Protein AF-A0A1A6AJ02-F1 (afdb_monomer)

Structure (mmCIF, N/CA/C/O backbone):
data_AF-A0A1A6AJ02-F1
#
_entry.id   AF-A0A1A6AJ02-F1
#
loop_
_atom_site.group_PDB
_atom_site.id
_atom_site.type_symbol
_atom_site.label_atom_id
_atom_site.label_alt_id
_atom_site.label_comp_id
_atom_site.label_asym_id
_atom_site.label_entity_id
_atom_site.label_seq_id
_atom_site.pdbx_PDB_ins_code
_atom_site.Cartn_x
_atom_site.Cartn_y
_atom_site.Cartn_z
_atom_site.occupancy
_atom_site.B_iso_or_equiv
_atom_site.auth_seq_id
_atom_site.auth_comp_id
_atom_site.auth_asym_id
_atom_site.auth_atom_id
_atom_site.pdbx_PDB_model_num
ATOM 1 N N . MET A 1 1 ? -24.782 16.782 35.915 1.00 54.72 1 MET A N 1
ATOM 2 C CA . MET A 1 1 ? -23.635 16.160 35.221 1.00 54.72 1 MET A CA 1
ATOM 3 C C . MET A 1 1 ? -23.357 17.012 34.008 1.00 54.72 1 MET A C 1
ATOM 5 O O . MET A 1 1 ? -24.326 17.324 33.329 1.00 54.72 1 MET A O 1
ATOM 9 N N . GLU A 1 2 ? -22.098 17.374 33.768 1.00 69.25 2 GLU A N 1
ATOM 10 C CA . GLU A 1 2 ? -21.710 18.207 32.623 1.00 69.25 2 GLU A CA 1
ATOM 11 C C . GLU A 1 2 ? -22.139 17.528 31.312 1.00 69.25 2 GLU A C 1
ATOM 13 O O . GLU A 1 2 ? -21.715 16.402 31.033 1.00 69.25 2 GLU A O 1
ATOM 18 N N . LYS A 1 3 ? -23.005 18.160 30.511 1.00 84.12 3 LYS A N 1
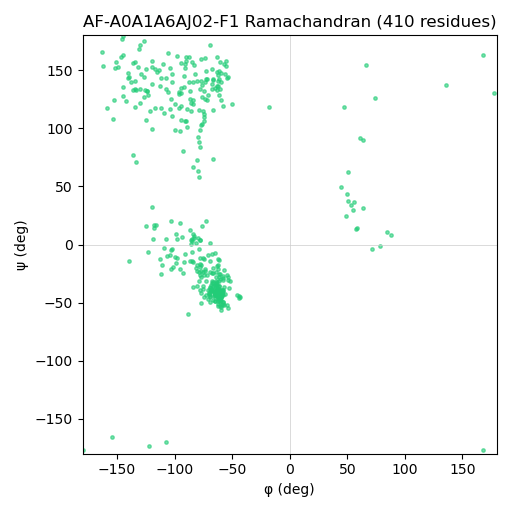ATOM 19 C CA . LYS A 1 3 ? -23.414 17.589 29.219 1.00 84.12 3 LYS A CA 1
ATOM 20 C C . LYS A 1 3 ? -22.316 17.809 28.176 1.00 84.12 3 LYS A C 1
ATOM 22 O O . LYS A 1 3 ? -22.228 18.869 27.556 1.00 84.12 3 LYS A O 1
ATOM 27 N N . ILE A 1 4 ? -21.510 16.772 27.970 1.00 86.31 4 ILE A N 1
ATOM 28 C CA . ILE A 1 4 ? -20.408 16.740 27.003 1.00 86.31 4 ILE A CA 1
ATOM 29 C C . ILE A 1 4 ? -20.897 16.180 25.655 1.00 86.31 4 ILE A C 1
ATOM 31 O O . ILE A 1 4 ? -21.587 15.160 25.623 1.00 86.31 4 ILE A O 1
ATOM 35 N N . GLN A 1 5 ? -20.523 16.807 24.535 1.00 81.75 5 GLN A N 1
ATOM 36 C CA . GLN A 1 5 ? -20.837 16.316 23.185 1.00 81.75 5 GLN A CA 1
ATOM 37 C C . GLN A 1 5 ? -19.652 16.486 22.217 1.00 81.75 5 GLN A C 1
ATOM 39 O O . GLN A 1 5 ? -18.914 17.462 22.285 1.00 81.75 5 GLN A O 1
ATOM 44 N N . ASP A 1 6 ? -19.461 15.541 21.292 1.00 82.44 6 ASP A N 1
ATOM 45 C CA . ASP A 1 6 ? -18.507 15.698 20.184 1.00 82.44 6 ASP A CA 1
ATOM 46 C C . ASP A 1 6 ? -18.944 16.833 19.241 1.00 82.44 6 ASP A C 1
ATOM 48 O O . ASP A 1 6 ? -20.118 16.913 18.863 1.00 82.44 6 ASP A O 1
ATOM 52 N N . ILE A 1 7 ? -18.005 17.698 18.845 1.00 80.75 7 ILE A N 1
ATOM 53 C CA . ILE A 1 7 ? -18.303 18.868 18.008 1.00 80.75 7 ILE A CA 1
ATOM 54 C C . ILE A 1 7 ? -18.878 18.491 16.639 1.00 80.75 7 ILE A C 1
ATOM 56 O O . ILE A 1 7 ? -19.830 19.126 16.186 1.00 80.75 7 ILE A O 1
ATOM 60 N N . ARG A 1 8 ? -18.388 17.425 15.993 1.00 72.50 8 ARG A N 1
ATOM 61 C CA . ARG A 1 8 ? -18.870 17.001 14.666 1.00 72.50 8 ARG A CA 1
ATOM 62 C C . ARG A 1 8 ? -20.320 16.547 14.762 1.00 72.50 8 ARG A C 1
ATOM 64 O O . ARG A 1 8 ? -21.157 16.943 13.949 1.00 72.50 8 ARG A O 1
ATOM 71 N N . LYS A 1 9 ? -20.632 15.760 15.796 1.00 75.69 9 LYS A N 1
ATOM 72 C CA . LYS A 1 9 ? -22.000 15.336 16.102 1.00 75.69 9 LYS A CA 1
ATOM 73 C C . LYS A 1 9 ? -22.892 16.538 16.418 1.00 75.69 9 LYS A C 1
ATOM 75 O O . LYS A 1 9 ? -23.966 16.651 15.841 1.00 75.69 9 LYS A O 1
ATOM 80 N N . PHE A 1 10 ? -22.443 17.464 17.264 1.00 82.06 10 PHE A N 1
ATOM 81 C CA . PHE A 1 10 ? -23.206 18.670 17.603 1.00 82.06 10 PHE A CA 1
ATOM 82 C C . PHE A 1 10 ? -23.535 19.533 16.375 1.00 82.06 10 PHE A C 1
ATOM 84 O O . PHE A 1 10 ? -24.669 19.997 16.232 1.00 82.06 10 PHE A O 1
ATOM 91 N N . LEU A 1 11 ? -22.574 19.705 15.462 1.00 75.56 11 LEU A N 1
ATOM 92 C CA . LEU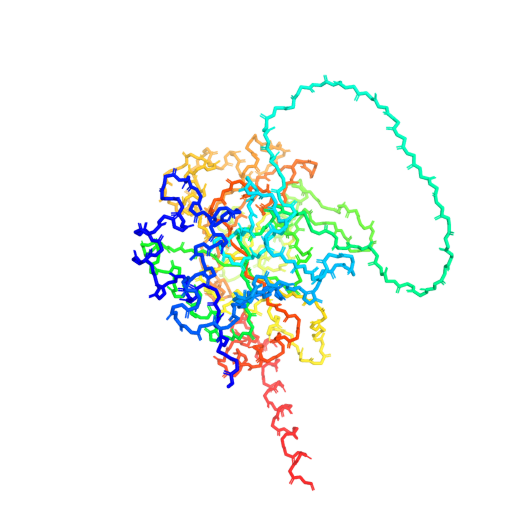 A 1 11 ? -22.777 20.444 14.217 1.00 75.56 11 LEU A CA 1
ATOM 93 C C . LEU A 1 11 ? -23.723 19.708 13.251 1.00 75.56 11 LEU A C 1
ATOM 95 O O . LEU A 1 11 ? -24.570 20.342 12.622 1.00 75.56 11 LEU A O 1
ATOM 99 N N . LYS A 1 12 ? -23.634 18.373 13.164 1.00 71.19 12 LYS A N 1
ATOM 100 C CA . LYS A 1 12 ? -24.547 17.546 12.356 1.00 71.19 12 LYS A CA 1
ATOM 101 C C . LYS A 1 12 ? -25.985 17.609 12.880 1.00 71.19 12 LYS A C 1
ATOM 103 O O . LYS A 1 12 ? -26.897 17.891 12.104 1.00 71.19 12 LYS A O 1
ATOM 108 N N . ASP A 1 13 ? -26.171 17.422 14.185 1.00 77.00 13 ASP A N 1
ATOM 109 C CA . ASP A 1 13 ? -27.479 17.395 14.855 1.00 77.00 13 ASP A CA 1
ATOM 110 C C . ASP A 1 13 ? -28.212 18.754 14.776 1.00 77.00 13 ASP A C 1
ATOM 112 O O . ASP A 1 13 ? -29.438 18.809 14.860 1.00 77.00 13 ASP A O 1
ATOM 116 N N . ASN A 1 14 ? -27.483 19.864 14.587 1.00 73.62 14 ASN A N 1
ATOM 117 C CA . ASN A 1 14 ? -28.038 21.224 14.545 1.00 73.62 14 ASN A CA 1
ATOM 118 C C . ASN A 1 14 ? -27.870 21.938 13.187 1.00 73.62 14 ASN A C 1
ATOM 120 O O . ASN A 1 14 ? -28.045 23.159 13.114 1.00 73.62 14 ASN A O 1
ATOM 124 N N . LYS A 1 15 ? -27.570 21.199 12.106 1.00 65.69 15 LYS A N 1
ATOM 125 C CA . LYS A 1 15 ? -27.237 21.718 10.760 1.00 65.69 15 LYS A CA 1
ATOM 126 C C . LYS A 1 15 ? -28.143 22.862 10.274 1.00 65.69 15 LYS A C 1
ATOM 128 O O . LYS A 1 15 ? -27.644 23.868 9.773 1.00 65.69 15 LYS A O 1
ATOM 133 N N . ASN A 1 16 ? -29.459 22.738 10.457 1.00 66.00 16 ASN A N 1
ATOM 134 C CA . ASN A 1 16 ? -30.432 23.741 10.005 1.00 66.00 16 ASN A CA 1
ATOM 135 C C . ASN A 1 16 ? -30.326 25.061 10.793 1.00 66.00 16 ASN A C 1
ATOM 137 O O . ASN A 1 16 ? -30.402 26.138 10.210 1.00 66.00 16 ASN A O 1
ATOM 141 N N . ILE A 1 17 ? -30.098 24.991 12.109 1.00 72.50 17 ILE A N 1
ATOM 142 C CA . ILE A 1 17 ? -29.944 26.177 12.969 1.00 72.50 17 ILE A CA 1
ATOM 143 C C . ILE A 1 17 ? -28.616 26.877 12.657 1.00 72.50 17 ILE A C 1
ATOM 145 O O . ILE A 1 17 ? -28.574 28.098 12.526 1.00 72.50 17 ILE A O 1
ATOM 149 N N . ILE A 1 18 ? -27.553 26.092 12.463 1.00 71.88 18 ILE A N 1
ATOM 150 C CA . ILE A 1 18 ? -26.210 26.558 12.087 1.00 71.88 18 ILE A CA 1
ATOM 151 C C . ILE A 1 18 ? -26.225 27.334 10.769 1.00 71.88 18 ILE A C 1
ATOM 153 O O . ILE A 1 18 ? -25.599 28.390 10.674 1.00 71.88 18 ILE A O 1
ATOM 157 N N . PHE A 1 19 ? -26.968 26.842 9.773 1.00 64.06 19 PHE A N 1
ATOM 158 C CA . PHE A 1 19 ? -27.135 27.520 8.490 1.00 64.06 19 PHE A CA 1
ATOM 159 C C . PHE A 1 19 ? -27.965 28.806 8.632 1.00 64.06 19 PHE A C 1
ATOM 161 O O . PHE A 1 19 ? -27.526 29.872 8.203 1.00 64.06 19 PHE A O 1
ATOM 168 N N . ASN A 1 20 ? -29.125 28.734 9.297 1.00 68.88 20 ASN A N 1
ATOM 169 C CA . ASN A 1 20 ? -30.043 29.870 9.435 1.00 68.88 20 ASN A CA 1
ATOM 170 C C . ASN A 1 20 ? -29.437 31.033 10.236 1.00 68.88 20 ASN A C 1
ATOM 172 O O . ASN A 1 20 ? -29.601 32.191 9.857 1.00 68.88 20 ASN A O 1
ATOM 176 N N . ARG A 1 21 ? -28.690 30.737 11.308 1.00 73.06 21 ARG A N 1
ATOM 177 C CA . ARG A 1 21 ? -27.969 31.744 12.107 1.00 73.06 21 ARG A CA 1
ATOM 178 C C . ARG A 1 21 ? -26.628 32.169 11.499 1.00 73.06 21 ARG A C 1
ATOM 180 O O . ARG A 1 21 ? -25.934 32.978 12.100 1.00 73.06 21 ARG A O 1
ATOM 187 N N . LYS A 1 22 ? -26.247 31.638 10.328 1.00 67.81 22 LYS A N 1
ATOM 188 C CA . LYS A 1 22 ? -24.954 31.891 9.660 1.00 67.81 22 LYS A CA 1
ATOM 189 C C . LYS A 1 22 ? -23.732 31.590 10.545 1.00 67.81 22 LYS A C 1
ATOM 191 O O . LYS A 1 22 ? -22.677 32.188 10.351 1.00 67.81 22 LYS A O 1
ATOM 196 N N . ILE A 1 23 ? -23.856 30.637 11.478 1.00 69.38 23 ILE A N 1
ATOM 197 C CA . ILE A 1 23 ? -22.756 30.205 12.362 1.00 69.38 23 ILE A CA 1
ATOM 198 C C . ILE A 1 23 ? -21.592 29.690 11.510 1.00 69.38 23 ILE A C 1
ATOM 200 O O . ILE A 1 23 ? -20.435 29.990 11.779 1.00 69.38 23 ILE A O 1
ATOM 204 N N . ILE A 1 24 ? -21.905 28.978 10.427 1.00 64.94 24 ILE A N 1
ATOM 205 C CA . ILE A 1 24 ? -20.975 28.702 9.331 1.00 64.94 24 ILE A CA 1
ATOM 206 C C . ILE A 1 24 ? -21.385 29.579 8.149 1.00 64.94 24 ILE A C 1
ATOM 208 O O . ILE A 1 24 ? -22.557 29.586 7.772 1.00 64.94 24 ILE A O 1
ATOM 212 N N . ASN A 1 25 ? -20.435 30.290 7.534 1.00 54.00 25 ASN A N 1
ATOM 213 C CA . ASN A 1 25 ? -20.703 31.072 6.327 1.00 54.00 25 ASN A CA 1
ATOM 214 C C . ASN A 1 25 ? -20.846 30.134 5.108 1.00 54.00 25 ASN A C 1
ATOM 216 O O . ASN A 1 25 ? -19.842 29.567 4.671 1.00 54.00 25 ASN A O 1
ATOM 220 N N . PRO A 1 26 ? -22.043 29.992 4.503 1.00 45.88 26 PRO A N 1
ATOM 221 C CA . PRO A 1 26 ? -22.255 29.064 3.394 1.00 45.88 26 PRO A CA 1
ATOM 222 C C . PRO A 1 26 ? -21.658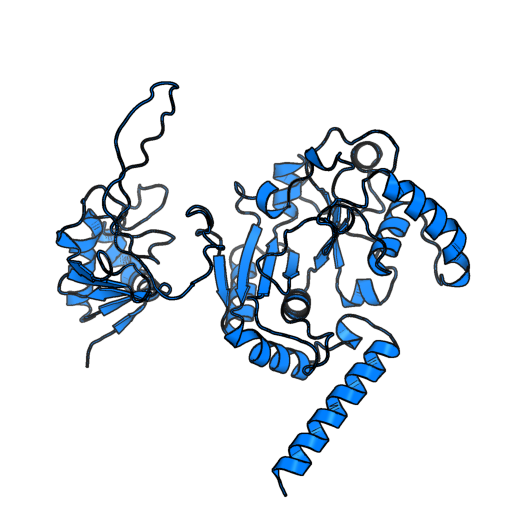 29.548 2.064 1.00 45.88 26 PRO A C 1
ATOM 224 O O . PRO A 1 26 ? -21.583 28.761 1.125 1.00 45.88 26 PRO A O 1
ATOM 227 N N . LYS A 1 27 ? -21.242 30.823 1.974 1.00 40.62 27 LYS A N 1
ATOM 228 C CA . LYS A 1 27 ? -20.532 31.394 0.817 1.00 40.62 27 LYS A CA 1
ATOM 229 C C . LYS A 1 27 ? -19.006 31.297 0.936 1.00 40.62 27 LYS A C 1
ATOM 231 O O . LYS A 1 27 ? -18.316 31.601 -0.030 1.00 40.62 27 LYS A O 1
ATOM 236 N N . SER A 1 28 ? -18.471 30.892 2.092 1.00 46.66 28 SER A N 1
ATOM 237 C CA . SER A 1 28 ? -17.053 30.537 2.197 1.00 46.66 28 SER A CA 1
ATOM 238 C C . SER A 1 28 ? -16.825 29.215 1.469 1.00 46.66 28 SER A C 1
ATOM 240 O O . SER A 1 28 ? -17.523 28.241 1.760 1.00 46.66 28 SER A O 1
ATOM 242 N N . GLN A 1 29 ? -15.841 29.172 0.564 1.00 41.88 29 GLN A N 1
ATOM 243 C CA . GLN A 1 29 ?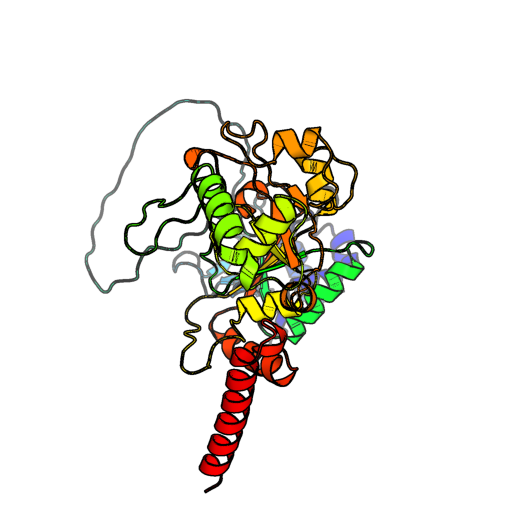 -15.479 27.964 -0.193 1.00 41.88 29 GLN A CA 1
ATOM 244 C C . GLN A 1 29 ? -15.244 26.753 0.728 1.00 41.88 29 GLN A C 1
ATOM 246 O O . GLN A 1 29 ? -15.614 25.635 0.374 1.00 41.88 29 GLN A O 1
ATOM 251 N N . ASN A 1 30 ? -14.752 26.992 1.951 1.00 47.59 30 ASN A N 1
ATOM 252 C CA . ASN A 1 30 ? -14.305 25.938 2.862 1.00 47.59 30 ASN A CA 1
ATOM 253 C C . ASN A 1 30 ? -15.297 25.625 4.006 1.00 47.59 30 ASN A C 1
ATOM 255 O O . ASN A 1 30 ? -15.077 24.688 4.765 1.00 47.59 30 ASN A O 1
ATOM 259 N N . LYS A 1 31 ? -16.406 26.375 4.144 1.00 54.72 31 LYS A N 1
ATOM 260 C CA . LYS A 1 31 ? -17.483 26.129 5.141 1.00 54.72 31 LYS A CA 1
ATOM 261 C C . LYS A 1 31 ? -16.997 25.937 6.599 1.00 54.72 31 LYS A C 1
ATOM 263 O O . LYS A 1 31 ? -17.567 25.141 7.354 1.00 54.72 31 LYS A O 1
ATOM 268 N N . TYR A 1 32 ? -15.971 26.681 7.014 1.00 59.12 32 TYR A N 1
ATOM 269 C CA . TYR A 1 32 ? -15.439 26.614 8.380 1.00 59.12 32 TYR A CA 1
ATOM 270 C C . TYR A 1 32 ? -16.087 27.603 9.362 1.00 59.12 32 TYR A C 1
ATOM 272 O O . TYR A 1 32 ? -16.596 28.658 8.973 1.00 59.12 32 TYR A O 1
ATOM 280 N N . LEU A 1 33 ? -16.036 27.246 10.647 1.00 65.69 33 LEU A N 1
ATOM 281 C CA . LEU A 1 33 ? -16.243 28.130 11.786 1.00 65.69 33 LEU A CA 1
ATOM 282 C C . LEU A 1 33 ? -14.996 29.016 11.946 1.00 65.69 33 LEU A C 1
ATOM 284 O O . LEU A 1 33 ? -13.866 28.531 11.954 1.00 65.69 33 LEU A O 1
ATOM 288 N N . ASN A 1 34 ? -15.201 30.315 12.108 1.00 65.00 34 ASN A N 1
ATOM 289 C CA . ASN A 1 34 ? -14.148 31.308 12.330 1.00 65.00 34 ASN A CA 1
ATOM 290 C C . ASN A 1 34 ? -14.394 32.050 13.656 1.00 65.00 34 ASN A C 1
ATOM 292 O O . ASN A 1 34 ? -15.302 31.688 14.405 1.00 65.00 34 ASN A O 1
ATOM 296 N N . GLY A 1 35 ? -13.617 33.090 13.963 1.00 65.00 35 GLY A N 1
ATOM 297 C CA . GLY A 1 35 ? -13.793 33.852 15.204 1.00 65.00 35 GLY A CA 1
ATOM 298 C C . GLY A 1 35 ? -15.186 34.478 15.395 1.00 65.00 35 GLY A C 1
ATOM 299 O O . GLY A 1 35 ? -15.667 34.550 16.522 1.00 65.00 35 GLY A O 1
ATOM 300 N N . HIS A 1 36 ? -15.905 34.824 14.320 1.00 71.38 36 HIS A N 1
ATOM 301 C CA . HIS A 1 36 ? -17.300 35.293 14.404 1.00 71.38 36 HIS A CA 1
ATOM 302 C C . HIS A 1 36 ? -18.293 34.157 14.714 1.00 71.38 36 HIS A C 1
ATOM 304 O O . HIS A 1 36 ? -19.395 34.403 15.197 1.00 71.38 36 HIS A O 1
ATOM 310 N N . SER A 1 37 ? -17.920 32.905 14.444 1.00 75.38 37 SER A N 1
ATOM 311 C CA . SER A 1 37 ? -18.755 31.727 14.697 1.00 75.38 37 SER A CA 1
ATOM 312 C C . SER A 1 37 ? -18.793 31.319 16.170 1.00 75.38 37 SER A C 1
ATOM 314 O O . SER A 1 37 ? -19.729 30.635 16.575 1.00 75.38 37 SER A O 1
ATOM 316 N N . VAL A 1 38 ? -17.780 31.699 16.959 1.00 80.19 38 VAL A N 1
ATOM 317 C CA . VAL A 1 38 ? -17.589 31.257 18.353 1.00 80.19 38 VAL A CA 1
ATOM 318 C C . VAL A 1 38 ? -18.768 31.658 19.239 1.00 80.19 38 VAL A C 1
ATOM 320 O O . VAL A 1 38 ? -19.319 30.815 19.941 1.00 80.19 38 VAL A O 1
ATOM 323 N N . GLU A 1 39 ? -19.176 32.925 19.177 1.00 85.12 39 GLU A N 1
ATOM 324 C CA . GLU A 1 39 ? -20.271 33.484 19.980 1.00 85.12 39 GLU A CA 1
ATOM 325 C C . GLU A 1 39 ? -21.595 32.768 19.686 1.00 85.12 39 GLU A C 1
ATOM 327 O O . GLU A 1 39 ? -22.193 32.169 20.580 1.00 85.12 39 GLU A O 1
ATOM 332 N N . LEU A 1 40 ? -21.967 32.682 18.408 1.00 85.88 40 LEU A N 1
ATOM 333 C CA . LEU A 1 40 ? -23.184 32.001 17.957 1.00 85.88 40 LEU A CA 1
ATOM 334 C C . LEU A 1 40 ? -23.176 30.487 18.255 1.00 85.88 40 LEU A C 1
ATOM 336 O O . LEU A 1 40 ? -24.228 29.890 18.501 1.00 85.88 40 LEU A O 1
ATOM 340 N N . LEU A 1 41 ? -22.002 29.844 18.227 1.00 86.44 41 LEU A N 1
ATOM 341 C CA . LEU A 1 41 ? -21.849 28.433 18.587 1.00 86.44 41 LEU A CA 1
ATOM 342 C C . LEU A 1 41 ? -22.048 28.219 20.093 1.00 86.44 41 LEU A C 1
ATOM 344 O O . LEU A 1 41 ? -22.739 27.279 20.480 1.00 86.44 41 LEU A O 1
ATOM 348 N N . VAL A 1 42 ? -21.489 29.096 20.930 1.00 89.25 42 VAL A N 1
ATOM 349 C CA . VAL A 1 42 ? -21.634 29.050 22.393 1.00 89.25 42 VAL A CA 1
ATOM 350 C C . VAL A 1 42 ? -23.068 29.380 22.834 1.00 89.25 42 VAL A C 1
ATOM 352 O O . VAL A 1 42 ? -23.586 28.756 23.761 1.00 89.25 42 VAL A O 1
ATOM 355 N N . GLU A 1 43 ? -23.765 30.284 22.145 1.00 90.81 43 GLU A N 1
ATOM 356 C CA . GLU A 1 43 ? -25.210 30.484 22.330 1.00 90.81 43 GLU A CA 1
ATOM 357 C C . GLU A 1 43 ? -26.004 29.208 22.016 1.00 90.81 43 GLU A C 1
ATOM 359 O O . GLU A 1 43 ? -26.826 28.762 22.821 1.00 90.81 43 GLU A O 1
ATOM 364 N N . LEU A 1 44 ? -25.718 28.565 20.879 1.00 89.62 44 LEU A N 1
ATOM 365 C CA . LEU A 1 44 ? -26.361 27.310 20.496 1.00 89.62 44 LEU A CA 1
ATOM 366 C C . LEU A 1 44 ? -26.044 26.172 21.484 1.00 89.62 44 LEU A C 1
ATOM 368 O O . LEU A 1 44 ? -26.914 25.349 21.768 1.00 89.62 44 LEU A O 1
ATOM 372 N N . MET A 1 45 ? -24.830 26.125 22.041 1.00 92.88 45 MET A N 1
ATOM 373 C CA . MET A 1 45 ? -24.462 25.198 23.118 1.00 92.88 45 MET A CA 1
ATOM 374 C C . MET A 1 45 ? -25.378 25.377 24.336 1.00 92.88 45 MET A C 1
ATOM 376 O O . MET A 1 45 ? -25.984 24.399 24.782 1.00 92.88 45 MET A O 1
ATOM 380 N N . LYS A 1 46 ? -25.575 26.619 24.803 1.00 92.94 46 LYS A N 1
ATOM 381 C CA . LYS A 1 46 ? -26.464 26.946 25.936 1.00 92.94 46 LYS A CA 1
ATOM 382 C C . LYS A 1 46 ? -27.912 26.552 25.677 1.00 92.94 46 LYS A C 1
ATOM 384 O O . LYS A 1 46 ? -28.518 25.878 26.507 1.00 92.94 46 LYS A O 1
ATOM 389 N N . GLU A 1 47 ? -28.453 26.881 24.505 1.00 93.00 47 GLU A N 1
ATOM 390 C CA . GLU A 1 47 ? -29.814 26.483 24.110 1.00 93.00 47 GLU A CA 1
ATOM 391 C C . GLU A 1 47 ? -30.012 24.963 24.124 1.00 93.00 47 GLU A C 1
ATOM 393 O O . GLU A 1 47 ? -31.053 24.455 24.542 1.00 93.00 47 GLU A O 1
ATOM 398 N N . LYS A 1 48 ? -28.996 24.213 23.686 1.00 90.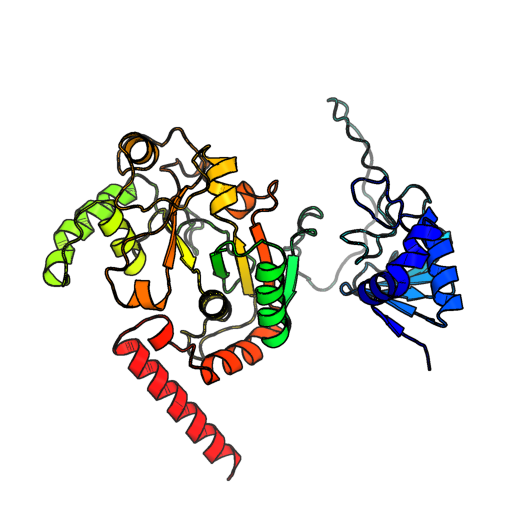50 48 LYS A N 1
ATOM 399 C CA . LYS A 1 48 ? -29.002 22.743 23.664 1.00 90.50 48 LYS A CA 1
ATOM 400 C C . LYS A 1 48 ? -28.566 22.126 24.998 1.00 90.50 48 LYS A C 1
ATOM 402 O O . LYS A 1 48 ? -28.488 20.893 25.093 1.00 90.50 48 LYS A O 1
ATOM 407 N N . LYS A 1 49 ? -28.323 22.962 26.015 1.00 92.88 49 LYS A N 1
ATOM 408 C CA . LYS A 1 49 ? -27.820 22.620 27.353 1.00 92.88 49 LYS A CA 1
ATOM 409 C C . LYS A 1 49 ? -26.531 21.792 27.315 1.00 92.88 49 LYS A C 1
ATOM 411 O O . LYS A 1 49 ? -26.383 20.880 28.117 1.00 92.88 49 LYS A O 1
ATOM 416 N N . VAL A 1 50 ? -25.666 22.034 26.327 1.00 89.56 50 VAL A N 1
ATOM 417 C CA . VAL A 1 50 ? -24.359 21.381 26.146 1.00 89.56 50 VAL A CA 1
ATOM 418 C C . VAL A 1 50 ? -23.297 22.264 26.787 1.00 89.56 50 VAL A C 1
ATOM 420 O O . VAL A 1 50 ? -22.965 23.316 26.257 1.00 89.56 50 VAL A O 1
ATOM 423 N N . GLU A 1 51 ? -22.766 21.833 27.924 1.00 87.88 51 GLU A N 1
ATOM 424 C CA . GLU A 1 51 ? -21.783 22.596 28.706 1.00 87.88 51 GLU A CA 1
ATOM 425 C C . GLU A 1 51 ? -20.373 22.517 28.095 1.00 87.88 51 GLU A C 1
ATOM 427 O O . GLU A 1 51 ? -19.569 23.433 28.260 1.00 87.88 51 GLU A O 1
ATOM 432 N N . LYS A 1 52 ? -20.067 21.440 27.352 1.00 87.38 52 LYS A N 1
ATOM 433 C CA . LYS A 1 52 ? -18.747 21.213 26.744 1.00 87.38 52 LYS A CA 1
ATOM 434 C C . LYS A 1 52 ? -18.833 20.515 25.386 1.00 87.38 52 LYS A C 1
ATOM 436 O O . LYS A 1 52 ? -19.390 19.422 25.271 1.00 87.38 52 LYS A O 1
ATOM 441 N N . LEU A 1 53 ? -18.190 21.101 24.380 1.00 85.12 53 LEU A N 1
ATOM 442 C CA . LEU A 1 53 ? -17.857 20.443 23.119 1.00 85.12 53 LEU A CA 1
ATOM 443 C C . LEU A 1 53 ? -16.440 19.873 23.172 1.00 85.12 53 LEU A C 1
ATOM 445 O O . LEU A 1 53 ? -15.515 20.563 23.594 1.00 85.12 53 LEU A O 1
ATOM 449 N N . ILE A 1 54 ? -16.263 18.631 22.720 1.00 81.12 54 ILE A N 1
ATOM 450 C CA . ILE A 1 54 ? -14.955 17.965 22.615 1.00 81.12 54 ILE A CA 1
ATOM 451 C C . ILE A 1 54 ? -14.570 17.707 21.156 1.00 81.12 54 ILE A C 1
ATOM 453 O O . ILE A 1 54 ? -15.429 17.497 20.298 1.00 81.12 54 ILE A O 1
ATOM 457 N N . CYS A 1 55 ? -13.264 17.712 20.898 1.00 70.00 55 CYS A N 1
ATOM 458 C CA . CYS A 1 55 ? -12.646 17.432 19.606 1.00 70.00 55 CYS A CA 1
ATOM 459 C C . CYS A 1 55 ? -11.757 16.182 19.697 1.00 70.00 55 CYS A C 1
ATOM 461 O O . CYS A 1 55 ? -11.130 15.922 20.725 1.00 70.00 55 CYS A O 1
ATOM 463 N N . SER A 1 56 ? -11.607 15.453 18.588 1.00 61.50 56 SER A N 1
ATOM 464 C CA . SER A 1 56 ? -10.764 14.244 18.499 1.00 61.50 56 SER A CA 1
ATOM 465 C C . SER A 1 56 ? -9.265 14.485 18.751 1.00 61.50 56 SER A C 1
ATOM 467 O O . SER A 1 56 ? -8.507 13.538 18.924 1.00 61.50 56 SER A O 1
ATOM 469 N N . SER A 1 57 ? -8.836 15.747 18.764 1.00 59.81 57 SER A N 1
ATOM 470 C CA . SER A 1 57 ? -7.459 16.222 18.946 1.00 59.81 57 SER A CA 1
ATOM 471 C C . SER A 1 57 ? -7.176 16.772 20.352 1.00 59.81 57 SER A C 1
ATOM 473 O O . SER A 1 57 ? -6.243 17.550 20.527 1.00 59.81 57 SER A O 1
ATOM 475 N N . GLY A 1 58 ? -7.989 16.419 21.355 1.00 64.06 58 GLY A N 1
ATOM 476 C CA . GLY A 1 58 ? -7.787 16.824 22.755 1.00 64.06 58 GLY A CA 1
ATOM 477 C C . GLY A 1 58 ? -8.203 18.253 23.103 1.00 64.06 58 GLY A C 1
ATOM 478 O O . GLY A 1 58 ? -8.107 18.633 24.271 1.00 64.06 58 GLY A O 1
ATOM 479 N N . TRP A 1 59 ? -8.693 19.028 22.129 1.00 73.12 59 TRP A N 1
ATOM 480 C CA . TRP A 1 59 ? -9.362 20.297 22.403 1.00 73.12 59 TRP A CA 1
ATOM 481 C C . TRP A 1 59 ? -10.744 20.077 23.021 1.00 73.12 59 TRP A C 1
ATOM 483 O O . TRP A 1 59 ? -11.501 19.203 22.587 1.00 73.12 59 TRP A O 1
ATOM 493 N N . TYR A 1 60 ? -11.113 20.939 23.963 1.00 82.00 60 TYR A N 1
ATOM 494 C CA . TYR A 1 60 ? -12.508 21.185 24.309 1.00 82.00 60 TYR A CA 1
ATOM 495 C C . TYR A 1 60 ? -12.812 22.682 24.364 1.00 82.00 60 TYR A C 1
ATOM 497 O O . TYR A 1 60 ? -11.923 23.483 24.644 1.00 82.00 60 TYR A O 1
ATOM 505 N N . LEU A 1 61 ? -14.073 23.032 24.113 1.00 85.62 61 LEU A N 1
ATOM 506 C CA . LEU A 1 61 ? -14.651 24.366 24.281 1.00 85.62 61 LEU A CA 1
ATOM 507 C C . LEU A 1 61 ? -15.854 24.253 25.219 1.00 85.62 61 LEU A C 1
ATOM 509 O O . LEU A 1 61 ? -16.703 23.380 25.030 1.00 85.62 61 LEU A O 1
ATOM 513 N N . LYS A 1 62 ? -15.935 25.124 26.219 1.00 86.81 62 LYS A N 1
ATOM 514 C CA . LYS A 1 62 ? -17.064 25.223 27.146 1.00 86.81 62 LYS A CA 1
ATOM 515 C C . LYS A 1 62 ? -18.037 26.333 26.758 1.00 86.81 62 LYS A C 1
ATOM 517 O O . LYS A 1 62 ? -17.697 27.270 26.038 1.00 86.81 62 LYS A O 1
ATOM 522 N N . ASP A 1 63 ? -19.248 26.260 27.296 1.00 89.81 63 ASP A N 1
ATOM 523 C CA . ASP A 1 63 ? -20.283 27.286 27.129 1.00 89.81 63 ASP A CA 1
ATOM 524 C C . ASP A 1 63 ? -19.970 28.623 27.848 1.00 89.81 63 ASP A C 1
ATOM 526 O O . ASP A 1 63 ? -20.555 29.668 27.548 1.00 89.81 63 ASP A O 1
ATOM 530 N N . ASN A 1 64 ? -18.995 28.633 28.757 1.00 87.44 64 ASN A N 1
ATOM 531 C CA . ASN A 1 64 ? -18.405 29.842 29.336 1.00 87.44 64 ASN A CA 1
ATOM 532 C C . ASN A 1 64 ? -17.243 30.426 28.503 1.00 87.44 64 ASN A C 1
ATOM 534 O O . ASN A 1 64 ? -16.567 31.335 28.979 1.00 87.44 64 ASN A O 1
ATOM 538 N N . TYR A 1 65 ? -17.055 29.956 27.263 1.00 86.44 65 TYR A N 1
ATOM 539 C CA . TYR A 1 65 ? -15.975 30.321 26.334 1.00 86.44 65 TYR A CA 1
ATOM 540 C C . TYR A 1 65 ? -14.579 29.791 26.693 1.00 86.44 65 TYR A C 1
ATOM 542 O O . TYR A 1 65 ? -13.664 29.961 25.887 1.00 86.44 65 TYR A O 1
ATOM 550 N N . ASP A 1 66 ? -14.389 29.113 27.827 1.00 84.19 66 ASP A N 1
ATOM 551 C CA . ASP A 1 66 ? -13.088 28.522 28.144 1.00 84.19 66 ASP A CA 1
ATOM 552 C C . ASP A 1 66 ? -12.768 27.382 27.179 1.00 84.19 66 ASP A C 1
ATOM 554 O O . ASP A 1 66 ? -13.583 26.483 26.945 1.00 84.19 66 ASP A O 1
ATOM 558 N N . TYR A 1 67 ? -11.541 27.377 26.673 1.00 84.06 67 TYR A N 1
ATOM 559 C CA . TYR A 1 67 ? -10.995 26.275 25.903 1.00 84.06 67 TYR A CA 1
ATOM 560 C C . TYR A 1 67 ? -9.754 25.690 26.570 1.00 84.06 67 TYR A C 1
ATOM 562 O O . TYR A 1 67 ? -9.054 26.357 27.333 1.00 84.06 67 TYR A O 1
ATOM 570 N N . TYR A 1 68 ? -9.443 24.441 26.232 1.00 75.94 68 TYR A N 1
ATOM 571 C CA . TYR A 1 68 ? -8.230 23.754 26.674 1.00 75.94 68 TYR A CA 1
ATOM 572 C C . TYR A 1 68 ? -7.796 22.708 25.653 1.00 75.94 68 TYR A C 1
ATOM 574 O O . TYR A 1 68 ? -8.647 22.114 24.995 1.00 75.94 68 TYR A O 1
ATOM 582 N N . ASN A 1 69 ? -6.494 22.425 25.583 1.00 71.50 69 ASN A N 1
ATOM 583 C CA . ASN A 1 69 ? -5.936 21.281 24.866 1.00 71.50 69 ASN A CA 1
ATOM 584 C C . ASN A 1 69 ? -5.024 20.454 25.777 1.00 71.50 69 ASN A C 1
ATOM 586 O O . ASN A 1 69 ? -4.048 20.962 26.329 1.00 71.50 69 ASN A O 1
ATOM 590 N N . SER A 1 70 ? -5.268 19.148 25.879 1.00 60.16 70 SER A N 1
ATOM 591 C CA . SER A 1 70 ? -4.378 18.228 26.601 1.00 60.16 70 SER A CA 1
ATOM 592 C C . SER A 1 70 ? -2.952 18.161 26.037 1.00 60.16 70 SER A C 1
ATOM 594 O O . SER A 1 70 ? -2.031 17.863 26.798 1.00 60.16 70 SER A O 1
ATOM 596 N N . TYR A 1 71 ? -2.770 18.462 24.749 1.00 60.19 71 TYR A N 1
ATOM 597 C CA . TYR A 1 71 ? -1.540 18.260 23.975 1.00 60.19 71 TYR A CA 1
ATOM 598 C C . TYR A 1 71 ? -0.792 19.555 23.593 1.00 60.19 71 TYR A C 1
ATOM 600 O O . TYR A 1 71 ? 0.280 19.479 22.996 1.00 60.19 71 TYR A O 1
ATOM 608 N N . ALA A 1 72 ? -1.315 20.745 23.916 1.00 53.53 72 ALA A N 1
ATOM 609 C CA . ALA A 1 72 ? -0.650 22.014 23.592 1.00 53.53 72 ALA A CA 1
ATOM 610 C C . ALA A 1 72 ? 0.432 22.409 24.620 1.00 53.53 72 ALA A C 1
ATOM 612 O O . ALA A 1 72 ? 0.378 22.033 25.796 1.00 53.53 72 ALA A O 1
ATOM 613 N N . LYS A 1 73 ? 1.416 23.210 24.176 1.00 56.03 73 LYS A N 1
ATOM 614 C CA . LYS A 1 73 ? 2.486 23.760 25.031 1.00 56.03 73 LYS A CA 1
ATOM 615 C C . LYS A 1 73 ? 1.901 24.618 26.164 1.00 56.03 73 LYS A C 1
ATOM 617 O O . LYS A 1 73 ? 0.903 25.305 25.971 1.00 56.03 73 LYS A O 1
ATOM 622 N N . LYS A 1 74 ? 2.565 24.619 27.330 1.00 50.59 74 LYS A N 1
ATOM 623 C CA . LYS A 1 74 ? 2.082 25.186 28.613 1.00 50.59 74 LYS A CA 1
ATOM 624 C C . LYS A 1 74 ? 1.451 26.588 28.511 1.00 50.59 74 LYS A C 1
ATOM 626 O O . LYS A 1 74 ? 0.401 26.799 29.101 1.00 50.59 74 LYS A O 1
ATOM 631 N N . VAL A 1 75 ? 2.065 27.497 27.747 1.00 51.91 75 VAL A N 1
ATOM 632 C CA . VAL A 1 75 ? 1.641 28.906 27.572 1.00 51.91 75 VAL A CA 1
ATOM 633 C C . VAL A 1 75 ? 0.291 29.042 26.847 1.00 51.91 75 VAL A C 1
ATOM 635 O O . VAL A 1 75 ? -0.423 30.014 27.042 1.00 51.91 75 VAL A O 1
ATOM 638 N N . TYR A 1 76 ? -0.080 28.042 26.047 1.00 56.94 76 TYR A N 1
ATOM 639 C CA . TYR A 1 76 ? -1.200 28.078 25.097 1.00 56.94 76 TYR A CA 1
ATOM 640 C C . TYR A 1 76 ? -2.200 26.937 25.329 1.00 56.94 76 TYR A C 1
ATOM 642 O O . TYR A 1 76 ? -2.996 26.577 24.461 1.00 56.94 76 TYR A O 1
ATOM 650 N N . LYS A 1 77 ? -2.109 26.313 26.507 1.00 63.47 77 LYS A N 1
ATOM 651 C CA . LYS A 1 77 ? -2.823 25.085 26.857 1.00 63.47 77 LYS A CA 1
ATOM 652 C C . LYS A 1 77 ? -4.287 25.321 27.225 1.00 63.47 77 LYS A C 1
ATOM 654 O O . LYS A 1 77 ? -5.092 24.400 27.141 1.00 63.47 77 LYS A O 1
ATOM 659 N N . THR A 1 78 ? -4.609 26.535 27.653 1.00 72.31 78 THR A N 1
ATOM 660 C CA . THR A 1 78 ? -5.925 26.974 28.118 1.00 72.31 78 THR A CA 1
ATOM 661 C C . THR A 1 78 ? -6.086 28.456 27.793 1.00 72.31 78 THR A C 1
ATOM 663 O O . THR A 1 78 ? -5.087 29.168 27.728 1.00 72.31 78 THR A O 1
ATOM 666 N N . GLY A 1 79 ? -7.316 28.926 27.615 1.00 76.25 79 GLY A N 1
ATOM 667 C CA . GLY A 1 79 ? -7.611 30.341 27.379 1.00 76.25 79 GLY A CA 1
ATOM 668 C C . GLY A 1 79 ? -9.109 30.574 27.217 1.00 76.25 79 GLY A C 1
ATOM 669 O O . GLY A 1 79 ? -9.890 29.628 27.337 1.00 76.25 79 GLY A O 1
ATOM 670 N N . ASN A 1 80 ? -9.515 31.811 26.929 1.00 81.75 80 ASN A N 1
ATOM 671 C CA . ASN A 1 80 ? -10.906 32.130 26.627 1.00 81.75 80 ASN A CA 1
ATOM 672 C C . ASN A 1 80 ? -11.078 32.434 25.132 1.00 81.75 80 ASN A C 1
ATOM 674 O O . ASN A 1 80 ? -10.300 33.169 24.528 1.00 81.75 80 ASN A O 1
ATOM 678 N N . ALA A 1 81 ? -12.100 31.852 24.507 1.00 76.88 81 ALA A N 1
ATOM 679 C CA . ALA A 1 81 ? -12.320 31.956 23.066 1.00 76.88 81 ALA A CA 1
ATOM 680 C C . ALA A 1 81 ? -12.776 33.359 22.610 1.00 76.88 81 ALA A C 1
ATOM 682 O O . ALA A 1 81 ? -12.818 33.618 21.409 1.00 76.88 81 ALA A O 1
ATOM 683 N N . LYS A 1 82 ? -13.106 34.262 23.547 1.00 77.06 82 LYS A N 1
ATOM 684 C CA . LYS A 1 82 ? -13.393 35.679 23.265 1.00 77.06 82 LYS A CA 1
ATOM 685 C C . LYS A 1 82 ? -12.151 36.517 22.975 1.00 77.06 82 LYS A C 1
ATOM 687 O O . LYS A 1 82 ? -12.279 37.533 22.298 1.00 77.06 82 LYS A O 1
ATOM 692 N N . ASP A 1 83 ? -10.987 36.084 23.453 1.00 73.62 83 ASP A N 1
ATOM 693 C CA . ASP A 1 83 ? -9.724 36.825 23.341 1.00 73.62 83 ASP A CA 1
ATOM 694 C C . ASP A 1 83 ? -9.013 36.567 21.994 1.00 73.62 83 ASP A C 1
ATOM 696 O O . ASP A 1 83 ? -7.890 37.013 21.773 1.00 73.62 83 ASP A O 1
ATOM 700 N N . LEU A 1 84 ? -9.655 35.814 21.094 1.00 67.81 84 LEU A N 1
ATOM 701 C CA . LEU A 1 84 ? -9.118 35.392 19.800 1.00 67.81 84 LEU A CA 1
ATOM 702 C C . LEU A 1 84 ? -9.481 36.387 18.691 1.00 67.81 84 LEU A C 1
ATOM 704 O O . LEU A 1 84 ? -10.588 36.931 18.678 1.00 67.81 84 LEU A O 1
ATOM 708 N N . ASP A 1 85 ? -8.585 36.582 17.714 1.00 62.41 85 ASP A N 1
ATOM 709 C CA . ASP A 1 85 ? -8.883 37.437 16.559 1.00 62.41 85 ASP A CA 1
ATOM 710 C C . ASP A 1 85 ? -10.106 36.909 15.793 1.00 62.41 85 ASP A C 1
ATOM 712 O O . ASP A 1 85 ? -10.156 35.773 15.309 1.00 62.41 85 ASP A O 1
ATOM 716 N N . ARG A 1 86 ? -11.097 37.789 15.634 1.00 58.59 86 ARG A N 1
ATOM 717 C CA . ARG A 1 86 ? -12.352 37.513 14.934 1.00 58.59 86 ARG A CA 1
ATOM 718 C C . ARG A 1 86 ? -12.132 37.156 13.461 1.00 58.59 86 ARG A C 1
ATOM 720 O O . ARG A 1 86 ? -12.971 36.461 12.885 1.00 58.59 86 ARG A O 1
ATOM 727 N N . LYS A 1 87 ? -11.035 37.611 12.842 1.00 51.12 87 LYS A N 1
ATOM 728 C CA . LYS A 1 87 ? -10.708 37.311 11.436 1.00 51.12 87 LYS A CA 1
ATOM 729 C C . LYS A 1 87 ? -10.061 35.933 11.232 1.00 51.12 87 LYS A C 1
ATOM 731 O O . LYS A 1 87 ? -10.099 35.436 10.110 1.00 51.12 87 LYS A O 1
ATOM 736 N N . GLY A 1 88 ? -9.524 35.306 12.281 1.00 54.38 88 GLY A N 1
ATOM 737 C CA . GLY A 1 88 ? -8.852 34.008 12.200 1.00 54.38 88 GLY A CA 1
ATOM 738 C C . GLY A 1 88 ? -9.791 32.797 12.097 1.00 54.38 88 GLY A C 1
ATOM 739 O O . GLY A 1 88 ? -10.966 32.830 12.490 1.00 54.38 88 GLY A O 1
ATOM 740 N N . TYR A 1 89 ? -9.250 31.678 11.603 1.00 54.28 89 TYR A N 1
ATOM 741 C CA . TYR A 1 89 ? -9.923 30.372 11.625 1.00 54.28 89 TYR A CA 1
ATOM 742 C C . TYR A 1 89 ? -9.830 29.740 13.016 1.00 54.28 89 TYR A C 1
ATOM 744 O O . TYR A 1 89 ? -8.979 28.889 13.268 1.00 54.28 89 TYR A O 1
ATOM 752 N N . VAL A 1 90 ? -10.744 30.130 13.911 1.00 56.59 90 VAL A N 1
ATOM 753 C CA . VAL A 1 90 ? -10.830 29.543 15.260 1.00 56.59 90 VAL A CA 1
ATOM 754 C C . VAL A 1 90 ? -11.143 28.041 15.228 1.00 56.59 90 VAL A C 1
ATOM 756 O O . VAL A 1 90 ? -10.782 27.340 16.169 1.00 56.59 90 VAL A O 1
ATOM 759 N N . PHE A 1 91 ? -11.711 27.502 14.140 1.00 58.12 91 PHE A N 1
ATOM 760 C CA . PHE A 1 91 ? -11.700 26.060 13.888 1.00 58.12 91 PHE A CA 1
ATOM 761 C C . PHE A 1 91 ? -11.135 25.719 12.506 1.00 58.12 91 PHE A C 1
ATOM 763 O O . PHE A 1 91 ? -11.367 26.421 11.524 1.00 58.12 91 PHE A O 1
ATOM 770 N N . VAL A 1 92 ? -10.419 24.598 12.434 1.00 50.59 92 VAL A N 1
ATOM 771 C CA . VAL A 1 92 ? -9.705 24.105 11.247 1.00 50.59 92 VAL A CA 1
ATOM 772 C C . VAL A 1 92 ? -10.167 22.677 10.929 1.00 50.59 92 VAL A C 1
ATOM 774 O O . VAL A 1 92 ? -10.586 21.948 11.830 1.00 50.59 92 VAL A O 1
ATOM 777 N N . GLY A 1 93 ? -10.119 22.287 9.648 1.00 51.72 93 GLY A N 1
ATOM 778 C CA . GLY A 1 93 ? -10.352 20.918 9.168 1.00 51.72 93 GLY A CA 1
ATOM 779 C C . GLY A 1 93 ? -11.749 20.380 9.488 1.00 51.72 93 GLY A C 1
ATOM 780 O O . GLY A 1 93 ? -11.971 19.818 10.557 1.00 51.72 93 GLY A O 1
ATOM 781 N N . GLN A 1 94 ? -12.711 20.564 8.578 1.00 51.34 94 GLN A N 1
ATOM 782 C CA . GLN A 1 94 ? -14.131 20.177 8.738 1.00 51.34 94 GLN A CA 1
ATOM 783 C C . GLN A 1 94 ? -14.792 20.619 10.069 1.00 51.34 94 GLN A C 1
ATOM 785 O O . GLN A 1 94 ? -15.767 20.009 10.508 1.00 51.34 94 GLN A O 1
ATOM 790 N N . ASN A 1 95 ? -14.292 21.679 10.717 1.00 59.94 95 ASN A N 1
ATOM 791 C CA . ASN A 1 95 ? -14.729 22.137 12.049 1.00 59.94 95 ASN A CA 1
ATOM 792 C C . ASN A 1 95 ? -14.462 21.131 13.184 1.00 59.94 95 ASN A C 1
ATOM 794 O O . ASN A 1 95 ? -15.222 21.048 14.147 1.00 59.94 95 ASN A O 1
ATOM 798 N N . THR A 1 96 ? -13.388 20.346 13.059 1.00 52.09 96 THR A N 1
ATOM 799 C CA . THR A 1 96 ? -13.060 19.236 13.973 1.00 52.09 96 THR A CA 1
ATOM 800 C C . THR A 1 96 ? -11.934 19.551 14.959 1.00 52.09 96 THR A C 1
ATOM 802 O O . THR A 1 96 ? -11.693 18.769 15.879 1.00 52.09 96 THR A O 1
ATOM 805 N N . PHE A 1 97 ? -11.251 20.683 14.778 1.00 51.69 97 PHE A N 1
ATOM 806 C CA . PHE A 1 97 ? -10.108 21.139 15.565 1.00 51.69 97 PHE A CA 1
ATOM 807 C C . PHE A 1 97 ? -10.299 22.616 15.923 1.00 51.69 97 PHE A C 1
ATOM 809 O O . PHE A 1 97 ? -10.609 23.399 15.033 1.00 51.69 97 PHE A O 1
ATOM 816 N N . LEU A 1 98 ? -10.087 23.010 17.182 1.00 54.28 98 LEU A N 1
ATOM 817 C CA . LEU A 1 98 ? -10.037 24.420 17.590 1.00 54.28 98 LEU A CA 1
ATOM 818 C C . LEU A 1 98 ? -8.603 24.942 17.381 1.00 54.28 98 LEU A C 1
ATOM 820 O O . LEU A 1 98 ? -7.678 24.378 17.953 1.00 54.28 98 LEU A O 1
ATOM 824 N N . ASN A 1 99 ? -8.389 25.990 16.582 1.00 56.00 99 ASN A N 1
ATOM 825 C CA . ASN A 1 99 ? -7.078 26.625 16.421 1.00 56.00 99 ASN A CA 1
ATOM 826 C C . ASN A 1 99 ? -7.113 28.104 16.840 1.00 56.00 99 ASN A C 1
ATOM 828 O O . ASN A 1 99 ? -7.495 28.955 16.040 1.00 56.00 99 ASN A O 1
ATOM 832 N N . PRO A 1 100 ? -6.663 28.443 18.058 1.00 48.72 100 PRO A N 1
ATOM 833 C CA . PRO A 1 100 ? -6.582 29.834 18.497 1.00 48.72 100 PRO A CA 1
ATOM 834 C C . PRO A 1 100 ? -5.535 30.692 17.755 1.00 48.72 100 PRO A C 1
ATOM 836 O O . PRO A 1 100 ? -5.486 31.894 17.985 1.00 48.72 100 PRO A O 1
ATOM 839 N N . PHE A 1 101 ? -4.683 30.098 16.905 1.00 51.34 101 PHE A N 1
ATOM 840 C CA . PHE A 1 101 ? -3.425 30.706 16.432 1.00 51.34 101 PHE A CA 1
ATOM 841 C C . PHE A 1 101 ? -3.352 30.943 14.913 1.00 51.34 101 PHE A C 1
ATOM 843 O O . PHE A 1 101 ? -2.262 31.138 14.378 1.00 51.34 101 PHE A O 1
ATOM 850 N N . TYR A 1 102 ? -4.474 30.872 14.190 1.00 48.75 102 TYR A N 1
ATOM 851 C CA . TYR A 1 102 ? -4.472 30.977 12.724 1.00 48.75 102 TYR A CA 1
ATOM 852 C C . TYR A 1 102 ? -4.698 32.417 12.233 1.00 48.75 102 TYR A C 1
ATOM 854 O O . TYR A 1 102 ? -5.807 32.783 11.832 1.00 48.75 102 TYR A O 1
ATOM 862 N N . GLU A 1 103 ? -3.634 33.225 12.253 1.00 39.22 103 GLU A N 1
ATOM 863 C CA . GLU A 1 103 ? -3.595 34.530 11.578 1.00 39.22 103 GLU A CA 1
ATOM 864 C C . GLU A 1 103 ? -3.486 34.398 10.043 1.00 39.22 103 GLU A C 1
ATOM 866 O O . GLU A 1 103 ? -3.160 33.347 9.488 1.00 39.22 103 GLU A O 1
ATOM 871 N N . ASN A 1 104 ? -3.839 35.476 9.338 1.00 34.41 104 ASN A N 1
ATOM 872 C CA . ASN A 1 104 ? -4.165 35.461 7.910 1.00 34.41 104 ASN A CA 1
ATOM 873 C C . ASN A 1 104 ? -2.978 35.125 6.989 1.00 34.41 104 ASN A C 1
ATOM 875 O O . ASN A 1 104 ? -2.075 35.937 6.798 1.00 34.41 104 ASN A O 1
ATOM 879 N N . TYR A 1 105 ? -3.065 33.998 6.276 1.00 29.78 105 TYR A N 1
ATOM 880 C CA . TYR A 1 105 ? -2.185 33.690 5.144 1.00 29.78 105 TYR A CA 1
ATOM 881 C C . TYR A 1 105 ? -2.659 34.422 3.870 1.00 29.78 105 TYR A C 1
ATOM 883 O O . TYR A 1 105 ? -3.232 33.823 2.958 1.00 29.78 105 TYR A O 1
ATOM 891 N N . SER A 1 106 ? -2.458 35.743 3.800 1.00 27.55 106 SER A N 1
ATOM 892 C CA . SER A 1 106 ? -2.651 36.509 2.559 1.00 27.55 106 SER A CA 1
ATOM 893 C C . SER A 1 106 ? -1.475 36.260 1.612 1.00 27.55 106 SER A C 1
ATOM 895 O O . SER A 1 106 ? -0.377 36.775 1.821 1.00 27.55 106 SER A O 1
ATOM 897 N N . GLY A 1 107 ? -1.684 35.439 0.584 1.00 30.14 107 GLY A N 1
ATOM 898 C CA . GLY A 1 107 ? -0.613 35.028 -0.319 1.00 30.14 107 GLY A CA 1
ATOM 899 C C . GLY A 1 107 ? -0.175 36.115 -1.304 1.00 30.14 107 GLY A C 1
ATOM 900 O O . GLY A 1 107 ? -0.877 36.360 -2.277 1.00 30.14 107 GLY A O 1
ATOM 901 N N . THR A 1 108 ? 1.033 36.650 -1.115 1.00 23.84 108 THR A N 1
ATOM 902 C CA . THR A 1 108 ? 1.916 37.158 -2.185 1.00 23.84 108 THR A CA 1
ATOM 903 C C . THR A 1 108 ? 3.373 37.069 -1.729 1.00 23.84 108 THR A C 1
ATOM 905 O O . THR A 1 108 ? 3.808 37.856 -0.892 1.00 23.84 108 THR A O 1
ATOM 908 N N . THR A 1 109 ? 4.154 36.147 -2.291 1.00 24.70 109 THR A N 1
ATOM 909 C CA . THR A 1 109 ? 5.617 36.141 -2.149 1.00 24.70 109 THR A CA 1
ATOM 910 C C . THR A 1 109 ? 6.260 36.963 -3.264 1.00 24.70 109 THR A C 1
ATOM 912 O O . THR A 1 109 ? 6.439 36.479 -4.379 1.00 24.70 109 THR A O 1
ATOM 915 N N . SER A 1 110 ? 6.670 38.194 -2.953 1.00 23.20 110 SER A N 1
ATOM 916 C CA . SER A 1 110 ? 7.699 38.912 -3.715 1.00 23.20 110 SER A CA 1
ATOM 917 C C . SER A 1 110 ? 9.030 38.870 -2.962 1.00 23.20 110 SER A C 1
ATOM 919 O O . SER A 1 110 ? 9.075 38.966 -1.740 1.00 23.20 110 SER A O 1
ATOM 921 N N . THR A 1 111 ? 10.117 38.687 -3.704 1.00 30.41 111 THR A N 1
ATOM 922 C CA . THR A 1 111 ? 11.488 38.495 -3.204 1.00 30.41 111 THR A CA 1
ATOM 923 C C . THR A 1 111 ? 12.099 39.726 -2.522 1.00 30.41 111 THR A C 1
ATOM 925 O O . THR A 1 111 ? 11.900 40.825 -3.035 1.00 30.41 111 THR A O 1
ATOM 928 N N . LYS A 1 112 ? 13.011 39.481 -1.556 1.00 26.64 112 LYS A N 1
ATOM 929 C CA . LYS A 1 112 ? 13.852 40.448 -0.796 1.00 26.64 112 LYS A CA 1
ATOM 930 C C . LYS A 1 112 ? 13.039 41.234 0.255 1.00 26.64 112 LYS A C 1
ATOM 932 O O . LYS A 1 112 ? 11.986 41.754 -0.068 1.00 26.64 112 LYS A O 1
ATOM 937 N N . ASP A 1 113 ? 13.405 41.280 1.537 1.00 25.66 113 ASP A N 1
ATOM 938 C CA . ASP A 1 113 ? 14.736 41.582 2.086 1.00 25.66 113 ASP A CA 1
ATOM 939 C C . ASP A 1 113 ? 15.109 40.810 3.377 1.00 25.66 113 ASP A C 1
ATOM 941 O O . ASP A 1 113 ? 14.343 40.006 3.906 1.00 25.66 113 ASP A O 1
ATOM 945 N N . ARG A 1 114 ? 16.348 41.021 3.846 1.00 25.14 114 ARG A N 1
ATOM 946 C CA . ARG A 1 114 ? 16.938 40.457 5.077 1.00 25.14 114 ARG A CA 1
ATOM 947 C C . ARG A 1 114 ? 16.697 41.365 6.295 1.00 25.14 114 ARG A C 1
ATOM 949 O O . ARG A 1 114 ? 16.671 42.576 6.114 1.00 25.14 114 ARG A O 1
ATOM 956 N N . ALA A 1 115 ? 16.766 40.770 7.496 1.00 23.42 115 ALA A N 1
ATOM 957 C CA . ALA A 1 115 ? 17.695 41.120 8.599 1.00 23.42 115 ALA A CA 1
ATOM 958 C C . ALA A 1 115 ? 17.051 41.192 10.004 1.00 23.42 115 ALA A C 1
ATOM 960 O O . ALA A 1 115 ? 16.015 41.827 10.156 1.00 23.42 115 ALA A O 1
ATOM 961 N N . ASN A 1 116 ? 17.777 40.633 10.994 1.00 23.91 116 ASN A N 1
ATOM 962 C CA . ASN A 1 116 ? 17.770 40.959 12.440 1.00 23.91 116 ASN A CA 1
ATOM 963 C C . ASN A 1 116 ? 16.450 40.653 13.207 1.00 23.91 116 ASN A C 1
ATOM 965 O O . ASN A 1 116 ? 15.391 40.576 12.603 1.00 23.91 116 ASN A O 1
ATOM 969 N N . GLU A 1 117 ? 16.361 40.411 14.522 1.00 25.44 117 GLU A N 1
ATOM 970 C CA . GLU A 1 117 ? 17.260 40.207 15.687 1.00 25.44 117 GLU A CA 1
ATOM 971 C C . GLU A 1 117 ? 16.372 39.532 16.782 1.00 25.44 117 GLU A C 1
ATOM 973 O O . GLU A 1 117 ? 15.157 39.722 16.756 1.00 25.44 117 GLU A O 1
ATOM 978 N N . GLU A 1 118 ? 16.800 38.730 17.766 1.00 24.22 118 GLU A N 1
ATOM 979 C CA . GLU A 1 118 ? 18.081 38.088 18.126 1.00 24.22 118 GLU A CA 1
ATOM 980 C C . GLU A 1 118 ? 17.765 36.803 18.969 1.00 24.22 118 GLU A C 1
ATOM 982 O O . GLU A 1 118 ? 16.614 36.362 19.007 1.00 24.22 118 GLU A O 1
ATOM 987 N N . ILE A 1 119 ? 18.735 36.187 19.669 1.00 24.36 119 ILE A N 1
ATOM 988 C CA . ILE A 1 119 ? 18.525 35.126 20.681 1.00 24.36 119 ILE A CA 1
ATOM 989 C C . ILE A 1 119 ? 19.371 35.436 21.924 1.00 24.36 119 ILE A C 1
ATOM 991 O O . ILE A 1 119 ? 20.593 35.352 21.853 1.00 24.36 119 ILE A O 1
ATOM 995 N N . ALA A 1 120 ? 18.734 35.643 23.084 1.00 20.81 120 ALA A N 1
ATOM 996 C CA . ALA A 1 120 ? 19.385 35.500 24.390 1.00 20.81 120 ALA A CA 1
ATOM 997 C C . ALA A 1 120 ? 18.371 35.265 25.527 1.00 20.81 120 ALA A C 1
ATOM 999 O O . ALA A 1 120 ? 17.533 36.116 25.809 1.00 20.81 120 ALA A O 1
ATOM 1000 N N . VAL A 1 121 ? 18.460 34.109 26.194 1.00 23.48 121 VAL A N 1
ATOM 1001 C CA . VAL A 1 121 ? 18.834 33.963 27.620 1.00 23.48 121 VAL A CA 1
ATOM 1002 C C . VAL A 1 121 ? 18.749 32.479 28.001 1.00 23.48 121 VAL A C 1
ATOM 1004 O O . VAL A 1 121 ? 17.775 31.783 27.721 1.00 23.48 121 VAL A O 1
ATOM 1007 N N . THR A 1 122 ? 19.820 32.004 28.627 1.00 22.23 122 THR A N 1
ATOM 1008 C CA . THR A 1 122 ? 20.104 30.614 28.993 1.00 22.23 122 THR A CA 1
ATOM 1009 C C . THR A 1 122 ? 19.380 30.176 30.268 1.00 22.23 122 THR A C 1
ATOM 1011 O O . THR A 1 122 ? 19.406 30.903 31.255 1.00 22.23 122 THR A O 1
ATOM 1014 N N . LEU A 1 123 ? 18.871 28.940 30.299 1.00 24.59 123 LEU A N 1
ATOM 1015 C CA . LEU A 1 123 ? 18.865 28.086 31.497 1.00 24.59 123 LEU A CA 1
ATOM 1016 C C . LEU A 1 123 ? 19.076 26.626 31.064 1.00 24.59 123 LEU A C 1
ATOM 1018 O O . LEU A 1 123 ? 18.514 26.182 30.064 1.00 24.59 123 LEU A O 1
ATOM 1022 N N . GLU A 1 124 ? 19.936 25.916 31.789 1.00 23.25 124 GLU A N 1
ATOM 1023 C CA . GLU A 1 124 ? 20.493 24.613 31.404 1.00 23.25 124 GLU A CA 1
ATOM 1024 C C . GLU A 1 124 ? 19.704 23.418 31.976 1.00 23.25 124 GLU A C 1
ATOM 1026 O O . GLU A 1 124 ? 19.066 23.550 33.015 1.00 23.25 124 GLU A O 1
ATOM 1031 N N . ASN A 1 125 ? 19.828 22.265 31.295 1.00 24.38 125 ASN A N 1
ATOM 1032 C CA . ASN A 1 125 ? 19.708 20.865 31.762 1.00 24.38 125 ASN A CA 1
ATOM 1033 C C . ASN A 1 125 ? 18.485 20.488 32.644 1.00 24.38 125 ASN A C 1
ATOM 1035 O O . ASN A 1 125 ? 18.312 20.957 33.759 1.00 24.38 125 ASN A O 1
ATOM 1039 N N . ASP A 1 126 ? 17.606 19.571 32.223 1.00 22.06 126 ASP A N 1
ATOM 1040 C CA . ASP A 1 126 ? 17.950 18.141 32.162 1.00 22.06 126 ASP A CA 1
ATOM 1041 C C . ASP A 1 126 ? 17.002 17.273 31.292 1.00 22.06 126 ASP A C 1
ATOM 1043 O O . ASP A 1 126 ? 15.867 17.646 30.998 1.00 22.06 126 ASP A O 1
ATOM 1047 N N . ALA A 1 127 ? 17.466 16.054 30.977 1.00 23.47 127 ALA A N 1
ATOM 1048 C CA . ALA A 1 127 ? 16.713 14.893 30.458 1.00 23.47 127 ALA A CA 1
ATOM 1049 C C . ALA A 1 127 ? 16.034 14.992 29.062 1.00 23.47 127 ALA A C 1
ATOM 1051 O O . ALA A 1 127 ? 14.849 15.278 28.895 1.00 23.47 127 ALA A O 1
ATOM 1052 N N . SER A 1 128 ? 16.819 14.595 28.058 1.00 26.55 128 SER A N 1
ATOM 1053 C CA . SER A 1 128 ? 16.467 14.168 26.692 1.00 26.55 128 SER A CA 1
ATOM 1054 C C . SER A 1 128 ? 15.012 13.745 26.376 1.00 26.55 128 SER A C 1
ATOM 1056 O O . SER A 1 128 ? 14.542 12.668 26.742 1.00 26.55 128 SER A O 1
ATOM 1058 N N . VAL A 1 129 ? 14.379 14.488 25.459 1.00 24.66 129 VAL A N 1
ATOM 1059 C CA . VAL A 1 129 ? 13.359 13.956 24.533 1.00 24.66 129 VAL A CA 1
ATOM 1060 C C . VAL A 1 129 ? 13.820 14.238 23.104 1.00 24.66 129 VAL A C 1
ATOM 1062 O O . VAL A 1 129 ? 14.208 15.356 22.776 1.00 24.66 129 VAL A O 1
ATOM 1065 N N . ASN A 1 130 ? 13.826 13.206 22.261 1.00 25.27 130 ASN A N 1
ATOM 1066 C CA . ASN A 1 130 ? 14.478 13.249 20.954 1.00 25.27 130 ASN A CA 1
ATOM 1067 C C . ASN A 1 130 ? 13.653 14.066 19.937 1.00 25.27 130 ASN A C 1
ATOM 1069 O O . ASN A 1 130 ? 12.531 13.692 19.588 1.00 25.27 130 ASN A O 1
ATOM 1073 N N . ILE A 1 131 ? 14.204 15.190 19.471 1.00 23.53 131 ILE A N 1
ATOM 1074 C CA . ILE A 1 131 ? 13.559 16.113 18.526 1.00 23.53 131 ILE A CA 1
ATOM 1075 C C . ILE A 1 131 ? 13.702 15.530 17.113 1.00 23.53 131 ILE A C 1
ATOM 1077 O O . ILE A 1 131 ? 14.712 15.748 16.451 1.00 23.53 131 ILE A O 1
ATOM 1081 N N . GLY A 1 132 ? 12.707 14.753 16.669 1.00 25.98 132 GLY A N 1
ATOM 1082 C CA . GLY A 1 132 ? 12.791 14.021 15.394 1.00 25.98 132 GLY A CA 1
ATOM 1083 C C . GLY A 1 132 ? 11.533 13.968 14.521 1.00 25.98 132 GLY A C 1
ATOM 1084 O O . GLY A 1 132 ? 11.659 13.613 13.356 1.00 25.98 132 GLY A O 1
ATOM 1085 N N . ASP A 1 133 ? 10.347 14.317 15.034 1.00 27.09 133 ASP A N 1
ATOM 1086 C CA . ASP A 1 133 ? 9.073 14.178 14.304 1.00 27.09 133 ASP A CA 1
ATOM 1087 C C . ASP A 1 133 ? 8.208 15.453 14.407 1.00 27.09 133 ASP A C 1
ATOM 1089 O O . ASP A 1 133 ? 7.172 15.484 15.072 1.00 27.09 133 ASP A O 1
ATOM 1093 N N . LEU A 1 134 ? 8.643 16.525 13.738 1.00 23.42 134 LEU A N 1
ATOM 1094 C CA . LEU A 1 134 ? 7.800 17.685 13.422 1.00 23.42 134 LEU A CA 1
ATOM 1095 C C . LEU A 1 134 ? 7.151 17.452 12.051 1.00 23.42 134 LEU A C 1
ATOM 1097 O O . LEU A 1 134 ? 7.828 17.519 11.030 1.00 23.42 134 LEU A O 1
ATOM 1101 N N . ILE A 1 135 ? 5.851 17.152 12.038 1.00 28.48 135 ILE A N 1
ATOM 1102 C CA . ILE A 1 135 ? 5.063 17.000 10.805 1.00 28.48 135 ILE A CA 1
ATOM 1103 C C . ILE A 1 135 ? 4.544 18.375 10.374 1.00 28.48 135 ILE A C 1
ATOM 1105 O O . ILE A 1 135 ? 3.986 19.115 11.188 1.00 28.48 135 ILE A O 1
ATOM 1109 N N . ASP A 1 136 ? 4.711 18.699 9.091 1.00 26.89 136 ASP A N 1
ATOM 1110 C CA . ASP A 1 136 ? 4.250 19.955 8.502 1.00 26.89 136 ASP A CA 1
ATOM 1111 C C . ASP A 1 136 ? 2.722 20.105 8.581 1.00 26.89 136 ASP A C 1
ATOM 1113 O O . ASP A 1 136 ? 1.952 19.199 8.256 1.00 26.89 136 ASP A O 1
ATOM 1117 N N . ILE A 1 137 ? 2.267 21.303 8.956 1.00 27.08 137 ILE A N 1
ATOM 1118 C CA . ILE A 1 137 ? 0.868 21.603 9.331 1.00 27.08 137 ILE A CA 1
ATOM 1119 C C . ILE A 1 137 ? -0.114 21.538 8.130 1.00 27.08 137 ILE A C 1
ATOM 1121 O O . ILE A 1 137 ? -1.319 21.725 8.287 1.00 27.08 137 ILE A O 1
ATOM 1125 N N . LYS A 1 138 ? 0.369 21.199 6.927 1.00 28.05 138 LYS A N 1
ATOM 1126 C CA . LYS A 1 138 ? -0.449 20.984 5.720 1.00 28.05 138 LYS A CA 1
ATOM 1127 C C . LYS A 1 138 ? -0.998 19.557 5.555 1.00 28.05 138 LYS A C 1
ATOM 1129 O O . LYS A 1 138 ? -1.920 19.383 4.770 1.00 28.05 138 LYS A O 1
ATOM 1134 N N . GLU A 1 139 ? -0.520 18.547 6.291 1.00 31.27 139 GLU A N 1
ATOM 1135 C CA . GLU A 1 139 ? -0.958 17.143 6.084 1.00 31.27 139 GLU A CA 1
ATOM 1136 C C . GLU A 1 139 ? -2.347 16.785 6.682 1.00 31.27 139 GLU A C 1
ATOM 1138 O O . GLU A 1 139 ? -2.761 15.628 6.642 1.00 31.27 139 GLU A O 1
ATOM 1143 N N . ILE A 1 140 ? -3.090 17.736 7.262 1.00 32.25 140 ILE A N 1
ATOM 1144 C CA . ILE A 1 140 ? -4.201 17.438 8.194 1.00 32.25 140 ILE A CA 1
ATOM 1145 C C . ILE A 1 140 ? -5.540 17.071 7.512 1.00 32.25 140 ILE A C 1
ATOM 1147 O O . ILE A 1 140 ? -6.376 16.426 8.143 1.00 32.25 140 ILE A O 1
ATOM 1151 N N . GLU A 1 141 ? -5.774 17.415 6.241 1.00 37.25 141 GLU A N 1
ATOM 1152 C CA . GLU A 1 141 ? -7.107 17.237 5.621 1.00 37.25 141 GLU A CA 1
ATOM 1153 C C . GLU A 1 141 ? -7.442 15.798 5.183 1.00 37.25 141 GLU A C 1
ATOM 1155 O O . GLU A 1 141 ? -8.618 15.477 5.023 1.00 37.25 141 GLU A O 1
ATOM 1160 N N . ASN A 1 142 ? -6.441 14.917 5.061 1.00 47.56 142 ASN A N 1
ATOM 1161 C CA . ASN A 1 142 ? -6.587 13.545 4.544 1.00 47.56 142 ASN A CA 1
ATOM 1162 C C . ASN A 1 142 ? -6.223 12.442 5.565 1.00 47.56 142 ASN A C 1
ATOM 1164 O O . ASN A 1 142 ? -5.975 11.299 5.168 1.00 47.56 142 ASN A O 1
ATOM 1168 N N . ILE A 1 143 ? -6.162 12.767 6.865 1.00 55.06 143 ILE A N 1
ATOM 1169 C CA . ILE A 1 143 ? -5.724 11.847 7.931 1.00 55.06 143 ILE A CA 1
ATOM 1170 C C . ILE A 1 143 ? -6.876 11.455 8.868 1.00 55.06 143 ILE A C 1
ATOM 1172 O O . ILE A 1 143 ? -7.380 12.279 9.630 1.00 55.06 143 ILE A O 1
ATOM 1176 N N . ASP A 1 144 ? -7.204 10.161 8.904 1.00 70.50 144 ASP A N 1
ATOM 1177 C CA . ASP A 1 144 ? -8.148 9.575 9.866 1.00 70.50 144 ASP A CA 1
ATOM 1178 C C . ASP A 1 144 ? -7.445 8.625 10.842 1.00 70.50 144 ASP A C 1
ATOM 1180 O O . ASP A 1 144 ? -6.662 7.766 10.438 1.00 70.50 144 ASP A O 1
ATOM 1184 N N . TYR A 1 145 ? -7.777 8.717 12.132 1.00 78.50 145 TYR A N 1
ATOM 1185 C CA . TYR A 1 145 ? -7.276 7.797 13.158 1.00 78.50 145 TYR A CA 1
ATOM 1186 C C . TYR A 1 145 ? -8.257 6.645 13.402 1.00 78.50 145 TYR A C 1
ATOM 1188 O O . TYR A 1 145 ? -9.386 6.843 13.856 1.00 78.50 145 TYR A O 1
ATOM 1196 N N . ILE A 1 146 ? -7.800 5.420 13.154 1.00 81.12 146 ILE A N 1
ATOM 1197 C CA . ILE A 1 146 ? -8.569 4.184 13.294 1.00 81.12 146 ILE A CA 1
ATOM 1198 C C . ILE A 1 146 ? -8.135 3.462 14.569 1.00 81.12 146 ILE A C 1
ATOM 1200 O O . ILE A 1 146 ? -6.989 3.034 14.688 1.00 81.12 146 ILE A O 1
ATOM 1204 N N . SER A 1 147 ? -9.052 3.315 15.532 1.00 79.25 147 SER A N 1
ATOM 1205 C CA . SER A 1 147 ? -8.742 2.696 16.833 1.00 79.25 147 SER A CA 1
ATOM 1206 C C . SER A 1 147 ? -9.308 1.285 17.038 1.00 79.25 147 SER A C 1
ATOM 1208 O O . SER A 1 147 ? -8.935 0.621 18.006 1.00 79.25 147 SER A O 1
ATOM 1210 N N . THR A 1 148 ? -10.185 0.821 16.140 1.00 83.00 148 THR A N 1
ATOM 1211 C CA . THR A 1 148 ? -10.797 -0.518 16.155 1.00 83.00 148 THR A CA 1
ATOM 1212 C C . THR A 1 148 ? -11.046 -1.027 14.730 1.00 83.00 148 THR A C 1
ATOM 1214 O O . THR A 1 148 ? -11.130 -0.241 13.783 1.00 83.00 148 THR A O 1
ATOM 1217 N N . LEU A 1 149 ? -11.227 -2.344 14.575 1.00 89.88 149 LEU A N 1
ATOM 1218 C CA . LEU A 1 149 ? -11.619 -2.957 13.300 1.00 89.88 149 LEU A CA 1
ATOM 1219 C C . LEU A 1 149 ? -13.023 -2.516 12.838 1.00 89.88 149 LEU A C 1
ATOM 1221 O O . LEU A 1 149 ? -13.244 -2.324 11.648 1.00 89.88 149 LEU A O 1
ATOM 1225 N N . ASP A 1 150 ? -13.946 -2.273 13.772 1.00 88.12 150 ASP A N 1
ATOM 1226 C CA . ASP A 1 150 ? -15.272 -1.708 13.484 1.00 88.12 150 ASP A CA 1
ATOM 1227 C C . ASP A 1 150 ? -15.181 -0.296 12.874 1.00 88.12 150 ASP A C 1
ATOM 1229 O O . ASP A 1 150 ? -15.814 -0.024 11.854 1.00 88.12 150 ASP A O 1
ATOM 1233 N N . MET A 1 151 ? -14.338 0.583 13.434 1.00 87.38 151 MET A N 1
ATOM 1234 C CA . MET A 1 151 ? -14.087 1.910 12.858 1.00 87.38 151 MET A CA 1
ATOM 1235 C C . MET A 1 151 ? -13.471 1.811 11.461 1.00 87.38 151 MET A C 1
ATOM 1237 O O . MET A 1 151 ? -13.847 2.584 10.582 1.00 87.38 151 MET A O 1
ATOM 1241 N N . TYR A 1 152 ? -12.556 0.858 11.250 1.00 90.25 152 TYR A N 1
ATOM 1242 C CA . TYR A 1 152 ? -11.970 0.604 9.936 1.00 90.25 152 TYR A CA 1
ATOM 1243 C C . TYR A 1 152 ? -13.051 0.238 8.911 1.00 90.25 152 TYR A C 1
ATOM 1245 O O . TYR A 1 152 ? -13.213 0.939 7.917 1.00 90.25 152 TYR A O 1
ATOM 1253 N N . VAL A 1 153 ? -13.846 -0.803 9.183 1.00 90.75 153 VAL A N 1
ATOM 1254 C CA . VAL A 1 153 ? -14.900 -1.278 8.269 1.00 90.75 153 VAL A CA 1
ATOM 1255 C C . VAL A 1 153 ? -15.942 -0.187 8.001 1.00 90.75 153 VAL A C 1
ATOM 1257 O O . VAL A 1 153 ? -16.303 0.037 6.849 1.00 90.75 153 VAL A O 1
ATOM 1260 N N . LYS A 1 154 ? -16.368 0.567 9.023 1.00 86.25 154 LYS A N 1
ATOM 1261 C CA . LYS A 1 154 ? -17.283 1.710 8.843 1.00 86.25 154 LYS A CA 1
ATOM 1262 C C . LYS A 1 154 ? -16.708 2.788 7.925 1.00 86.25 154 LYS A C 1
ATOM 1264 O O . LYS A 1 154 ? -17.447 3.322 7.103 1.00 86.25 154 LYS A O 1
ATOM 1269 N N . ARG A 1 155 ? -15.409 3.093 8.037 1.00 84.75 155 ARG A N 1
ATOM 1270 C CA . ARG A 1 155 ? -14.743 4.077 7.170 1.00 84.75 155 ARG A CA 1
ATOM 1271 C C . ARG A 1 155 ? -14.625 3.590 5.726 1.00 84.75 155 ARG A C 1
ATOM 1273 O O . ARG A 1 155 ? -14.830 4.378 4.811 1.00 84.75 155 ARG A O 1
ATOM 1280 N N . ILE A 1 156 ? -14.335 2.305 5.525 1.00 87.62 156 ILE A N 1
ATOM 1281 C CA . ILE A 1 156 ? -14.322 1.678 4.197 1.00 87.62 156 ILE A CA 1
ATOM 1282 C C . ILE A 1 156 ? -15.709 1.730 3.546 1.00 87.62 156 ILE A C 1
ATOM 1284 O O . ILE A 1 156 ? -15.819 2.133 2.392 1.00 87.62 156 ILE A O 1
ATOM 1288 N N . ASN A 1 157 ? -16.767 1.388 4.284 1.00 83.25 157 ASN A N 1
ATOM 1289 C CA . ASN A 1 157 ? -18.128 1.397 3.747 1.00 83.25 157 ASN A CA 1
ATOM 1290 C C . ASN A 1 157 ? -18.578 2.818 3.367 1.00 83.25 157 ASN A C 1
ATOM 1292 O O . ASN A 1 157 ? -19.089 3.013 2.269 1.00 83.25 157 ASN A O 1
ATOM 1296 N N . SER A 1 158 ? -18.297 3.829 4.202 1.00 78.94 158 SER A N 1
ATOM 1297 C CA . SER A 1 158 ? -18.677 5.217 3.888 1.00 78.94 158 SER A CA 1
ATOM 1298 C C . SER A 1 158 ? -18.037 5.737 2.594 1.00 78.94 158 SER A C 1
ATOM 1300 O O . SER A 1 158 ? -18.617 6.564 1.903 1.00 78.94 158 SER A O 1
ATOM 1302 N N . LEU A 1 159 ? -16.843 5.249 2.242 1.00 72.56 159 LEU A N 1
ATOM 1303 C CA . LEU A 1 159 ? -16.166 5.611 0.993 1.00 72.56 159 LEU A CA 1
ATOM 1304 C C . LEU A 1 159 ? -16.834 5.003 -0.244 1.00 72.56 159 LEU A C 1
ATOM 1306 O O . LEU A 1 159 ? -16.700 5.566 -1.327 1.00 72.56 159 LEU A O 1
ATOM 1310 N N . GLN A 1 160 ? -17.533 3.874 -0.105 1.00 64.06 160 GLN A N 1
ATOM 1311 C CA . GLN A 1 160 ? -18.317 3.286 -1.194 1.00 64.06 160 GLN A CA 1
ATOM 1312 C C . GLN A 1 160 ? -19.612 4.075 -1.424 1.00 64.06 160 GLN A C 1
ATOM 1314 O O . GLN A 1 160 ? -19.970 4.317 -2.579 1.00 64.06 160 GLN A O 1
ATOM 1319 N N . ASP A 1 161 ? -20.244 4.537 -0.339 1.00 59.59 161 ASP A N 1
ATOM 1320 C CA . ASP A 1 161 ? -21.434 5.394 -0.376 1.00 59.59 161 ASP A CA 1
ATOM 1321 C C . ASP A 1 161 ? -21.134 6.771 -1.011 1.00 59.59 161 ASP A C 1
ATOM 1323 O O . ASP A 1 161 ? -21.891 7.239 -1.862 1.00 59.59 161 ASP A O 1
ATOM 1327 N N . ASP A 1 162 ? -20.012 7.407 -0.644 1.00 58.06 162 ASP A N 1
ATOM 1328 C CA . ASP A 1 162 ? -19.646 8.751 -1.124 1.00 58.06 162 ASP A CA 1
ATOM 1329 C C . ASP A 1 162 ? -19.118 8.766 -2.582 1.00 58.06 162 ASP A C 1
ATOM 1331 O O . ASP A 1 162 ? -19.397 9.705 -3.331 1.00 58.06 162 ASP A O 1
ATOM 1335 N N . ASN A 1 163 ? -18.369 7.742 -3.026 1.00 53.06 163 ASN A N 1
ATOM 1336 C CA . ASN A 1 163 ? -17.632 7.760 -4.309 1.00 53.06 163 ASN A CA 1
ATOM 1337 C C . ASN A 1 163 ? -18.357 7.111 -5.510 1.00 53.06 163 ASN A C 1
ATOM 1339 O O . ASN A 1 163 ? -17.711 6.787 -6.511 1.00 53.06 163 ASN A O 1
ATOM 1343 N N . CYS A 1 164 ? -19.680 6.914 -5.453 1.00 48.72 164 CYS A N 1
ATOM 1344 C CA . CYS A 1 164 ? -20.477 6.339 -6.554 1.00 48.72 164 CYS A CA 1
ATOM 1345 C C . CYS A 1 164 ? -19.905 5.015 -7.117 1.00 48.72 164 CYS A C 1
ATOM 1347 O O . CYS A 1 164 ? -19.548 4.938 -8.295 1.00 48.72 164 CYS A O 1
ATOM 1349 N N . ASN A 1 165 ? -19.828 3.962 -6.291 1.00 55.78 165 ASN A N 1
ATOM 1350 C CA . ASN A 1 165 ? -19.444 2.592 -6.694 1.00 55.78 165 ASN A CA 1
ATOM 1351 C C . ASN A 1 165 ? -18.054 2.420 -7.358 1.00 55.78 165 ASN A C 1
ATOM 1353 O O . ASN A 1 165 ? -17.776 1.364 -7.931 1.00 55.78 165 ASN A O 1
ATOM 1357 N N . ARG A 1 166 ? -17.155 3.411 -7.297 1.00 70.06 166 ARG A N 1
ATOM 1358 C CA . ARG A 1 166 ? -15.815 3.299 -7.901 1.00 70.06 166 ARG A CA 1
ATOM 1359 C C . ARG A 1 166 ? -14.896 2.376 -7.100 1.00 70.06 166 ARG A C 1
ATOM 1361 O O . ARG A 1 166 ? -14.865 2.414 -5.870 1.00 70.06 166 ARG A O 1
ATOM 1368 N N . ILE A 1 167 ? -14.103 1.568 -7.808 1.00 82.06 167 ILE A N 1
ATOM 1369 C CA . ILE A 1 167 ? -13.119 0.669 -7.194 1.00 82.06 167 ILE A CA 1
ATOM 1370 C C . ILE A 1 167 ? -11.895 1.488 -6.767 1.00 82.06 167 ILE A C 1
ATOM 1372 O O . ILE A 1 167 ? -11.052 1.844 -7.588 1.00 82.06 167 ILE A O 1
ATOM 1376 N N . VAL A 1 168 ? -11.788 1.760 -5.469 1.00 90.19 168 VAL A N 1
ATOM 1377 C CA . VAL A 1 168 ? -10.577 2.315 -4.848 1.00 90.19 168 VAL A CA 1
ATOM 1378 C C . VAL A 1 168 ? -9.578 1.210 -4.497 1.00 90.19 168 VAL A C 1
ATOM 1380 O O . VAL A 1 168 ? -9.937 0.041 -4.336 1.00 90.19 168 VAL A O 1
ATOM 1383 N N . TRP A 1 169 ? -8.309 1.584 -4.379 1.00 94.69 169 TRP A N 1
ATOM 1384 C CA . TRP A 1 169 ? -7.204 0.702 -4.013 1.00 94.69 169 TRP A CA 1
ATOM 1385 C C . TRP A 1 169 ? -6.673 1.022 -2.622 1.00 94.69 169 TRP A C 1
ATOM 1387 O O . TRP A 1 169 ? -6.756 2.153 -2.149 1.00 94.69 169 TRP A O 1
ATOM 1397 N N . TYR A 1 170 ? -6.068 0.025 -1.987 1.00 96.44 170 TYR A N 1
ATOM 1398 C CA . TYR A 1 170 ? -5.567 0.099 -0.624 1.00 96.44 170 TYR A CA 1
ATOM 1399 C C . TYR A 1 170 ? -4.115 -0.367 -0.535 1.00 96.44 170 TYR A C 1
ATOM 1401 O O . TYR A 1 170 ? -3.709 -1.296 -1.235 1.00 96.44 170 TYR A O 1
ATOM 1409 N N . ARG A 1 171 ? -3.326 0.224 0.369 1.00 97.19 171 ARG A N 1
ATOM 1410 C CA . ARG A 1 171 ? -1.970 -0.259 0.678 1.00 97.19 171 ARG A CA 1
ATOM 1411 C C . ARG A 1 171 ? -1.653 -0.136 2.161 1.00 97.19 171 ARG A C 1
ATOM 1413 O O . ARG A 1 171 ? -1.689 0.955 2.720 1.00 97.19 171 ARG A O 1
ATOM 1420 N N . GLY A 1 172 ? -1.295 -1.259 2.777 1.00 97.19 172 GLY A N 1
ATOM 1421 C CA . GLY A 1 172 ? -0.845 -1.313 4.165 1.00 97.19 172 GLY A CA 1
ATOM 1422 C C . GLY A 1 172 ? 0.652 -1.090 4.325 1.00 97.19 172 GLY A C 1
ATOM 1423 O O . GLY A 1 172 ? 1.454 -1.631 3.564 1.00 97.19 172 GLY A O 1
ATOM 1424 N N . GLN A 1 173 ? 1.034 -0.348 5.360 1.00 95.75 173 GLN A N 1
ATOM 1425 C CA . GLN A 1 173 ? 2.411 -0.204 5.821 1.00 95.75 173 GLN A CA 1
ATOM 1426 C C . GLN A 1 173 ? 2.461 -0.308 7.344 1.00 95.75 173 GLN A C 1
ATOM 1428 O O . GLN A 1 173 ? 1.709 0.349 8.056 1.00 95.75 173 GLN A O 1
ATOM 1433 N N . SER A 1 174 ? 3.395 -1.106 7.854 1.00 94.19 174 SER A N 1
ATOM 1434 C CA . SER A 1 174 ? 3.564 -1.349 9.292 1.00 94.19 174 SER A CA 1
ATOM 1435 C C . SER A 1 174 ? 4.312 -0.248 10.044 1.00 94.19 174 SER A C 1
ATOM 1437 O O . SER A 1 174 ? 4.667 -0.425 11.207 1.00 94.19 174 SER A O 1
ATOM 1439 N N . ASN A 1 175 ? 4.634 0.850 9.362 1.00 91.00 175 ASN A N 1
ATOM 1440 C CA . ASN A 1 175 ? 5.296 2.010 9.929 1.00 91.00 175 ASN A CA 1
ATOM 1441 C C . ASN A 1 175 ? 4.907 3.255 9.121 1.00 91.00 175 ASN A C 1
ATOM 1443 O O . ASN A 1 175 ? 5.128 3.305 7.912 1.00 91.00 175 ASN A O 1
ATOM 1447 N N . ILE A 1 176 ? 4.371 4.264 9.804 1.00 88.44 176 ILE A N 1
ATOM 1448 C CA . ILE A 1 176 ? 3.996 5.574 9.258 1.00 88.44 176 ILE A CA 1
ATOM 1449 C C . ILE A 1 176 ? 5.143 6.330 8.567 1.00 88.44 176 ILE A C 1
ATOM 1451 O O . ILE A 1 176 ? 4.879 7.189 7.731 1.00 88.44 176 ILE A O 1
ATOM 1455 N N . LYS A 1 177 ? 6.402 6.001 8.885 1.00 89.50 177 LYS A N 1
ATOM 1456 C CA . LYS A 1 177 ? 7.611 6.587 8.282 1.00 89.50 177 LYS A CA 1
ATOM 1457 C C . LYS A 1 177 ? 8.038 5.906 6.973 1.00 89.50 177 LYS A C 1
ATOM 1459 O O . LYS A 1 177 ? 9.104 6.217 6.449 1.00 89.50 177 LYS A O 1
ATOM 1464 N N . TYR A 1 178 ? 7.281 4.927 6.471 1.00 91.50 178 TYR A N 1
ATOM 1465 C CA . TYR A 1 178 ? 7.578 4.282 5.192 1.00 91.50 178 TYR A CA 1
ATOM 1466 C C . TYR A 1 178 ? 6.971 5.070 4.032 1.00 91.50 178 TYR A C 1
ATOM 1468 O O . TYR A 1 178 ? 5.757 5.117 3.870 1.00 91.50 178 TYR A O 1
ATOM 1476 N N . GLU A 1 179 ? 7.835 5.609 3.181 1.00 94.56 179 GLU A N 1
ATOM 1477 C CA . GLU A 1 179 ? 7.456 6.307 1.952 1.00 94.56 179 GLU A CA 1
ATOM 1478 C C . GLU A 1 179 ? 6.744 5.376 0.951 1.00 94.56 179 GLU A C 1
ATOM 1480 O O . GLU A 1 179 ? 7.065 4.179 0.855 1.00 94.56 179 GLU A O 1
ATOM 1485 N N . LEU A 1 180 ? 5.810 5.907 0.153 1.00 96.25 180 LEU A N 1
ATOM 1486 C CA . LEU A 1 180 ? 5.196 5.177 -0.964 1.00 96.25 180 LEU A CA 1
ATOM 1487 C C . LEU A 1 180 ? 6.116 5.171 -2.192 1.00 96.25 180 LEU A C 1
ATOM 1489 O O . LEU A 1 180 ? 5.798 5.705 -3.252 1.00 96.25 180 LEU A O 1
ATOM 1493 N N . ILE A 1 181 ? 7.279 4.542 -2.040 1.00 95.06 181 ILE A N 1
ATOM 1494 C CA . ILE A 1 181 ? 8.303 4.422 -3.080 1.00 95.06 181 ILE A CA 1
ATOM 1495 C C . ILE A 1 181 ? 8.576 2.936 -3.407 1.00 95.06 181 ILE A C 1
ATOM 1497 O O . ILE A 1 181 ? 8.621 2.112 -2.477 1.00 95.06 181 ILE A O 1
ATOM 1501 N N . PRO A 1 182 ? 8.732 2.545 -4.690 1.00 94.44 182 PRO A N 1
ATOM 1502 C CA . PRO A 1 182 ? 9.080 1.179 -5.090 1.00 94.44 182 PRO A CA 1
ATOM 1503 C C . PRO A 1 182 ? 10.359 0.650 -4.443 1.00 94.44 182 PRO A C 1
ATOM 1505 O O . PRO A 1 182 ? 11.224 1.417 -4.024 1.00 94.44 182 PRO A O 1
ATOM 1508 N N . SER A 1 183 ? 10.495 -0.674 -4.377 1.00 92.00 183 SER A N 1
ATOM 1509 C CA . SER A 1 183 ? 11.613 -1.347 -3.705 1.00 92.00 183 SER A CA 1
ATOM 1510 C C . SER A 1 183 ? 12.976 -1.010 -4.318 1.00 92.00 183 SER A C 1
ATOM 1512 O O . SER A 1 183 ? 13.932 -0.848 -3.561 1.00 92.00 183 SER A O 1
ATOM 1514 N N . ILE A 1 184 ? 13.061 -0.834 -5.641 1.00 91.50 184 ILE A N 1
ATOM 1515 C CA . ILE A 1 184 ? 14.321 -0.527 -6.343 1.00 91.50 184 ILE A CA 1
ATOM 1516 C C . ILE A 1 184 ? 14.888 0.862 -6.024 1.00 91.50 184 ILE A C 1
ATOM 1518 O O . ILE A 1 184 ? 16.092 1.069 -6.085 1.00 91.50 184 ILE A O 1
ATOM 1522 N N . TYR A 1 185 ? 14.034 1.800 -5.615 1.00 91.75 185 TYR A N 1
ATOM 1523 C CA . TYR A 1 185 ? 14.421 3.175 -5.298 1.00 91.75 185 TYR A CA 1
ATOM 1524 C C . TYR A 1 185 ? 14.611 3.410 -3.788 1.00 91.75 185 TYR A C 1
ATOM 1526 O O . TYR A 1 185 ? 14.768 4.548 -3.347 1.00 91.75 185 TYR A O 1
ATOM 1534 N N . ARG A 1 186 ? 14.595 2.357 -2.957 1.00 90.19 186 ARG A N 1
ATOM 1535 C CA . ARG A 1 186 ? 14.805 2.489 -1.506 1.00 90.19 186 ARG A CA 1
ATOM 1536 C C . ARG A 1 186 ? 16.289 2.516 -1.158 1.00 90.19 186 ARG A C 1
ATOM 1538 O O . ARG A 1 186 ? 17.085 1.733 -1.671 1.00 90.19 186 ARG A O 1
ATOM 1545 N N . LYS A 1 187 ? 16.644 3.386 -0.213 1.00 87.25 187 LYS A N 1
ATOM 1546 C CA . LYS A 1 187 ? 17.963 3.376 0.430 1.00 87.25 187 LYS A CA 1
ATOM 1547 C C . LYS A 1 187 ? 18.130 2.108 1.258 1.00 87.25 187 LYS A C 1
ATOM 1549 O O . LYS A 1 187 ? 17.200 1.687 1.950 1.00 87.25 187 LYS A O 1
ATOM 1554 N N . ASP A 1 188 ? 19.334 1.555 1.256 1.00 85.62 188 ASP A N 1
ATOM 1555 C CA . ASP A 1 188 ? 19.695 0.512 2.205 1.00 85.62 188 ASP A CA 1
ATOM 1556 C C . ASP A 1 188 ? 19.611 1.032 3.653 1.00 85.62 188 ASP A C 1
ATOM 1558 O O . ASP A 1 188 ? 19.932 2.184 3.967 1.00 85.62 188 ASP A O 1
ATOM 1562 N N . LYS A 1 189 ? 19.156 0.159 4.556 1.00 79.88 189 LYS A N 1
ATOM 1563 C CA . LYS A 1 189 ? 18.897 0.500 5.955 1.00 79.88 189 LYS A CA 1
ATOM 1564 C C . LYS A 1 189 ? 20.173 0.820 6.726 1.00 79.88 189 LYS A C 1
ATOM 1566 O O . LYS A 1 189 ? 20.087 1.640 7.642 1.00 79.88 189 LYS A O 1
ATOM 1571 N N . GLN A 1 190 ? 21.304 0.199 6.386 1.00 81.25 190 GLN A N 1
ATOM 1572 C CA . GLN A 1 190 ? 22.570 0.363 7.104 1.00 81.25 190 GLN A CA 1
ATOM 1573 C C . GLN A 1 190 ? 23.366 1.550 6.549 1.00 81.25 190 GLN A C 1
ATOM 1575 O O . GLN A 1 190 ? 23.603 2.528 7.251 1.00 81.25 190 GLN A O 1
ATOM 1580 N N . THR A 1 191 ? 23.711 1.497 5.264 1.00 85.19 191 THR A N 1
ATOM 1581 C CA . THR A 1 191 ? 24.571 2.468 4.572 1.00 85.19 191 THR A CA 1
ATOM 1582 C C . THR A 1 191 ? 23.874 3.781 4.217 1.00 85.19 191 THR A C 1
ATOM 1584 O O . THR A 1 191 ? 24.552 4.757 3.902 1.00 85.19 191 THR A O 1
ATOM 1587 N N . LYS A 1 192 ? 22.531 3.812 4.218 1.00 82.75 192 LYS A N 1
ATOM 1588 C CA . LYS A 1 192 ? 21.685 4.928 3.742 1.00 82.75 192 LYS A CA 1
ATOM 1589 C C . LYS A 1 192 ? 21.920 5.332 2.278 1.00 82.75 192 LYS A C 1
ATOM 1591 O O . LYS A 1 192 ? 21.436 6.381 1.850 1.00 82.75 192 LYS A O 1
ATOM 1596 N N . LYS A 1 193 ? 22.622 4.507 1.498 1.00 83.00 193 LYS A N 1
ATOM 1597 C CA . LYS A 1 193 ? 22.863 4.720 0.067 1.00 83.00 193 LYS A CA 1
ATOM 1598 C C . LYS A 1 193 ? 21.773 4.048 -0.761 1.00 83.00 193 LYS A C 1
ATOM 1600 O O . LYS A 1 193 ? 21.198 3.044 -0.345 1.00 83.00 193 LYS A O 1
ATOM 1605 N N . TYR A 1 194 ? 21.508 4.591 -1.942 1.00 81.00 194 TYR A N 1
ATOM 1606 C CA . TYR A 1 194 ? 20.794 3.853 -2.978 1.00 81.00 194 TYR A CA 1
ATOM 1607 C C . TYR A 1 194 ? 21.741 2.784 -3.527 1.00 81.00 194 TYR A C 1
ATOM 1609 O O . TYR A 1 194 ? 22.861 3.108 -3.917 1.00 81.00 194 TYR A O 1
ATOM 1617 N N . LEU A 1 195 ? 21.319 1.519 -3.486 1.00 77.31 195 LEU A N 1
ATOM 1618 C CA . LEU A 1 195 ? 22.110 0.397 -4.006 1.00 77.31 195 LEU A CA 1
ATOM 1619 C C . LEU A 1 195 ? 21.735 0.027 -5.444 1.00 77.31 195 LEU A C 1
ATOM 1621 O O . LEU A 1 195 ? 22.525 -0.620 -6.120 1.00 77.31 195 LEU A O 1
ATOM 1625 N N . LEU A 1 196 ? 20.532 0.408 -5.881 1.00 81.25 196 LEU A N 1
ATOM 1626 C CA . LEU A 1 196 ? 19.908 -0.016 -7.131 1.00 81.25 196 LEU A CA 1
ATOM 1627 C C . LEU A 1 196 ? 19.296 1.192 -7.849 1.00 81.25 196 LEU A C 1
ATOM 1629 O O . LEU A 1 196 ? 18.979 2.209 -7.227 1.00 81.25 196 LEU A O 1
ATOM 1633 N N . ASP A 1 197 ? 19.118 1.061 -9.160 1.00 77.31 197 ASP A N 1
ATOM 1634 C CA . ASP A 1 197 ? 18.469 2.049 -10.020 1.00 77.31 197 ASP A CA 1
ATOM 1635 C C . ASP A 1 197 ? 17.661 1.370 -11.143 1.00 77.31 197 ASP A C 1
ATOM 1637 O O . ASP A 1 197 ? 17.645 0.145 -11.281 1.00 77.31 197 ASP A O 1
ATOM 1641 N N . TYR A 1 198 ? 17.008 2.169 -11.991 1.00 77.25 198 TYR A N 1
ATOM 1642 C CA . TYR A 1 198 ? 16.223 1.658 -13.121 1.00 77.25 198 TYR A CA 1
ATOM 1643 C C . TYR A 1 198 ? 17.045 0.895 -14.177 1.00 77.25 198 TYR A C 1
ATOM 1645 O O . TYR A 1 198 ? 16.454 0.179 -14.984 1.00 77.25 198 TYR A O 1
ATOM 1653 N N . LYS A 1 199 ? 18.375 1.059 -14.221 1.00 82.00 199 LYS A N 1
ATOM 1654 C CA . LYS A 1 199 ? 19.248 0.314 -15.142 1.00 82.00 199 LYS A CA 1
ATOM 1655 C C . LYS A 1 199 ? 19.463 -1.099 -14.619 1.00 82.00 199 LYS A C 1
ATOM 1657 O O . LYS A 1 199 ? 19.330 -2.056 -15.373 1.00 82.00 199 LYS A O 1
ATOM 1662 N N . THR A 1 200 ? 19.676 -1.218 -13.309 1.00 84.06 200 THR A N 1
ATOM 1663 C CA . THR A 1 200 ? 19.839 -2.497 -12.604 1.00 84.06 200 THR A CA 1
ATOM 1664 C C . THR A 1 200 ? 18.623 -3.422 -12.791 1.00 84.06 200 THR A C 1
ATOM 1666 O O . THR A 1 200 ? 18.777 -4.639 -12.872 1.00 84.06 200 THR A O 1
ATOM 1669 N N . GLU A 1 201 ? 17.413 -2.863 -12.952 1.00 87.44 201 GLU A N 1
ATOM 1670 C CA . GLU A 1 201 ? 16.190 -3.633 -13.253 1.00 87.44 201 GLU A CA 1
ATOM 1671 C C . GLU A 1 201 ? 16.317 -4.484 -14.531 1.00 87.44 201 GLU A C 1
ATOM 1673 O O . GLU A 1 201 ? 15.827 -5.612 -14.569 1.00 87.44 201 GLU A O 1
ATOM 1678 N N . LYS A 1 202 ? 17.006 -3.977 -15.565 1.00 86.19 202 LYS A N 1
ATOM 1679 C CA . LYS A 1 202 ? 17.211 -4.672 -16.848 1.00 86.19 202 LYS A CA 1
ATOM 1680 C C . LYS A 1 202 ? 18.114 -5.898 -16.691 1.00 86.19 202 LYS A C 1
ATOM 1682 O O . LYS A 1 202 ? 17.839 -6.951 -17.274 1.00 86.19 202 LYS A O 1
ATOM 1687 N N . ASP A 1 203 ? 19.159 -5.779 -15.878 1.00 88.25 203 ASP A N 1
ATOM 1688 C CA . ASP A 1 203 ? 20.076 -6.881 -15.586 1.00 88.25 203 ASP A CA 1
ATOM 1689 C C . ASP A 1 203 ? 19.368 -7.942 -14.738 1.00 88.25 203 ASP A C 1
ATOM 1691 O O . ASP A 1 203 ? 19.399 -9.127 -15.069 1.00 88.25 203 ASP A O 1
ATOM 1695 N N . TYR A 1 204 ? 18.635 -7.517 -13.703 1.00 89.50 204 TYR A N 1
ATOM 1696 C CA . TYR A 1 204 ? 17.822 -8.406 -12.868 1.00 89.50 204 TYR A CA 1
ATOM 1697 C C . TYR A 1 204 ? 16.764 -9.155 -13.680 1.00 89.50 204 TYR A C 1
ATOM 1699 O O . TYR A 1 204 ? 16.617 -10.363 -13.511 1.00 89.50 204 TYR A O 1
ATOM 1707 N N . LEU A 1 205 ? 16.080 -8.477 -14.604 1.00 90.31 205 LEU A N 1
ATOM 1708 C CA . LEU A 1 205 ? 15.135 -9.095 -15.532 1.00 90.31 205 LEU A CA 1
ATOM 1709 C C . LEU A 1 205 ? 15.813 -10.156 -16.408 1.00 90.31 205 LEU A C 1
ATOM 1711 O O . LEU A 1 205 ? 15.270 -11.244 -16.590 1.00 90.31 205 LEU A O 1
ATOM 1715 N N . SER A 1 206 ? 17.010 -9.861 -16.916 1.00 90.62 206 SER A N 1
ATOM 1716 C CA . SER A 1 206 ? 17.780 -10.771 -17.771 1.00 90.62 206 SER A CA 1
ATOM 1717 C C . SER A 1 206 ? 18.243 -12.021 -17.011 1.00 90.62 206 SER A C 1
ATOM 1719 O O . SER A 1 206 ? 18.020 -13.142 -17.475 1.00 90.62 206 SER A O 1
ATOM 1721 N N . PHE A 1 207 ? 18.812 -11.857 -15.812 1.00 92.50 207 PHE A N 1
ATOM 1722 C CA . PHE A 1 207 ? 19.214 -12.976 -14.953 1.00 92.50 207 PHE A CA 1
ATOM 1723 C C . PHE A 1 207 ? 18.018 -13.801 -14.467 1.00 92.50 207 PHE A C 1
ATOM 1725 O O . PHE A 1 207 ? 18.064 -15.031 -14.514 1.00 92.50 207 PHE A O 1
ATOM 1732 N N . PHE A 1 208 ? 16.934 -13.148 -14.038 1.00 93.56 208 PHE A N 1
ATOM 1733 C CA . PHE A 1 208 ? 15.742 -13.834 -13.546 1.00 93.56 208 PHE A CA 1
ATOM 1734 C C . PHE A 1 208 ? 15.070 -14.646 -14.656 1.00 93.56 208 PHE A C 1
ATOM 1736 O O . PHE A 1 208 ? 14.752 -15.813 -14.437 1.00 93.56 208 PHE A O 1
ATOM 1743 N N . LYS A 1 209 ? 14.945 -14.099 -15.874 1.00 92.38 209 LYS A N 1
ATOM 1744 C CA . LYS A 1 209 ? 14.515 -14.861 -17.059 1.00 92.38 209 LYS A CA 1
ATOM 1745 C C . LYS A 1 209 ? 15.386 -16.097 -17.280 1.00 92.38 209 LYS A C 1
ATOM 1747 O O . LYS A 1 209 ? 14.855 -17.196 -17.366 1.00 92.38 209 LYS A O 1
ATOM 1752 N N . ALA A 1 210 ? 16.709 -15.938 -17.320 1.00 92.06 210 ALA A N 1
ATOM 1753 C CA . ALA A 1 210 ? 17.632 -17.037 -17.609 1.00 92.06 210 ALA A CA 1
ATOM 1754 C C . ALA A 1 210 ? 17.602 -18.171 -16.563 1.00 92.06 210 ALA A C 1
ATOM 1756 O O . ALA A 1 210 ? 17.768 -19.333 -16.924 1.00 92.06 210 ALA A O 1
ATOM 1757 N N . GLN A 1 211 ? 17.395 -17.851 -15.280 1.00 93.62 211 GLN A N 1
ATOM 1758 C CA . GLN A 1 211 ? 17.524 -18.816 -14.176 1.00 93.62 211 GLN A CA 1
ATOM 1759 C C . GLN A 1 211 ? 16.191 -19.366 -13.648 1.00 93.62 211 GLN A C 1
ATOM 1761 O O . GLN A 1 211 ? 16.180 -20.406 -12.992 1.00 93.62 211 GLN A O 1
ATOM 1766 N N . SER A 1 212 ? 15.064 -18.696 -13.902 1.00 90.81 212 SER A N 1
ATOM 1767 C CA . SER A 1 212 ? 13.777 -19.066 -13.291 1.00 90.81 212 SER A CA 1
ATOM 1768 C C . SER A 1 212 ? 13.056 -20.235 -13.967 1.00 90.81 212 SER A C 1
ATOM 1770 O O . SER A 1 212 ? 12.261 -20.888 -13.295 1.00 90.81 212 SER A O 1
ATOM 1772 N N . PHE A 1 213 ? 13.328 -20.532 -15.247 1.00 88.81 213 PHE A N 1
ATOM 1773 C CA . PHE A 1 213 ? 12.600 -21.541 -16.038 1.00 88.81 213 PHE A CA 1
ATOM 1774 C C . PHE A 1 213 ? 12.298 -22.872 -15.312 1.00 88.81 213 PHE A C 1
ATOM 1776 O O . PHE A 1 213 ? 11.145 -23.297 -15.380 1.00 88.81 213 PHE A O 1
ATOM 1783 N N . PRO A 1 214 ? 13.234 -23.514 -14.574 1.00 91.69 214 PRO A N 1
ATOM 1784 C CA . PRO A 1 214 ? 12.964 -24.776 -13.870 1.00 91.69 214 PRO A CA 1
ATOM 1785 C C . PRO A 1 214 ? 11.883 -24.693 -12.779 1.00 91.69 214 PRO A C 1
ATOM 1787 O O . PRO A 1 214 ? 11.359 -25.719 -12.352 1.00 91.69 214 PRO A O 1
ATOM 1790 N N . PHE A 1 215 ? 11.557 -23.487 -12.309 1.00 87.31 215 PHE A N 1
ATOM 1791 C CA . PHE A 1 215 ? 10.616 -23.234 -11.215 1.00 87.31 215 PHE A CA 1
ATOM 1792 C C . PHE A 1 215 ? 9.238 -22.749 -11.703 1.00 87.31 215 PHE A C 1
ATOM 1794 O O . PHE A 1 215 ? 8.329 -22.550 -10.892 1.00 87.31 215 PHE A O 1
ATOM 1801 N N . LEU A 1 216 ? 9.062 -22.538 -13.013 1.00 85.88 216 LEU A N 1
ATOM 1802 C CA . LEU A 1 216 ? 7.847 -21.958 -13.586 1.00 85.88 216 LEU A CA 1
ATOM 1803 C C . LEU A 1 216 ? 6.853 -23.026 -14.040 1.00 85.88 216 LEU A C 1
ATOM 1805 O O . LEU A 1 216 ? 7.179 -23.919 -14.813 1.00 85.88 216 LEU A O 1
ATOM 1809 N N . LYS A 1 217 ? 5.593 -22.874 -13.616 1.00 83.50 217 LYS A N 1
ATOM 1810 C CA . LYS A 1 217 ? 4.459 -23.639 -14.166 1.00 83.50 217 LYS A CA 1
ATOM 1811 C C . LYS A 1 217 ? 3.956 -23.060 -15.489 1.00 83.50 217 LYS A C 1
ATOM 1813 O O . LYS A 1 217 ? 3.556 -23.808 -16.367 1.00 83.50 217 LYS A O 1
ATOM 1818 N N . ASN A 1 218 ? 3.986 -21.733 -15.605 1.00 83.69 218 ASN A N 1
ATOM 1819 C CA . ASN A 1 218 ? 3.622 -20.968 -16.793 1.00 83.69 218 ASN A CA 1
ATOM 1820 C C . ASN A 1 218 ? 4.758 -19.978 -17.067 1.00 83.69 218 ASN A C 1
ATOM 1822 O O . ASN A 1 218 ? 5.214 -19.312 -16.136 1.00 83.69 218 ASN A O 1
ATOM 1826 N N . ILE A 1 219 ? 5.206 -19.878 -18.318 1.00 86.19 219 ILE A N 1
ATOM 1827 C CA . ILE A 1 219 ? 6.252 -18.930 -18.719 1.00 86.19 219 ILE A CA 1
ATOM 1828 C C . ILE A 1 219 ? 5.597 -17.564 -18.986 1.00 86.19 219 ILE A C 1
ATOM 1830 O O . ILE A 1 219 ? 4.684 -17.508 -19.814 1.00 86.19 219 ILE A O 1
ATOM 1834 N N . PRO A 1 220 ? 6.041 -16.472 -18.336 1.00 88.38 220 PRO A N 1
ATOM 1835 C CA . PRO A 1 220 ? 5.556 -15.125 -18.627 1.00 88.38 220 PRO A CA 1
ATOM 1836 C C . PRO A 1 220 ? 5.832 -14.702 -20.077 1.00 88.38 220 PRO A C 1
ATOM 1838 O O . PRO A 1 220 ? 6.946 -14.870 -20.580 1.00 88.38 220 PRO A O 1
ATOM 1841 N N . GLN A 1 221 ? 4.823 -14.140 -20.744 1.00 84.81 221 GLN A N 1
ATOM 1842 C CA . GLN A 1 221 ? 4.858 -13.834 -22.183 1.00 84.81 221 GLN A CA 1
ATOM 1843 C C . GLN A 1 221 ? 5.359 -12.419 -22.507 1.00 84.81 221 GLN A C 1
ATOM 1845 O O . GLN A 1 221 ? 5.724 -12.139 -23.645 1.00 84.81 221 GLN A O 1
ATOM 1850 N N . SER A 1 222 ? 5.408 -11.523 -21.518 1.00 85.38 222 SER A N 1
ATOM 1851 C CA . SER A 1 222 ? 5.878 -10.143 -21.685 1.00 85.38 222 SER A CA 1
ATOM 1852 C C . SER A 1 222 ? 6.801 -9.714 -20.547 1.00 85.38 222 SER A C 1
ATOM 1854 O O . SER A 1 222 ? 6.721 -10.232 -19.431 1.00 85.38 222 SER A O 1
ATOM 1856 N N . ASP A 1 223 ? 7.655 -8.721 -20.806 1.00 86.62 223 ASP A N 1
ATOM 1857 C CA . ASP A 1 223 ? 8.535 -8.107 -19.797 1.00 86.62 223 ASP A CA 1
ATOM 1858 C C . ASP A 1 223 ? 7.757 -7.588 -18.578 1.00 86.62 223 ASP A C 1
ATOM 1860 O O . ASP A 1 223 ? 8.282 -7.566 -17.468 1.00 86.62 223 ASP A O 1
ATOM 1864 N N . TRP A 1 224 ? 6.484 -7.243 -18.770 1.00 87.19 224 TRP A N 1
ATOM 1865 C CA . TRP A 1 224 ? 5.565 -6.817 -17.723 1.00 87.19 224 TRP A CA 1
ATOM 1866 C C . TRP A 1 224 ? 5.153 -7.946 -16.786 1.00 87.19 224 TRP A C 1
ATOM 1868 O O . TRP A 1 224 ? 5.227 -7.792 -15.567 1.00 87.19 224 TRP A O 1
ATOM 1878 N N . GLU A 1 225 ? 4.771 -9.099 -17.336 1.00 87.38 225 GLU A N 1
ATOM 1879 C CA . GLU A 1 225 ? 4.484 -10.292 -16.536 1.00 87.38 225 GLU A CA 1
ATOM 1880 C C . GLU A 1 225 ? 5.737 -10.779 -15.799 1.00 87.38 225 GLU A C 1
ATOM 1882 O O . GLU A 1 225 ? 5.657 -11.158 -14.629 1.00 87.38 225 GLU A O 1
ATOM 1887 N N . TRP A 1 226 ? 6.905 -10.703 -16.447 1.00 89.88 226 TRP A N 1
ATOM 1888 C CA . TRP A 1 226 ? 8.191 -10.968 -15.805 1.00 89.88 226 TRP A CA 1
ATOM 1889 C C . TRP A 1 226 ? 8.469 -10.008 -14.641 1.00 89.88 226 TRP A C 1
ATOM 1891 O O . TRP A 1 226 ? 8.872 -10.463 -13.574 1.00 89.88 226 TRP A O 1
ATOM 1901 N N . LEU A 1 227 ? 8.206 -8.707 -14.799 1.00 89.62 227 LEU A N 1
ATOM 1902 C CA . LEU A 1 227 ? 8.411 -7.708 -13.746 1.00 89.62 227 LEU A CA 1
ATOM 1903 C C . LEU A 1 227 ? 7.483 -7.934 -12.539 1.00 89.62 227 LEU A C 1
ATOM 1905 O O . LEU A 1 227 ? 7.929 -7.874 -11.392 1.00 89.62 227 LEU A O 1
ATOM 1909 N N . ILE A 1 228 ? 6.210 -8.263 -12.786 1.00 88.94 228 ILE A N 1
ATOM 1910 C CA . ILE A 1 228 ? 5.252 -8.656 -11.739 1.00 88.94 228 ILE A CA 1
ATOM 1911 C C . ILE A 1 228 ? 5.756 -9.902 -10.994 1.00 88.94 228 ILE A C 1
ATOM 1913 O O . ILE A 1 228 ? 5.695 -9.968 -9.765 1.00 88.94 228 ILE A O 1
ATOM 1917 N N . LEU A 1 229 ? 6.287 -10.886 -11.725 1.00 89.56 229 LEU A N 1
ATOM 1918 C CA . LEU A 1 229 ? 6.817 -12.122 -11.155 1.00 89.56 229 LEU A CA 1
ATOM 1919 C C . LEU A 1 229 ? 8.090 -11.886 -10.321 1.00 89.56 229 LEU A C 1
ATOM 1921 O O . LEU A 1 229 ? 8.228 -12.451 -9.237 1.00 89.56 229 LEU A O 1
ATOM 1925 N N . MET A 1 230 ? 8.989 -11.010 -10.772 1.00 91.31 230 MET A N 1
ATOM 1926 C CA . MET A 1 230 ? 10.173 -10.584 -10.015 1.00 91.31 230 MET A CA 1
ATOM 1927 C C . MET A 1 230 ? 9.781 -9.940 -8.679 1.00 91.31 230 MET A C 1
ATOM 1929 O O . MET A 1 230 ? 10.240 -10.383 -7.624 1.00 91.31 230 MET A O 1
ATOM 1933 N N . GLN A 1 231 ? 8.876 -8.955 -8.717 1.00 90.06 231 GLN A N 1
ATOM 1934 C CA . GLN A 1 231 ? 8.341 -8.276 -7.532 1.00 90.06 231 GLN A CA 1
ATOM 1935 C C . GLN A 1 231 ? 7.713 -9.276 -6.548 1.00 90.06 231 GLN A C 1
ATOM 1937 O O . GLN A 1 231 ? 7.936 -9.214 -5.338 1.00 90.06 231 GLN A O 1
ATOM 1942 N N . HIS A 1 232 ? 6.962 -10.248 -7.070 1.00 86.56 232 HIS A N 1
ATOM 1943 C CA . HIS A 1 232 ? 6.330 -11.304 -6.287 1.00 86.56 232 HIS A CA 1
ATOM 1944 C C . HIS A 1 232 ? 7.345 -12.151 -5.504 1.00 86.56 232 HIS A C 1
ATOM 1946 O O . HIS A 1 232 ? 7.149 -12.401 -4.310 1.00 86.56 232 HIS A O 1
ATOM 1952 N N . TYR A 1 233 ? 8.443 -12.560 -6.141 1.00 87.62 233 TYR A N 1
ATOM 1953 C CA . TYR A 1 233 ? 9.521 -13.319 -5.495 1.00 87.62 233 TYR A CA 1
ATOM 1954 C C . TYR A 1 233 ? 10.537 -12.442 -4.739 1.00 87.62 233 TYR A C 1
ATOM 1956 O O . TYR A 1 233 ? 11.511 -12.959 -4.200 1.00 87.62 233 TYR A O 1
ATOM 1964 N N . GLY A 1 234 ? 10.274 -11.137 -4.609 1.00 88.12 234 GLY A N 1
ATOM 1965 C CA . GLY A 1 234 ? 11.028 -10.230 -3.742 1.00 88.12 234 GLY A CA 1
ATOM 1966 C C . GLY A 1 234 ? 12.258 -9.585 -4.383 1.00 88.12 234 GLY A C 1
ATOM 1967 O O . GLY A 1 234 ? 12.999 -8.902 -3.675 1.00 88.12 234 GLY A O 1
ATOM 1968 N N . LEU A 1 235 ? 12.465 -9.748 -5.695 1.00 91.50 235 LEU A N 1
ATOM 1969 C CA . LEU A 1 235 ? 13.434 -8.932 -6.426 1.00 91.50 235 LEU A CA 1
ATOM 1970 C C . LEU A 1 235 ? 12.942 -7.482 -6.443 1.00 91.50 235 LEU A C 1
ATOM 1972 O O . LEU A 1 235 ? 11.745 -7.214 -6.562 1.00 91.50 235 LEU A O 1
ATOM 1976 N N . GLN A 1 236 ? 13.864 -6.533 -6.312 1.00 90.81 236 GLN A N 1
ATOM 1977 C CA . GLN A 1 236 ? 13.512 -5.123 -6.278 1.00 90.81 236 GLN A CA 1
ATOM 1978 C C . GLN A 1 236 ? 13.110 -4.639 -7.674 1.00 90.81 236 GLN A C 1
ATOM 1980 O O . GLN A 1 236 ? 13.880 -4.757 -8.624 1.00 90.81 236 GLN A O 1
ATOM 1985 N N . THR A 1 237 ? 11.920 -4.051 -7.781 1.00 93.06 237 THR A N 1
ATOM 1986 C CA . THR A 1 237 ? 11.390 -3.472 -9.022 1.00 93.06 237 THR A CA 1
ATOM 1987 C C . THR A 1 237 ? 10.879 -2.054 -8.780 1.00 93.06 237 THR A C 1
ATOM 1989 O O . THR A 1 237 ? 10.772 -1.589 -7.636 1.00 93.06 237 THR A O 1
ATOM 1992 N N . ARG A 1 238 ? 10.528 -1.359 -9.864 1.00 93.31 238 ARG A N 1
ATOM 1993 C CA . ARG A 1 238 ? 9.793 -0.086 -9.833 1.00 93.31 238 ARG A CA 1
ATOM 1994 C C . ARG A 1 238 ? 8.264 -0.231 -9.734 1.00 93.31 238 ARG A C 1
ATOM 1996 O O . ARG A 1 238 ? 7.557 0.769 -9.858 1.00 93.31 238 ARG A O 1
ATOM 2003 N N . LEU A 1 239 ? 7.743 -1.440 -9.506 1.00 93.56 239 LEU A N 1
ATOM 2004 C CA . LEU A 1 239 ? 6.343 -1.638 -9.125 1.00 93.56 239 LEU A CA 1
ATOM 2005 C C . LEU A 1 239 ? 6.144 -1.283 -7.643 1.00 93.56 239 LEU A C 1
ATOM 2007 O O . LEU A 1 239 ? 6.969 -1.597 -6.780 1.00 93.56 239 LEU A O 1
ATOM 2011 N N . LEU A 1 240 ? 5.017 -0.645 -7.342 1.00 95.38 240 LEU A N 1
ATOM 2012 C CA . LEU A 1 240 ? 4.545 -0.397 -5.986 1.00 95.38 240 LEU A CA 1
ATOM 2013 C C . LEU A 1 240 ? 3.164 -1.034 -5.811 1.00 95.38 240 LEU A C 1
ATOM 2015 O O . LEU A 1 240 ? 2.199 -0.630 -6.456 1.00 95.38 240 LEU A O 1
ATOM 2019 N N . ASP A 1 241 ? 3.082 -2.034 -4.937 1.00 93.75 241 ASP A N 1
ATOM 2020 C CA . ASP A 1 241 ? 1.903 -2.898 -4.814 1.00 93.75 241 ASP A CA 1
ATOM 2021 C C . ASP A 1 241 ? 0.747 -2.208 -4.079 1.00 93.75 241 ASP A C 1
ATOM 2023 O O . ASP A 1 241 ? 0.923 -1.605 -3.021 1.00 93.75 241 ASP A O 1
ATOM 2027 N N . PHE A 1 242 ? -0.458 -2.370 -4.590 1.00 95.62 242 PHE A N 1
ATOM 2028 C CA . PHE A 1 242 ? -1.715 -2.050 -3.931 1.00 95.62 242 PHE A CA 1
ATOM 2029 C C . PHE A 1 242 ? -2.610 -3.300 -3.962 1.00 95.62 242 PHE A C 1
ATOM 2031 O O . PHE A 1 242 ? -2.253 -4.341 -4.516 1.00 95.62 242 PHE A O 1
ATOM 2038 N N . THR A 1 243 ? -3.766 -3.234 -3.316 1.00 94.81 243 THR A N 1
ATOM 2039 C CA . THR A 1 243 ? -4.790 -4.280 -3.361 1.00 94.81 243 THR A CA 1
ATOM 2040 C C . THR A 1 243 ? -6.176 -3.656 -3.427 1.00 94.81 243 THR A C 1
ATOM 2042 O O . THR A 1 243 ? -6.416 -2.602 -2.841 1.00 94.81 243 THR A O 1
ATOM 2045 N N . ILE A 1 244 ? -7.112 -4.313 -4.109 1.00 93.44 244 ILE A N 1
ATOM 2046 C CA . ILE A 1 244 ? -8.540 -3.950 -4.051 1.00 93.44 244 ILE A CA 1
ATOM 2047 C C . ILE A 1 244 ? -9.232 -4.473 -2.778 1.00 93.44 244 ILE A C 1
ATOM 2049 O O . ILE A 1 244 ? -10.411 -4.201 -2.567 1.00 93.44 244 ILE A O 1
ATOM 2053 N N . ASP A 1 245 ? -8.536 -5.240 -1.929 1.00 94.06 245 ASP A N 1
ATOM 2054 C CA . ASP A 1 245 ? -9.084 -5.784 -0.684 1.00 94.06 245 ASP A CA 1
ATOM 2055 C C . ASP A 1 245 ? -8.606 -4.979 0.544 1.00 94.06 245 ASP A C 1
ATOM 2057 O O . ASP A 1 245 ? -7.429 -5.049 0.922 1.00 94.06 245 ASP A O 1
ATOM 2061 N N . PRO A 1 246 ? -9.501 -4.230 1.212 1.00 95.06 246 PRO A N 1
ATOM 2062 C CA . PRO A 1 246 ? -9.123 -3.378 2.337 1.00 95.06 246 PRO A CA 1
ATOM 2063 C C . PRO A 1 246 ? -8.609 -4.192 3.531 1.00 95.06 246 PRO A C 1
ATOM 2065 O O . PRO A 1 246 ? -7.668 -3.781 4.208 1.00 95.06 246 PRO A O 1
ATOM 2068 N N . LEU A 1 247 ? -9.152 -5.389 3.777 1.00 96.25 247 LEU A N 1
ATOM 2069 C CA . LEU A 1 247 ? -8.719 -6.217 4.903 1.00 96.25 247 LEU A CA 1
ATOM 2070 C C . LEU A 1 247 ? -7.352 -6.864 4.643 1.00 96.25 247 LEU A C 1
ATOM 2072 O O . LEU A 1 247 ? -6.598 -7.076 5.591 1.00 96.25 247 LEU A O 1
ATOM 2076 N N . ILE A 1 248 ? -6.970 -7.091 3.383 1.00 95.94 248 ILE A N 1
ATOM 2077 C CA . ILE A 1 248 ? -5.596 -7.479 3.017 1.00 95.94 248 ILE A CA 1
ATOM 2078 C C . ILE A 1 248 ? -4.623 -6.318 3.240 1.00 95.94 248 ILE A C 1
ATOM 2080 O O . ILE A 1 248 ? -3.572 -6.518 3.851 1.00 95.94 248 ILE A O 1
ATOM 2084 N N . ALA A 1 249 ? -4.978 -5.095 2.836 1.00 97.06 249 ALA A N 1
ATOM 2085 C CA . ALA A 1 249 ? -4.163 -3.919 3.140 1.00 97.06 249 ALA A CA 1
ATOM 2086 C C . ALA A 1 249 ? -4.002 -3.720 4.656 1.00 97.06 249 ALA A C 1
ATOM 2088 O O . ALA A 1 249 ? -2.884 -3.539 5.137 1.00 97.06 249 ALA A O 1
ATOM 2089 N N . LEU A 1 250 ? -5.082 -3.840 5.432 1.00 97.50 250 LEU A N 1
ATOM 2090 C CA . LEU A 1 250 ? -5.008 -3.788 6.890 1.00 97.50 250 LEU A CA 1
ATOM 2091 C C . LEU A 1 250 ? -4.124 -4.913 7.457 1.00 97.50 250 LEU A C 1
ATOM 2093 O O . LEU A 1 250 ? -3.311 -4.666 8.342 1.00 97.50 250 LEU A O 1
ATOM 2097 N N . SER A 1 251 ? -4.208 -6.125 6.911 1.00 96.75 251 SER A N 1
ATOM 2098 C CA . SER A 1 251 ? -3.378 -7.260 7.336 1.00 96.75 251 SER A CA 1
ATOM 2099 C C . SER A 1 251 ? -1.881 -7.023 7.101 1.00 96.75 251 SER A C 1
ATOM 2101 O O . SER A 1 251 ? -1.073 -7.349 7.969 1.00 96.75 251 SER A O 1
ATOM 2103 N N . PHE A 1 252 ? -1.500 -6.380 5.988 1.00 95.44 252 PHE A N 1
ATOM 2104 C CA . PHE A 1 252 ? -0.118 -5.939 5.757 1.00 95.44 252 PHE A CA 1
ATOM 2105 C C . PHE A 1 252 ? 0.317 -4.818 6.709 1.00 95.44 252 PHE A C 1
ATOM 2107 O O . PHE A 1 252 ? 1.451 -4.834 7.190 1.00 95.44 252 PHE A O 1
ATOM 2114 N N . ALA A 1 253 ? -0.576 -3.871 7.015 1.00 96.31 253 ALA A N 1
ATOM 2115 C CA . ALA A 1 253 ? -0.312 -2.806 7.981 1.00 96.31 253 ALA A CA 1
ATOM 2116 C C . ALA A 1 253 ? -0.080 -3.366 9.399 1.00 96.31 253 ALA A C 1
ATOM 2118 O O . ALA A 1 253 ? 0.826 -2.921 10.096 1.00 96.31 253 ALA A O 1
ATOM 2119 N N . LEU A 1 254 ? -0.839 -4.390 9.799 1.00 95.50 254 LEU A N 1
ATOM 2120 C CA . LEU A 1 254 ? -0.736 -5.046 11.111 1.00 95.50 254 LEU A CA 1
ATOM 2121 C C . LEU A 1 254 ? 0.183 -6.290 11.120 1.00 95.50 254 LEU A C 1
ATOM 2123 O O . LEU A 1 254 ? 0.250 -6.998 12.129 1.00 95.50 254 LEU A O 1
ATOM 2127 N N . ARG A 1 255 ? 0.879 -6.558 10.001 1.00 93.31 255 ARG A N 1
ATOM 2128 C CA . ARG A 1 255 ? 1.844 -7.657 9.783 1.00 93.31 255 ARG A CA 1
ATOM 2129 C C . ARG A 1 255 ? 1.333 -9.041 10.200 1.00 93.31 255 ARG A C 1
ATOM 2131 O O . ARG A 1 255 ? 2.061 -9.779 10.867 1.00 93.31 255 ARG A O 1
ATOM 2138 N N . THR A 1 256 ? 0.087 -9.406 9.880 1.00 90.31 256 THR A N 1
ATOM 2139 C CA . THR A 1 256 ? -0.506 -10.679 10.359 1.00 90.31 256 THR A CA 1
ATOM 2140 C C . THR A 1 256 ? 0.245 -11.937 9.886 1.00 90.31 256 THR A C 1
ATOM 2142 O O . THR A 1 256 ? 0.063 -13.001 10.474 1.00 90.31 256 THR A O 1
ATOM 2145 N N . ASP A 1 257 ? 1.146 -11.792 8.910 1.00 86.81 257 ASP A N 1
ATOM 2146 C CA . ASP A 1 257 ? 2.138 -12.759 8.416 1.00 86.81 257 ASP A CA 1
ATOM 2147 C C . ASP A 1 257 ? 3.404 -12.927 9.290 1.00 86.81 257 ASP A C 1
ATOM 2149 O O . ASP A 1 257 ? 4.339 -13.635 8.917 1.00 86.81 257 ASP A O 1
ATOM 2153 N N . MET A 1 258 ? 3.468 -12.262 10.443 1.00 85.69 258 MET A N 1
ATOM 2154 C CA . MET A 1 258 ? 4.515 -12.466 11.450 1.00 85.69 258 MET A CA 1
ATOM 2155 C C . MET A 1 258 ? 3.989 -13.290 12.638 1.00 85.69 258 MET A C 1
ATOM 2157 O O . MET A 1 258 ? 2.802 -13.181 12.987 1.00 85.69 258 MET A O 1
ATOM 2161 N N . PRO A 1 259 ? 4.858 -14.039 13.337 1.00 80.88 259 PRO A N 1
ATOM 2162 C CA . PRO A 1 259 ? 4.611 -14.483 14.710 1.00 80.88 259 PRO A CA 1
ATOM 2163 C C . PRO A 1 259 ? 4.358 -13.292 15.655 1.00 80.88 259 PRO A C 1
ATOM 2165 O O . PRO A 1 259 ? 4.756 -12.163 15.360 1.00 80.88 259 PRO A O 1
ATOM 2168 N N . ASP A 1 260 ? 3.641 -13.514 16.761 1.00 79.25 260 ASP A N 1
ATOM 2169 C CA . ASP A 1 260 ? 3.314 -12.446 17.731 1.00 79.25 260 ASP A CA 1
ATOM 2170 C C . ASP A 1 260 ? 4.528 -12.113 18.626 1.00 79.25 260 ASP A C 1
ATOM 2172 O O . ASP A 1 260 ? 4.721 -10.966 19.010 1.00 79.25 260 ASP A O 1
ATOM 2176 N N . ASP A 1 261 ? 5.405 -13.094 18.848 1.00 76.06 261 ASP A N 1
ATOM 2177 C CA . ASP A 1 261 ? 6.712 -13.001 19.508 1.00 76.06 261 ASP A CA 1
ATOM 2178 C C . ASP A 1 261 ? 7.770 -12.223 18.696 1.00 76.06 261 ASP A C 1
ATOM 2180 O O . ASP A 1 261 ? 8.695 -11.652 19.272 1.00 76.06 261 ASP A O 1
ATOM 2184 N N . GLU A 1 262 ? 7.623 -12.137 17.370 1.00 78.12 262 GLU A N 1
ATOM 2185 C CA . GLU A 1 262 ? 8.576 -11.446 16.485 1.00 78.12 262 GLU A CA 1
ATOM 2186 C C . GLU A 1 262 ? 8.144 -10.019 16.094 1.00 78.12 262 GLU A C 1
ATOM 2188 O O . GLU A 1 262 ? 8.958 -9.240 15.587 1.00 78.12 262 GLU A O 1
ATOM 2193 N N . TYR A 1 263 ? 6.870 -9.649 16.280 1.00 79.56 263 TYR A N 1
ATOM 2194 C CA . TYR A 1 263 ? 6.338 -8.392 15.747 1.00 79.56 263 TYR A CA 1
ATOM 2195 C C . TYR A 1 263 ? 6.259 -7.255 16.775 1.00 79.56 263 TYR A C 1
ATOM 2197 O O . TYR A 1 263 ? 5.294 -7.089 17.519 1.00 79.56 263 TYR A O 1
ATOM 2205 N N . ASN A 1 264 ? 7.264 -6.381 16.738 1.00 76.12 264 ASN A N 1
ATOM 2206 C CA . ASN A 1 264 ? 7.295 -5.169 17.548 1.00 76.12 264 ASN A CA 1
ATOM 2207 C C . ASN A 1 264 ? 6.322 -4.090 17.012 1.00 76.12 264 ASN A C 1
ATOM 2209 O O . ASN A 1 264 ? 6.611 -3.396 16.034 1.00 76.12 264 ASN A O 1
ATOM 2213 N N . CYS A 1 265 ? 5.202 -3.896 17.715 1.00 76.00 265 CYS A N 1
ATOM 2214 C CA . CYS A 1 265 ? 4.151 -2.917 17.402 1.00 76.00 265 CYS A CA 1
ATOM 2215 C C . CYS A 1 265 ? 4.491 -1.447 17.754 1.00 76.00 265 CYS A C 1
ATOM 2217 O O . CYS A 1 265 ? 3.591 -0.618 17.825 1.00 76.00 265 CYS A O 1
ATOM 2219 N N . SER A 1 266 ? 5.757 -1.091 18.003 1.00 79.56 266 SER A N 1
ATOM 2220 C CA . SER A 1 266 ? 6.183 0.247 18.480 1.00 79.56 266 SER A CA 1
ATOM 2221 C C . SER A 1 266 ? 5.795 1.431 17.588 1.00 79.56 266 SER A C 1
ATOM 2223 O O . SER A 1 266 ? 5.665 2.549 18.084 1.00 79.56 266 SER A O 1
ATOM 2225 N N . ASN A 1 267 ? 5.623 1.216 16.284 1.00 85.12 267 ASN A N 1
ATOM 2226 C CA . ASN A 1 267 ? 5.317 2.274 15.325 1.00 85.12 267 ASN A CA 1
ATOM 2227 C C . ASN A 1 267 ? 3.828 2.260 14.964 1.00 85.12 267 ASN A C 1
ATOM 2229 O O . ASN A 1 267 ? 3.216 1.199 14.877 1.00 85.12 267 ASN A O 1
ATOM 2233 N N . ASN A 1 268 ? 3.255 3.436 14.698 1.00 86.81 268 ASN A N 1
ATOM 2234 C CA . ASN A 1 268 ? 1.917 3.521 14.115 1.00 86.81 268 ASN A CA 1
AT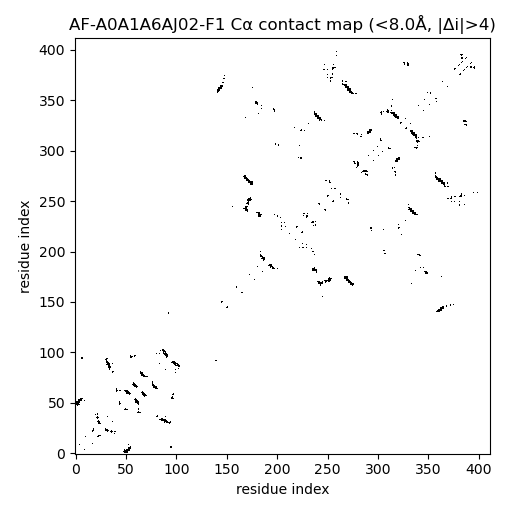OM 2235 C C . ASN A 1 268 ? 1.925 2.881 12.721 1.00 86.81 268 ASN A C 1
ATOM 2237 O O . ASN A 1 268 ? 2.831 3.143 11.924 1.00 86.81 268 ASN A O 1
ATOM 2241 N N . ALA A 1 269 ? 0.903 2.085 12.423 1.00 93.38 269 ALA A N 1
ATOM 2242 C CA . ALA A 1 269 ? 0.681 1.520 11.101 1.00 93.38 269 ALA A CA 1
ATOM 2243 C C . ALA A 1 269 ? -0.203 2.455 10.260 1.00 93.38 269 ALA A C 1
ATOM 2245 O O . ALA A 1 269 ? -0.890 3.330 10.792 1.00 93.38 269 ALA A O 1
ATOM 2246 N N . VAL A 1 270 ? -0.182 2.282 8.940 1.00 95.19 270 VAL A N 1
ATOM 2247 C CA . VAL A 1 270 ? -0.952 3.091 7.988 1.00 95.19 270 VAL A CA 1
ATOM 2248 C C . VAL A 1 270 ? -1.636 2.194 6.965 1.00 95.19 270 VAL A C 1
ATOM 2250 O O . VAL A 1 270 ? -1.038 1.236 6.475 1.00 95.19 270 VAL A O 1
ATOM 2253 N N . VAL A 1 271 ? -2.874 2.534 6.608 1.00 96.94 271 VAL A N 1
ATOM 2254 C CA . VAL A 1 271 ? -3.515 2.076 5.373 1.00 96.94 271 VAL A CA 1
ATOM 2255 C C . VAL A 1 271 ? -3.798 3.291 4.499 1.00 96.94 271 VAL A C 1
ATOM 2257 O O . VAL A 1 271 ? -4.566 4.173 4.873 1.00 96.94 271 VAL A O 1
ATOM 2260 N N . TRP A 1 272 ? -3.180 3.327 3.326 1.00 95.50 272 TRP A N 1
ATOM 2261 C CA . TRP A 1 272 ? -3.492 4.303 2.291 1.00 95.50 272 TRP A CA 1
ATOM 2262 C C . TRP A 1 272 ? -4.709 3.856 1.490 1.00 95.50 272 TRP A C 1
ATOM 2264 O O . TRP A 1 272 ? -4.890 2.655 1.275 1.00 95.50 272 TRP A O 1
ATOM 2274 N N . ILE A 1 273 ? -5.504 4.820 1.034 1.00 92.69 273 ILE A N 1
ATOM 2275 C CA . ILE A 1 273 ? -6.651 4.632 0.140 1.00 92.69 273 ILE A CA 1
ATOM 2276 C C . ILE A 1 273 ? -6.436 5.514 -1.078 1.00 92.69 273 ILE A C 1
ATOM 2278 O O . ILE A 1 273 ? -6.106 6.687 -0.925 1.00 92.69 273 ILE A O 1
ATOM 2282 N N . PHE A 1 274 ? -6.621 4.960 -2.266 1.00 91.81 274 PHE A N 1
ATOM 2283 C CA . PHE A 1 274 ? -6.235 5.575 -3.525 1.00 91.81 274 PHE A CA 1
ATOM 2284 C C . PHE A 1 274 ? -7.358 5.448 -4.564 1.00 91.81 274 PHE A C 1
ATOM 2286 O O . PHE A 1 274 ? -7.920 4.364 -4.717 1.00 91.81 274 PHE A O 1
ATOM 2293 N N . ASP A 1 275 ? -7.679 6.529 -5.279 1.00 89.31 275 ASP A N 1
ATOM 2294 C CA . ASP A 1 275 ? -8.539 6.512 -6.471 1.00 89.31 275 ASP A CA 1
ATOM 2295 C C . ASP A 1 275 ? -7.677 6.427 -7.748 1.00 89.31 275 ASP A C 1
ATOM 2297 O O . ASP A 1 275 ? -7.180 7.448 -8.238 1.00 89.31 275 ASP A O 1
ATOM 2301 N N . PRO A 1 276 ? -7.493 5.221 -8.311 1.00 90.31 276 PRO A N 1
ATOM 2302 C CA . PRO A 1 276 ? -6.651 5.021 -9.485 1.00 90.31 276 PRO A CA 1
ATOM 2303 C C . PRO A 1 276 ? -7.283 5.537 -10.789 1.00 90.31 276 PRO A C 1
ATOM 2305 O O . PRO A 1 276 ? -6.557 5.833 -11.738 1.00 90.31 276 PRO A O 1
ATOM 2308 N N . TYR A 1 277 ? -8.614 5.672 -10.853 1.00 85.56 277 TYR A N 1
ATOM 2309 C CA . TYR A 1 277 ? -9.328 6.092 -12.064 1.00 85.56 277 TYR A CA 1
ATOM 2310 C C . TYR A 1 277 ? -9.195 7.597 -12.279 1.00 85.56 277 TYR A C 1
ATOM 2312 O O . TYR A 1 277 ? -8.825 8.039 -13.368 1.00 85.56 277 TYR A O 1
ATOM 2320 N N . ASN A 1 278 ? -9.474 8.384 -11.234 1.00 85.38 278 ASN A N 1
ATOM 2321 C CA . ASN A 1 278 ? -9.255 9.828 -11.281 1.00 85.38 278 ASN A CA 1
ATOM 2322 C C . ASN A 1 278 ? -7.754 10.137 -11.413 1.00 85.38 278 ASN A C 1
ATOM 2324 O O . ASN A 1 278 ? -7.392 11.020 -12.183 1.00 85.38 278 ASN A O 1
ATOM 2328 N N . TYR A 1 279 ? -6.868 9.352 -10.785 1.00 87.56 279 TYR A N 1
ATOM 2329 C CA . TYR A 1 279 ? -5.423 9.524 -10.945 1.00 87.56 279 TYR A CA 1
ATOM 2330 C C . TYR A 1 279 ? -4.925 9.379 -12.389 1.00 87.56 279 TYR A C 1
ATOM 2332 O O . TYR A 1 279 ? -4.264 10.294 -12.881 1.00 87.56 279 TYR A O 1
ATOM 2340 N N . ASN A 1 280 ? -5.238 8.270 -13.075 1.00 87.31 280 ASN A N 1
ATOM 2341 C CA . ASN A 1 280 ? -4.814 8.063 -14.468 1.00 87.31 280 ASN A CA 1
ATOM 2342 C C . ASN A 1 280 ? -5.362 9.168 -15.385 1.00 87.31 280 ASN A C 1
ATOM 2344 O O . ASN A 1 280 ? -4.642 9.681 -16.246 1.00 87.31 280 ASN A O 1
ATOM 2348 N N . LYS A 1 281 ? -6.612 9.586 -15.146 1.00 82.62 281 LYS A N 1
ATOM 2349 C CA . LYS A 1 281 ? -7.251 10.681 -15.876 1.00 82.62 281 LYS A CA 1
ATOM 2350 C C . LYS A 1 281 ? -6.530 12.016 -15.672 1.00 82.62 281 LYS A C 1
ATOM 2352 O O . LYS A 1 281 ? -6.174 12.677 -16.640 1.00 82.62 281 LYS A O 1
ATOM 2357 N N . GLU A 1 282 ? -6.313 12.416 -14.423 1.00 78.69 282 GLU A N 1
ATOM 2358 C CA . GLU A 1 282 ? -5.781 13.738 -14.066 1.00 78.69 282 GLU A CA 1
ATOM 2359 C C . GLU A 1 282 ? -4.264 13.853 -14.252 1.00 78.69 282 GLU A C 1
ATOM 2361 O O . GLU A 1 282 ? -3.767 14.935 -14.551 1.00 78.69 282 GLU A O 1
ATOM 2366 N N . SER A 1 283 ? -3.517 12.760 -14.064 1.00 72.56 283 SER A N 1
ATOM 2367 C CA . SER A 1 283 ? -2.045 12.790 -14.020 1.00 72.56 283 SER A CA 1
ATOM 2368 C C . SER A 1 283 ? -1.367 12.281 -15.293 1.00 72.56 283 SER A C 1
ATOM 2370 O O . SER A 1 283 ? -0.210 12.616 -15.520 1.00 72.56 283 SER A O 1
ATOM 2372 N N . ILE A 1 284 ? -2.055 11.481 -16.116 1.00 69.56 284 ILE A N 1
ATOM 2373 C CA . ILE A 1 284 ? -1.486 10.878 -17.341 1.00 69.56 284 ILE A CA 1
ATOM 2374 C C . ILE A 1 284 ? -2.310 11.261 -18.584 1.00 69.56 284 ILE A C 1
ATOM 2376 O O . ILE A 1 284 ? -1.889 11.001 -19.708 1.00 69.56 284 ILE A O 1
ATOM 2380 N N . ASN A 1 285 ? -3.458 11.931 -18.406 1.00 70.19 285 ASN A N 1
ATOM 2381 C CA . ASN A 1 285 ? -4.391 12.284 -19.482 1.00 70.19 285 ASN A CA 1
ATOM 2382 C C . ASN A 1 285 ? -4.855 11.054 -20.292 1.00 70.19 285 ASN A C 1
ATOM 2384 O O . ASN A 1 285 ? -5.027 11.114 -21.509 1.00 70.19 285 ASN A O 1
ATOM 2388 N N . GLN A 1 286 ? -5.032 9.924 -19.603 1.00 66.06 286 GLN A N 1
ATOM 2389 C CA . GLN A 1 286 ? -5.696 8.738 -20.141 1.00 66.06 286 GLN A CA 1
ATOM 2390 C C . GLN A 1 286 ? -7.209 8.816 -19.919 1.00 66.06 286 GLN A C 1
ATOM 2392 O O . GLN A 1 286 ? -7.692 9.534 -19.040 1.00 66.06 286 GLN A O 1
ATOM 2397 N N . ASP A 1 287 ? -7.967 8.015 -20.668 1.00 65.69 287 ASP A N 1
ATOM 2398 C CA . ASP A 1 287 ? -9.360 7.743 -20.322 1.00 65.69 287 ASP A CA 1
ATOM 2399 C C . ASP A 1 287 ? -9.460 7.186 -18.897 1.00 65.69 287 ASP A C 1
ATOM 2401 O O . ASP A 1 287 ? -8.579 6.452 -18.442 1.00 65.69 287 ASP A O 1
ATOM 2405 N N . ALA A 1 288 ? -10.551 7.523 -18.199 1.00 59.69 288 ALA A N 1
ATOM 2406 C CA . ALA A 1 288 ? -10.809 7.180 -16.796 1.00 59.69 288 ALA A CA 1
ATOM 2407 C C . ALA A 1 288 ? -11.009 5.665 -16.601 1.00 59.69 288 ALA A C 1
ATOM 2409 O O . ALA A 1 288 ? -12.118 5.166 -16.411 1.00 59.69 288 ALA A O 1
ATOM 2410 N N . SER A 1 289 ? -9.905 4.935 -16.688 1.00 69.19 289 SER A N 1
ATOM 2411 C CA . SER A 1 289 ? -9.821 3.496 -16.864 1.00 69.19 289 SER A CA 1
ATOM 2412 C C . SER A 1 289 ? -8.541 2.972 -16.214 1.00 69.19 289 SER A C 1
ATOM 2414 O O . SER A 1 289 ? -7.572 3.705 -15.994 1.00 69.19 289 SER A O 1
ATOM 2416 N N . ILE A 1 290 ? -8.550 1.686 -15.879 1.00 78.06 290 ILE A N 1
ATOM 2417 C CA . ILE A 1 290 ? -7.389 1.003 -15.318 1.00 78.06 290 ILE A CA 1
ATOM 2418 C C . ILE A 1 290 ? -6.709 0.231 -16.425 1.00 78.06 290 ILE A C 1
ATOM 2420 O O . ILE A 1 290 ? -7.309 -0.651 -17.039 1.00 78.06 290 ILE A O 1
ATOM 2424 N N . VAL A 1 291 ? -5.444 0.559 -16.653 1.00 80.69 291 VAL A N 1
ATOM 2425 C CA . VAL A 1 291 ? -4.673 -0.045 -17.728 1.00 80.69 291 VAL A CA 1
ATOM 2426 C C . VAL A 1 291 ? -4.210 -1.438 -17.315 1.00 80.69 291 VAL A C 1
ATOM 2428 O O . VAL A 1 291 ? -3.695 -1.640 -16.214 1.00 80.69 291 VAL A O 1
ATOM 2431 N N . ASN A 1 292 ? -4.378 -2.416 -18.199 1.00 82.19 292 ASN A N 1
ATOM 2432 C CA . ASN A 1 292 ? -3.789 -3.737 -18.025 1.00 82.19 292 ASN A CA 1
ATOM 2433 C C . ASN A 1 292 ? -2.340 -3.707 -18.534 1.00 82.19 292 ASN A C 1
ATOM 2435 O O . ASN A 1 292 ? -2.099 -3.432 -19.706 1.00 82.19 292 ASN A O 1
ATOM 2439 N N . LEU A 1 293 ? -1.386 -4.018 -17.652 1.00 79.38 293 LEU A N 1
ATOM 2440 C CA . LEU A 1 293 ? 0.055 -4.061 -17.928 1.00 79.38 293 LEU A CA 1
ATOM 2441 C C . LEU A 1 293 ? 0.420 -4.942 -19.127 1.00 79.38 293 LEU A C 1
ATOM 2443 O O . LEU A 1 293 ? 1.407 -4.679 -19.804 1.00 79.38 293 LEU A O 1
ATOM 2447 N N . VAL A 1 294 ? -0.359 -5.991 -19.391 1.00 74.12 294 VAL A N 1
ATOM 2448 C CA . VAL A 1 294 ? -0.084 -6.937 -20.484 1.00 74.12 294 VAL A CA 1
ATOM 2449 C C . VAL A 1 294 ? -0.621 -6.435 -21.831 1.00 74.12 294 VAL A C 1
ATOM 2451 O O . VAL A 1 294 ? -0.207 -6.921 -22.877 1.00 74.12 294 VAL A O 1
ATOM 2454 N N . THR A 1 295 ? -1.496 -5.426 -21.823 1.00 75.56 295 THR A N 1
ATOM 2455 C CA . THR A 1 295 ? -2.072 -4.806 -23.028 1.00 75.56 295 THR A CA 1
ATOM 2456 C C . THR A 1 295 ? -1.730 -3.315 -23.111 1.00 75.56 295 THR A C 1
ATOM 2458 O O . THR A 1 295 ? -2.551 -2.525 -23.577 1.00 75.56 295 THR A O 1
ATOM 2461 N N . LEU A 1 296 ? -0.552 -2.922 -22.612 1.00 76.19 296 LEU A N 1
ATOM 2462 C CA . LEU A 1 296 ? -0.029 -1.569 -22.799 1.00 76.19 296 LEU A CA 1
ATOM 2463 C C . LEU A 1 296 ? 0.199 -1.313 -24.291 1.00 76.19 296 LEU A C 1
ATOM 2465 O O . LEU A 1 296 ? 0.802 -2.140 -24.974 1.00 76.19 296 LEU A O 1
ATOM 2469 N N . ASP A 1 297 ? -0.256 -0.164 -24.784 1.00 74.62 297 ASP A N 1
ATOM 2470 C CA . ASP A 1 297 ? -0.001 0.244 -26.168 1.00 74.62 297 ASP A CA 1
ATOM 2471 C C . ASP A 1 297 ? 1.485 0.599 -26.403 1.00 74.62 297 ASP A C 1
ATOM 2473 O O . ASP A 1 297 ? 2.287 0.684 -25.465 1.00 74.62 297 ASP A O 1
ATOM 2477 N N . ASP A 1 298 ? 1.876 0.813 -27.662 1.00 75.62 298 ASP A N 1
ATOM 2478 C CA . ASP A 1 298 ? 3.262 1.137 -28.026 1.00 75.62 298 ASP A CA 1
ATOM 2479 C C . ASP A 1 298 ? 3.762 2.450 -27.395 1.00 75.62 298 ASP A C 1
ATOM 2481 O O . ASP A 1 298 ? 4.948 2.574 -27.082 1.00 75.62 298 ASP A O 1
ATOM 2485 N N . GLN A 1 299 ? 2.888 3.438 -27.166 1.00 75.50 299 GLN A N 1
ATOM 2486 C CA . GLN A 1 299 ? 3.269 4.711 -26.544 1.00 75.50 299 GLN A CA 1
ATOM 2487 C C . GLN A 1 299 ? 3.497 4.534 -25.042 1.00 75.50 299 GLN A C 1
ATOM 2489 O O . GLN A 1 299 ? 4.508 4.991 -24.507 1.00 75.50 299 GLN A O 1
ATOM 2494 N N . GLN A 1 300 ? 2.601 3.822 -24.361 1.00 76.88 300 GLN A N 1
ATOM 2495 C CA . GLN A 1 300 ? 2.740 3.446 -22.956 1.00 76.88 300 GLN A CA 1
ATOM 2496 C C . GLN A 1 300 ? 3.974 2.559 -22.749 1.00 76.88 300 GLN A C 1
ATOM 2498 O O . GLN A 1 300 ? 4.747 2.775 -21.813 1.00 76.88 300 GLN A O 1
ATOM 2503 N N . THR A 1 301 ? 4.226 1.623 -23.664 1.00 79.62 301 THR A N 1
ATOM 2504 C CA . THR A 1 301 ? 5.426 0.779 -23.669 1.00 79.62 301 THR A CA 1
ATOM 2505 C C . THR A 1 301 ? 6.692 1.590 -23.964 1.00 79.62 301 THR A C 1
ATOM 2507 O O . THR A 1 301 ? 7.725 1.330 -23.358 1.00 79.62 301 THR A O 1
ATOM 2510 N N . LEU A 1 302 ? 6.644 2.648 -24.776 1.00 77.94 302 LEU A N 1
ATOM 2511 C CA . LEU A 1 302 ? 7.783 3.559 -24.947 1.00 77.94 302 LEU A CA 1
ATOM 2512 C C . LEU A 1 302 ? 8.040 4.431 -23.701 1.00 77.94 302 LEU A C 1
ATOM 2514 O O . LEU A 1 302 ? 9.193 4.681 -23.340 1.00 77.94 302 LEU A O 1
ATOM 2518 N N . LEU A 1 303 ? 6.979 4.903 -23.040 1.00 81.56 303 LEU A N 1
ATOM 2519 C CA . LEU A 1 303 ? 7.059 5.765 -21.856 1.00 81.56 303 LEU A CA 1
ATOM 2520 C C . LEU A 1 303 ? 7.518 5.007 -20.609 1.00 81.56 303 LEU A C 1
ATOM 2522 O O . LEU A 1 303 ? 8.361 5.509 -19.858 1.00 81.56 303 LEU A O 1
ATOM 2526 N N . TYR A 1 304 ? 6.979 3.806 -20.398 1.00 85.25 304 TYR A N 1
ATOM 2527 C CA . TYR A 1 304 ? 7.204 3.012 -19.197 1.00 85.25 304 TYR A CA 1
ATOM 2528 C C . TYR A 1 304 ? 8.028 1.743 -19.435 1.00 85.25 304 TYR A C 1
ATOM 2530 O O . TYR A 1 304 ? 8.626 1.273 -18.474 1.00 85.25 304 TYR A O 1
ATOM 2538 N N . GLY A 1 305 ? 8.067 1.148 -20.630 1.00 80.75 305 GLY A N 1
ATOM 2539 C CA . GLY A 1 305 ? 8.711 -0.152 -20.908 1.00 80.75 305 GLY A CA 1
ATOM 2540 C C . GLY A 1 305 ? 10.205 -0.188 -20.622 1.00 80.75 305 GLY A C 1
ATOM 2541 O O . GLY A 1 305 ? 10.848 0.858 -20.555 1.00 80.75 305 GLY A O 1
ATOM 2542 N N . VAL A 1 306 ? 10.746 -1.388 -20.391 1.00 72.69 306 VAL A N 1
ATOM 2543 C CA . VAL A 1 306 ? 12.143 -1.624 -19.978 1.00 72.69 306 VAL A CA 1
ATOM 2544 C C . VAL A 1 306 ? 13.124 -1.131 -21.051 1.00 72.69 306 VAL A C 1
ATOM 2546 O O . VAL A 1 306 ? 12.886 -1.280 -22.245 1.00 72.69 306 VAL A O 1
ATOM 2549 N N . GLY A 1 307 ? 14.238 -0.521 -20.636 1.00 71.69 307 GLY A N 1
ATOM 2550 C CA . GLY A 1 307 ? 15.249 0.004 -21.556 1.00 71.69 307 GLY A CA 1
ATOM 2551 C C . GLY A 1 307 ? 16.280 0.908 -20.880 1.00 71.69 307 GLY A C 1
ATOM 2552 O O . GLY A 1 307 ? 16.238 1.127 -19.669 1.00 71.69 307 GLY A O 1
ATOM 2553 N N . ASP A 1 308 ? 17.185 1.475 -21.681 1.00 70.38 308 ASP A N 1
ATOM 2554 C CA . ASP A 1 308 ? 18.398 2.142 -21.175 1.00 70.38 308 ASP A CA 1
ATOM 2555 C C . ASP A 1 308 ? 18.253 3.658 -20.950 1.00 70.38 308 ASP A C 1
ATOM 2557 O O . ASP A 1 308 ? 18.978 4.246 -20.149 1.00 70.38 308 ASP A O 1
ATOM 2561 N N . LYS A 1 309 ? 17.319 4.319 -21.650 1.00 79.06 309 LYS A N 1
ATOM 2562 C CA . LYS A 1 309 ? 17.119 5.783 -21.581 1.00 79.06 309 LYS A CA 1
ATOM 2563 C C . LYS A 1 309 ? 16.007 6.148 -20.600 1.00 79.06 309 LYS A C 1
ATOM 2565 O O . LYS A 1 309 ? 14.932 5.563 -20.733 1.00 79.06 309 LYS A O 1
ATOM 2570 N N . PRO A 1 310 ? 16.197 7.105 -19.677 1.00 82.44 310 PRO A N 1
ATOM 2571 C CA . PRO A 1 310 ? 15.182 7.443 -18.686 1.00 82.44 310 PRO A CA 1
ATOM 2572 C C . PRO A 1 310 ? 13.890 7.962 -19.332 1.00 82.44 310 PRO A C 1
ATOM 2574 O O . PRO A 1 310 ? 13.913 8.594 -20.392 1.00 82.44 310 PRO A O 1
ATOM 2577 N N . SER A 1 311 ? 12.767 7.707 -18.669 1.00 84.81 311 SER A N 1
ATOM 2578 C CA . SER A 1 311 ? 11.438 8.147 -19.089 1.00 84.81 311 SER A CA 1
ATOM 2579 C C . SER A 1 311 ? 11.328 9.679 -19.133 1.00 84.81 311 SER A C 1
ATOM 2581 O O . SER A 1 311 ? 11.922 10.408 -18.326 1.00 84.81 311 SER A O 1
ATOM 2583 N N . ARG A 1 312 ? 10.531 10.173 -20.091 1.00 85.00 312 ARG A N 1
ATOM 2584 C CA . ARG A 1 312 ? 10.189 11.602 -20.209 1.00 85.00 312 ARG A CA 1
ATOM 2585 C C . ARG A 1 312 ? 9.113 12.014 -19.198 1.00 85.00 312 ARG A C 1
ATOM 2587 O O . ARG A 1 312 ? 9.236 13.081 -18.608 1.00 85.00 312 ARG A O 1
ATOM 2594 N N . ILE A 1 313 ? 8.127 11.146 -18.971 1.00 85.06 313 ILE A N 1
ATOM 2595 C CA . ILE A 1 313 ? 7.107 11.277 -17.922 1.00 85.06 313 ILE A CA 1
ATOM 2596 C C . ILE A 1 313 ? 7.714 11.012 -16.533 1.00 85.06 313 ILE A C 1
ATOM 2598 O O . ILE A 1 313 ? 8.680 10.251 -16.424 1.00 85.06 313 ILE A O 1
ATOM 2602 N N . SER A 1 314 ? 7.178 11.648 -15.487 1.00 86.62 314 SER A N 1
ATOM 2603 C CA . SER A 1 314 ? 7.627 11.469 -14.091 1.00 86.62 314 SER A CA 1
ATOM 2604 C C . SER A 1 314 ? 6.575 10.780 -13.208 1.00 86.62 314 SER A C 1
ATOM 2606 O O . SER A 1 314 ? 6.879 10.317 -12.111 1.00 86.62 314 SER A O 1
ATOM 2608 N N . GLU A 1 315 ? 5.354 10.675 -13.716 1.00 90.12 315 GLU A N 1
ATOM 2609 C CA . GLU A 1 315 ? 4.148 10.194 -13.064 1.00 90.12 315 GLU A CA 1
ATOM 2610 C C . GLU A 1 315 ? 4.040 8.658 -13.186 1.00 90.12 315 GLU A C 1
ATOM 2612 O O . GLU A 1 315 ? 4.106 8.123 -14.299 1.00 90.12 315 GLU A O 1
ATOM 2617 N N . PRO A 1 316 ? 3.896 7.916 -12.071 1.00 92.88 316 PRO A N 1
ATOM 2618 C CA . PRO A 1 316 ? 3.542 6.494 -12.085 1.00 92.88 316 PRO A CA 1
ATOM 2619 C C . PRO A 1 316 ? 2.242 6.198 -12.844 1.00 92.88 316 PRO A C 1
ATOM 2621 O O . PRO A 1 316 ? 1.368 7.046 -12.899 1.00 92.88 316 PRO A O 1
ATOM 2624 N N . LEU A 1 317 ? 2.082 4.986 -13.381 1.00 91.25 317 LEU A N 1
ATOM 2625 C CA . LEU A 1 317 ? 0.839 4.520 -14.013 1.00 91.25 317 LEU A CA 1
ATOM 2626 C C . LEU A 1 317 ? 0.070 3.579 -13.079 1.00 91.25 317 LEU A C 1
ATOM 2628 O O . LEU A 1 317 ? 0.626 2.561 -12.657 1.00 91.25 317 LEU A O 1
ATOM 2632 N N . ALA A 1 318 ? -1.204 3.866 -12.784 1.00 92.25 318 ALA A N 1
ATOM 2633 C CA . ALA A 1 318 ? -2.057 2.928 -12.056 1.00 92.25 318 ALA A CA 1
ATOM 2634 C C . ALA A 1 318 ? -2.559 1.837 -13.009 1.00 92.25 318 ALA A C 1
ATOM 2636 O O . ALA A 1 318 ? -3.286 2.096 -13.970 1.00 92.25 318 ALA A O 1
ATOM 2637 N N . CYS A 1 319 ? -2.148 0.600 -12.750 1.00 90.12 319 CYS A N 1
ATOM 2638 C CA . CYS A 1 319 ? -2.363 -0.529 -13.641 1.00 90.12 319 CYS A CA 1
ATOM 2639 C C . CYS A 1 319 ? -2.626 -1.857 -12.905 1.00 90.12 319 CYS A C 1
ATOM 2641 O O . CYS A 1 319 ? -2.369 -2.015 -11.708 1.00 90.12 319 CYS A O 1
ATOM 2643 N N . ILE A 1 320 ? -3.162 -2.833 -13.637 1.00 88.81 320 ILE A N 1
ATOM 2644 C CA . ILE A 1 320 ? -3.385 -4.211 -13.177 1.00 88.81 320 ILE A CA 1
ATOM 2645 C C . ILE A 1 320 ? -2.531 -5.187 -13.976 1.00 88.81 320 ILE A C 1
ATOM 2647 O O . ILE A 1 320 ? -2.251 -4.959 -15.148 1.00 88.81 320 ILE A O 1
ATOM 2651 N N . GLY A 1 321 ? -2.120 -6.280 -13.339 1.00 82.62 321 GLY A N 1
ATOM 2652 C CA . GLY A 1 321 ? -1.406 -7.378 -13.987 1.00 82.62 321 GLY A CA 1
ATOM 2653 C C . GLY A 1 321 ? -2.288 -8.610 -14.178 1.00 82.62 321 GLY A C 1
ATOM 2654 O O . GLY A 1 321 ? -3.326 -8.756 -13.531 1.00 82.62 321 GLY A O 1
ATOM 2655 N N . THR A 1 322 ? -1.845 -9.545 -15.017 1.00 75.00 322 THR A N 1
ATOM 2656 C CA . THR A 1 322 ? -2.448 -10.882 -15.112 1.00 75.00 322 THR A CA 1
ATOM 2657 C C . THR A 1 322 ? -2.346 -11.629 -13.785 1.00 75.00 322 THR A C 1
ATOM 2659 O O . THR A 1 322 ? -1.255 -11.806 -13.239 1.00 75.00 322 THR A O 1
ATOM 2662 N N . LEU A 1 323 ? -3.473 -12.149 -13.299 1.00 67.12 323 LEU A N 1
ATOM 2663 C CA . LEU A 1 323 ? -3.559 -12.944 -12.071 1.00 67.12 323 LEU A CA 1
ATOM 2664 C C . LEU A 1 323 ? -3.101 -14.403 -12.297 1.00 67.12 323 LEU A C 1
ATOM 2666 O O . LEU A 1 323 ? -3.852 -15.349 -12.078 1.00 67.12 323 LEU A O 1
ATOM 2670 N N . ASN A 1 324 ? -1.863 -14.592 -12.763 1.00 71.38 324 ASN A N 1
ATOM 2671 C CA . ASN A 1 324 ? -1.316 -15.887 -13.197 1.00 71.38 324 ASN A CA 1
ATOM 2672 C C . ASN A 1 324 ? -0.702 -16.748 -12.065 1.00 71.38 324 ASN A C 1
ATOM 2674 O O . ASN A 1 324 ? -0.219 -17.853 -12.321 1.00 71.38 324 ASN A O 1
ATOM 2678 N N . ASN A 1 325 ? -0.730 -16.271 -10.815 1.00 74.50 325 ASN A N 1
ATOM 2679 C CA . ASN A 1 325 ? -0.185 -16.953 -9.639 1.00 74.50 325 ASN A CA 1
ATOM 2680 C C . ASN A 1 325 ? -1.142 -16.824 -8.436 1.00 74.50 325 ASN A C 1
ATOM 2682 O O . ASN A 1 325 ? -1.700 -15.752 -8.181 1.00 74.50 325 ASN A O 1
ATOM 2686 N N . SER A 1 326 ? -1.292 -17.912 -7.671 1.00 75.56 326 SER A N 1
ATOM 2687 C CA . SER A 1 326 ? -2.186 -18.018 -6.508 1.00 75.56 326 SER A CA 1
ATOM 2688 C C . SER A 1 326 ? -1.992 -16.911 -5.475 1.00 75.56 326 SER A C 1
ATOM 2690 O O . SER A 1 326 ? -2.977 -16.414 -4.939 1.00 75.56 326 SER A O 1
ATOM 2692 N N . ARG A 1 327 ? -0.760 -16.461 -5.214 1.00 79.12 327 ARG A N 1
ATOM 2693 C CA . ARG A 1 327 ? -0.519 -15.375 -4.256 1.00 79.12 327 ARG A CA 1
ATOM 2694 C C . ARG A 1 327 ? -0.950 -14.004 -4.796 1.00 7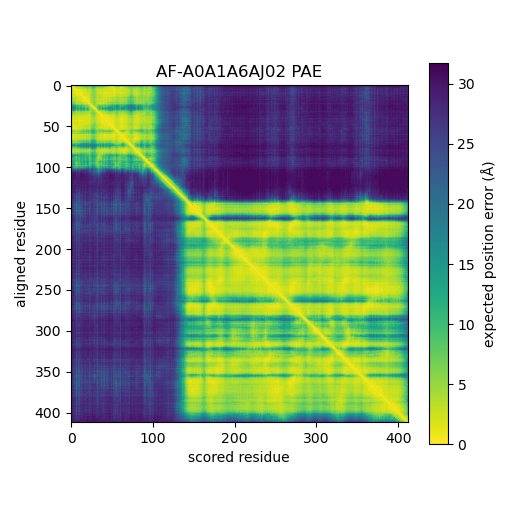9.12 327 ARG A C 1
ATOM 2696 O O . ARG A 1 327 ? -1.432 -13.202 -4.005 1.00 79.12 327 ARG A O 1
ATOM 2703 N N . ILE A 1 328 ? -0.880 -13.738 -6.107 1.00 74.19 328 ILE A N 1
ATOM 2704 C CA . ILE A 1 328 ? -1.424 -12.485 -6.681 1.00 74.19 328 ILE A CA 1
ATOM 2705 C C . ILE A 1 328 ? -2.958 -12.496 -6.596 1.00 74.19 328 ILE A C 1
ATOM 2707 O O . ILE A 1 328 ? -3.557 -11.503 -6.183 1.00 74.19 328 ILE A O 1
ATOM 2711 N N . VAL A 1 329 ? -3.583 -13.642 -6.903 1.00 80.00 329 VAL A N 1
ATOM 2712 C CA . VAL A 1 329 ? -5.031 -13.875 -6.734 1.00 80.00 329 VAL A CA 1
ATOM 2713 C C . VAL A 1 329 ? -5.450 -13.655 -5.278 1.00 80.00 329 VAL A C 1
ATOM 2715 O O . VAL A 1 329 ? -6.361 -12.874 -5.012 1.00 80.00 329 VAL A O 1
ATOM 2718 N N . SER A 1 330 ? -4.769 -14.297 -4.323 1.00 82.81 330 SER A N 1
ATOM 2719 C CA . SER A 1 330 ? -5.083 -14.180 -2.897 1.00 82.81 330 SER A CA 1
ATOM 2720 C C . SER A 1 330 ? -4.913 -12.764 -2.366 1.00 82.81 330 SER A C 1
ATOM 2722 O O . SER A 1 330 ? -5.756 -12.333 -1.588 1.00 82.81 330 SER A O 1
ATOM 2724 N N . GLN A 1 331 ? -3.881 -12.037 -2.808 1.00 84.62 331 GLN A N 1
ATOM 2725 C CA . GLN A 1 331 ? -3.636 -10.643 -2.427 1.00 84.62 331 GLN A CA 1
ATOM 2726 C C . GLN A 1 331 ? -4.536 -9.638 -3.168 1.00 84.62 331 GLN A C 1
ATOM 2728 O O . GLN A 1 331 ? -4.568 -8.473 -2.778 1.00 84.62 331 GLN A O 1
ATOM 2733 N N . LYS A 1 332 ? -5.252 -10.062 -4.222 1.00 86.44 332 LYS A N 1
ATOM 2734 C CA . LYS A 1 332 ? -5.979 -9.203 -5.180 1.00 86.44 332 LYS A CA 1
ATOM 2735 C C . LYS A 1 332 ? -5.140 -7.992 -5.622 1.00 86.44 332 LYS A C 1
ATOM 2737 O O . LYS A 1 332 ? -5.576 -6.844 -5.515 1.00 86.44 332 LYS A O 1
ATOM 2742 N N . GLY A 1 333 ? -3.899 -8.274 -6.022 1.00 88.38 333 GLY A N 1
ATOM 2743 C CA . GLY A 1 333 ? -2.862 -7.267 -6.245 1.00 88.38 333 GLY A CA 1
ATOM 2744 C C . GLY A 1 333 ? -3.132 -6.343 -7.436 1.00 88.38 333 GLY A C 1
ATOM 2745 O O . GLY A 1 333 ? -3.534 -6.791 -8.509 1.00 88.38 333 GLY A O 1
ATOM 2746 N N . THR A 1 334 ? -2.857 -5.058 -7.239 1.00 92.62 334 THR A N 1
ATOM 2747 C CA . THR A 1 334 ? -2.826 -3.998 -8.257 1.00 92.62 334 THR A CA 1
ATOM 2748 C C . THR A 1 334 ? -1.523 -3.207 -8.114 1.00 92.62 334 THR A C 1
ATOM 2750 O O . THR A 1 334 ? -0.796 -3.404 -7.139 1.00 92.62 334 THR A O 1
ATOM 2753 N N . PHE A 1 335 ? -1.163 -2.351 -9.074 1.00 93.00 335 PHE A N 1
ATOM 2754 C CA . PHE A 1 335 ? 0.178 -1.760 -9.104 1.00 93.00 335 PHE A CA 1
ATOM 2755 C C . PHE A 1 335 ? 0.181 -0.289 -9.519 1.00 93.00 335 PHE A C 1
ATOM 2757 O O . PHE A 1 335 ? -0.532 0.126 -10.429 1.00 93.00 335 PHE A O 1
ATOM 2764 N N . LEU A 1 336 ? 1.071 0.485 -8.901 1.00 94.12 336 LEU A N 1
ATOM 2765 C CA . LEU A 1 336 ? 1.614 1.697 -9.506 1.00 94.12 336 LEU A CA 1
ATOM 2766 C C . LEU A 1 336 ? 2.948 1.347 -10.164 1.00 94.12 336 LEU A C 1
ATOM 2768 O O . LEU A 1 336 ? 3.899 0.946 -9.488 1.00 94.12 336 LEU A O 1
ATOM 2772 N N . LEU A 1 337 ? 3.017 1.500 -11.482 1.00 92.81 337 LEU A N 1
ATOM 2773 C CA . LEU A 1 337 ? 4.233 1.322 -12.262 1.00 92.81 337 LEU A CA 1
ATOM 2774 C C . LEU A 1 337 ? 4.971 2.656 -12.349 1.00 92.81 337 LEU A C 1
ATOM 2776 O O . LEU A 1 337 ? 4.554 3.553 -13.079 1.00 92.81 337 LEU A O 1
ATOM 2780 N N . PHE A 1 338 ? 6.079 2.799 -11.625 1.00 93.25 338 PHE A N 1
ATOM 2781 C CA . PHE A 1 338 ? 6.873 4.022 -11.710 1.00 93.25 338 PHE A CA 1
ATOM 2782 C C . PHE A 1 338 ? 7.630 4.089 -13.051 1.00 93.25 338 PHE A C 1
ATOM 2784 O O . PHE A 1 338 ? 8.137 3.065 -13.530 1.00 93.25 338 PHE A O 1
ATOM 2791 N N . PRO A 1 339 ? 7.759 5.279 -13.664 1.00 90.75 339 PRO A N 1
ATOM 2792 C CA . PRO A 1 339 ? 8.615 5.460 -14.829 1.00 90.75 339 PRO A CA 1
ATOM 2793 C C . PRO A 1 339 ? 10.090 5.191 -14.486 1.00 90.75 339 PRO A C 1
ATOM 2795 O O . PRO A 1 339 ? 10.498 5.190 -13.319 1.00 90.75 339 PRO A O 1
ATOM 2798 N N . ARG A 1 340 ? 10.912 4.940 -15.511 1.00 89.19 340 ARG A N 1
ATOM 2799 C CA . ARG A 1 340 ? 12.353 4.698 -15.350 1.00 89.19 340 ARG A CA 1
ATOM 2800 C C . ARG A 1 340 ? 13.066 6.031 -15.152 1.00 89.19 340 ARG A C 1
ATOM 2802 O O . ARG A 1 340 ? 13.474 6.679 -16.114 1.00 89.19 340 ARG A O 1
ATOM 2809 N N . LEU A 1 341 ? 13.158 6.465 -13.901 1.00 87.88 341 LEU A N 1
ATOM 2810 C CA . LEU A 1 341 ? 13.723 7.754 -13.519 1.00 87.88 341 LEU A CA 1
ATOM 2811 C C . LEU A 1 341 ? 15.092 7.585 -12.846 1.00 87.88 341 LEU A C 1
ATOM 2813 O O . LEU A 1 341 ? 15.261 6.663 -12.047 1.00 87.88 341 LEU A O 1
ATOM 2817 N N . PRO A 1 342 ? 16.050 8.500 -13.094 1.00 87.75 342 PRO A N 1
ATOM 2818 C CA . PRO A 1 342 ? 17.180 8.710 -12.193 1.00 87.75 342 PRO A CA 1
ATOM 2819 C C . PRO A 1 342 ? 16.667 8.977 -10.777 1.00 87.75 342 PRO A C 1
ATOM 2821 O O . PRO A 1 342 ? 15.620 9.611 -10.611 1.00 87.75 342 PRO A O 1
ATOM 2824 N N . ILE A 1 343 ? 17.385 8.500 -9.764 1.00 87.06 343 ILE A N 1
ATOM 2825 C CA . ILE A 1 343 ? 16.895 8.489 -8.381 1.00 87.06 343 ILE A CA 1
ATOM 2826 C C . ILE A 1 343 ? 16.614 9.897 -7.835 1.00 87.06 343 ILE A C 1
ATOM 2828 O O . ILE A 1 343 ? 15.703 10.088 -7.037 1.00 87.06 343 ILE A O 1
ATOM 2832 N N . GLU A 1 344 ? 17.327 10.900 -8.342 1.00 87.88 344 GLU A N 1
ATOM 2833 C CA . GLU A 1 344 ? 17.177 12.322 -8.024 1.00 87.88 344 GLU A CA 1
ATOM 2834 C C . GLU A 1 344 ? 15.839 12.905 -8.510 1.00 87.88 344 GLU A C 1
ATOM 2836 O O . GLU A 1 344 ? 15.403 13.947 -8.025 1.00 87.88 344 GLU A O 1
ATOM 2841 N N . ARG A 1 345 ? 15.187 12.245 -9.479 1.00 90.12 345 ARG A N 1
ATOM 2842 C CA . ARG A 1 345 ? 13.867 12.612 -10.014 1.00 90.12 345 ARG A CA 1
ATOM 2843 C C . ARG A 1 345 ? 12.723 11.786 -9.420 1.00 90.12 345 ARG A C 1
ATOM 2845 O O . ARG A 1 345 ? 11.566 12.125 -9.662 1.00 90.12 345 ARG A O 1
ATOM 2852 N N . VAL A 1 346 ? 13.006 10.714 -8.676 1.00 91.31 346 VAL A N 1
ATOM 2853 C CA . VAL A 1 346 ? 11.963 9.886 -8.053 1.00 91.31 346 VAL A CA 1
ATOM 2854 C C . VAL A 1 346 ? 11.404 10.611 -6.829 1.00 91.31 346 VAL A C 1
ATOM 2856 O O . VAL A 1 346 ? 12.144 10.995 -5.927 1.00 91.31 346 VAL A O 1
ATOM 2859 N N . ARG A 1 347 ? 10.079 10.763 -6.776 1.00 92.38 347 ARG A N 1
ATOM 2860 C CA . ARG A 1 347 ? 9.345 11.262 -5.603 1.00 92.38 347 ARG A CA 1
ATOM 2861 C C . ARG A 1 347 ? 8.499 10.132 -5.005 1.00 92.38 347 ARG A C 1
ATOM 2863 O O . ARG A 1 347 ? 7.944 9.350 -5.777 1.00 92.38 347 ARG A O 1
ATOM 2870 N N . PRO A 1 348 ? 8.359 10.040 -3.671 1.00 94.31 348 PRO A N 1
ATOM 2871 C CA . PRO A 1 348 ? 7.357 9.181 -3.041 1.00 94.31 348 PRO A CA 1
ATOM 2872 C C . PRO A 1 348 ? 5.943 9.487 -3.560 1.00 94.31 348 PRO A C 1
ATOM 2874 O O . PRO A 1 348 ? 5.625 10.649 -3.823 1.00 94.31 348 PRO A O 1
ATOM 2877 N N . PHE A 1 349 ? 5.097 8.466 -3.728 1.00 95.00 349 PHE A N 1
ATOM 2878 C CA . PHE A 1 349 ? 3.778 8.622 -4.350 1.00 95.00 349 PHE A CA 1
ATOM 2879 C C . PHE A 1 349 ? 2.853 9.573 -3.587 1.00 95.00 349 PHE A C 1
ATOM 2881 O O . PHE A 1 349 ? 2.117 10.338 -4.206 1.00 95.00 349 PHE A O 1
ATOM 2888 N N . GLU A 1 350 ? 2.927 9.586 -2.255 1.00 91.12 350 GLU A N 1
ATOM 2889 C CA . GLU A 1 350 ? 2.194 10.543 -1.430 1.00 91.12 350 GLU A CA 1
ATOM 2890 C C . GLU A 1 350 ? 2.575 11.981 -1.786 1.00 91.12 350 GLU A C 1
ATOM 2892 O O . GLU A 1 350 ? 1.698 12.812 -1.992 1.00 91.12 350 GLU A O 1
ATOM 2897 N N . LYS A 1 351 ? 3.863 12.238 -2.039 1.00 90.69 351 LYS A N 1
ATOM 2898 C CA . LYS A 1 351 ? 4.361 13.544 -2.483 1.00 90.69 351 LYS A CA 1
ATOM 2899 C C . LYS A 1 351 ? 4.065 13.847 -3.952 1.00 90.69 351 LYS A C 1
ATOM 2901 O O . LYS A 1 351 ? 4.230 14.990 -4.354 1.00 90.69 351 LYS A O 1
ATOM 2906 N N . ILE A 1 352 ? 3.625 12.878 -4.758 1.00 89.06 352 ILE A N 1
ATOM 2907 C CA . ILE A 1 352 ? 3.082 13.088 -6.120 1.00 89.06 352 ILE A CA 1
ATOM 2908 C C . ILE A 1 352 ? 1.573 13.426 -6.074 1.00 89.06 352 ILE A C 1
ATOM 2910 O O . ILE A 1 352 ? 1.013 13.899 -7.067 1.00 89.06 352 ILE A O 1
ATOM 2914 N N . CYS A 1 353 ? 0.929 13.200 -4.923 1.00 84.75 353 CYS A N 1
ATOM 2915 C CA . CYS A 1 353 ? -0.503 13.395 -4.701 1.00 84.75 353 CYS A CA 1
ATOM 2916 C C . CYS A 1 353 ? -0.835 14.443 -3.622 1.00 84.75 353 CYS A C 1
ATOM 2918 O O . CYS A 1 353 ? -2.012 14.597 -3.312 1.00 84.75 353 CYS A O 1
ATOM 2920 N N . ASP A 1 354 ? 0.152 15.152 -3.050 1.00 77.06 354 ASP A N 1
ATOM 2921 C CA . ASP A 1 354 ? -0.052 16.152 -1.977 1.00 77.06 354 ASP A CA 1
ATOM 2922 C C . ASP A 1 354 ? -1.100 17.229 -2.354 1.00 77.06 354 ASP A C 1
ATOM 2924 O O . ASP A 1 354 ? -1.755 17.789 -1.479 1.00 77.06 354 ASP A O 1
ATOM 2928 N N . ASP A 1 355 ? -1.260 17.524 -3.648 1.00 68.12 355 ASP A N 1
ATOM 2929 C CA . ASP A 1 355 ? -2.186 18.509 -4.219 1.00 68.12 355 ASP A CA 1
ATOM 2930 C C . ASP A 1 355 ? -3.507 17.910 -4.750 1.00 68.12 355 ASP A C 1
ATOM 2932 O O . ASP A 1 355 ? -4.324 18.632 -5.323 1.00 68.12 355 ASP A O 1
ATOM 2936 N N . LYS A 1 356 ? -3.745 16.601 -4.568 1.00 68.38 356 LYS A N 1
ATOM 2937 C CA . LYS A 1 356 ? -4.841 15.857 -5.216 1.00 68.38 356 LYS A CA 1
ATOM 2938 C C . LYS A 1 356 ? -5.714 15.114 -4.204 1.00 68.38 356 LYS A C 1
ATOM 2940 O O . LYS A 1 356 ? -5.232 14.334 -3.388 1.00 68.38 356 LYS A O 1
ATOM 2945 N N . ALA A 1 357 ? -7.036 15.237 -4.339 1.00 70.88 357 ALA A N 1
ATOM 2946 C CA . ALA A 1 357 ? -8.032 14.576 -3.478 1.00 70.88 357 ALA A CA 1
ATOM 2947 C C . ALA A 1 357 ? -8.183 13.047 -3.711 1.00 70.88 357 ALA A C 1
ATOM 2949 O O . ALA A 1 357 ? -9.197 12.448 -3.358 1.00 70.88 357 ALA A O 1
ATOM 2950 N N . ILE A 1 358 ? -7.175 12.414 -4.314 1.00 81.31 358 ILE A N 1
ATOM 2951 C CA . ILE A 1 358 ? -7.165 11.015 -4.767 1.00 81.31 358 ILE A CA 1
ATOM 2952 C C . ILE A 1 358 ? -6.496 10.051 -3.781 1.00 81.31 358 ILE A C 1
ATOM 2954 O O . ILE A 1 358 ? -6.586 8.841 -3.977 1.00 81.31 358 ILE A O 1
ATOM 2958 N N . LEU A 1 359 ? -5.790 10.556 -2.761 1.00 87.69 359 LEU A N 1
ATOM 2959 C CA . LEU A 1 359 ? -5.022 9.750 -1.808 1.00 87.69 359 LEU A CA 1
ATOM 2960 C C . LEU A 1 359 ? -5.368 10.141 -0.363 1.00 87.69 359 LEU A C 1
ATOM 2962 O O . LEU A 1 359 ? -5.188 11.285 0.044 1.00 87.69 359 LEU A O 1
ATOM 2966 N N . GLN A 1 360 ? -5.836 9.173 0.427 1.00 86.38 360 GLN A N 1
ATOM 2967 C CA . GLN A 1 360 ? -6.200 9.337 1.841 1.00 86.38 360 GLN A CA 1
ATOM 2968 C C . GLN A 1 360 ? -5.355 8.415 2.731 1.00 86.38 360 GLN A C 1
ATOM 2970 O O . GLN A 1 360 ? -4.907 7.352 2.293 1.00 86.38 360 GLN A O 1
ATOM 2975 N N . LYS A 1 361 ? -5.143 8.807 3.994 1.00 86.44 361 LYS A N 1
ATOM 2976 C CA . LYS A 1 361 ? -4.226 8.153 4.940 1.00 86.44 361 LYS A CA 1
ATOM 2977 C C . LYS A 1 361 ? -4.957 7.762 6.228 1.00 86.44 361 LYS A C 1
ATOM 2979 O O . LYS A 1 361 ? -5.252 8.603 7.073 1.00 86.44 361 LYS A O 1
ATOM 2984 N N . LEU A 1 362 ? -5.213 6.469 6.418 1.00 87.81 362 LEU A N 1
ATOM 2985 C CA . LEU A 1 362 ? -5.736 5.937 7.679 1.00 87.81 362 LEU A CA 1
ATOM 2986 C C . LEU A 1 362 ? -4.568 5.569 8.601 1.00 87.81 362 LEU A C 1
ATOM 2988 O O . LEU A 1 362 ? -3.792 4.673 8.275 1.00 87.81 362 LEU A O 1
ATOM 2992 N N . ILE A 1 363 ? -4.441 6.219 9.757 1.00 89.56 363 ILE A N 1
ATOM 2993 C CA . ILE A 1 363 ? -3.423 5.917 10.772 1.00 89.56 363 ILE A CA 1
ATOM 2994 C C . ILE A 1 363 ? -4.018 4.993 11.834 1.00 89.56 363 ILE A C 1
ATOM 2996 O O . ILE A 1 363 ? -5.057 5.287 12.424 1.00 89.56 363 ILE A O 1
ATOM 3000 N N . ILE A 1 364 ? -3.320 3.901 12.135 1.00 88.50 364 ILE A N 1
ATOM 3001 C CA . ILE A 1 364 ? -3.665 2.966 13.207 1.00 88.50 364 ILE A CA 1
ATOM 3002 C C . ILE A 1 364 ? -2.618 3.129 14.317 1.00 88.50 364 ILE A C 1
ATOM 3004 O O . ILE A 1 364 ? -1.444 2.811 14.092 1.00 88.50 364 ILE A O 1
ATOM 3008 N N . PRO A 1 365 ? -2.993 3.640 15.506 1.00 86.38 365 PRO A N 1
ATOM 3009 C CA . PRO A 1 365 ? -2.052 3.824 16.603 1.00 86.38 365 PRO A CA 1
ATOM 3010 C C . PRO A 1 365 ? -1.414 2.503 17.037 1.00 86.38 365 PRO A C 1
ATOM 3012 O O . PRO A 1 365 ? -2.111 1.495 17.167 1.00 86.38 365 PRO A O 1
ATOM 3015 N N . SER A 1 366 ? -0.115 2.529 17.339 1.00 87.81 366 SER A N 1
ATOM 3016 C CA . SER A 1 366 ? 0.673 1.391 17.849 1.00 87.81 366 SER A CA 1
ATOM 3017 C C . SER A 1 366 ? -0.049 0.596 18.945 1.00 87.81 366 SER A C 1
ATOM 3019 O O . SER A 1 366 ? -0.182 -0.624 18.864 1.00 87.81 366 SER A O 1
ATOM 3021 N N . SER A 1 367 ? -0.636 1.302 19.916 1.00 84.88 367 SER A N 1
ATOM 3022 C CA . SER A 1 367 ? -1.399 0.740 21.042 1.00 84.88 367 SER A CA 1
ATOM 3023 C C . SER A 1 367 ? -2.694 -0.003 20.670 1.00 84.88 367 SER A C 1
ATOM 3025 O O . SER A 1 367 ? -3.331 -0.593 21.544 1.00 84.88 367 SER A O 1
ATOM 3027 N N . LYS A 1 368 ? -3.120 0.034 19.402 1.00 89.00 368 LYS A N 1
ATOM 3028 C CA . LYS A 1 368 ? -4.322 -0.642 18.881 1.00 89.00 368 LYS A CA 1
ATOM 3029 C C . LYS A 1 368 ? -4.000 -1.802 17.939 1.00 89.00 368 LYS A C 1
ATOM 3031 O O . LYS A 1 368 ? -4.863 -2.660 17.743 1.00 89.00 368 LYS A O 1
ATOM 3036 N N . ILE A 1 369 ? -2.769 -1.854 17.419 1.00 90.19 369 ILE A N 1
ATOM 3037 C CA . ILE A 1 369 ? -2.313 -2.846 16.436 1.00 90.19 369 ILE A CA 1
ATOM 3038 C C . ILE A 1 369 ? -2.586 -4.268 16.925 1.00 90.19 369 ILE A C 1
ATOM 3040 O O . ILE A 1 369 ? -3.291 -5.001 16.242 1.00 90.19 369 ILE A O 1
ATOM 3044 N N . GLU A 1 370 ? -2.113 -4.634 18.119 1.00 91.38 370 GLU A N 1
ATOM 3045 C CA . GLU A 1 370 ? -2.188 -6.015 18.619 1.00 91.38 370 GLU A CA 1
ATOM 3046 C C . GLU A 1 370 ? -3.632 -6.537 18.740 1.00 91.38 370 GLU A C 1
ATOM 3048 O O . GLU A 1 370 ? -3.955 -7.650 18.326 1.00 91.38 370 GLU A O 1
ATOM 3053 N N . ASN A 1 371 ? -4.556 -5.699 19.221 1.00 91.38 371 ASN A N 1
ATOM 3054 C CA . ASN A 1 371 ? -5.962 -6.084 19.342 1.00 91.38 371 ASN A CA 1
ATOM 3055 C C . ASN A 1 371 ? -6.600 -6.339 17.962 1.00 91.38 371 ASN A C 1
ATOM 3057 O O . ASN A 1 371 ? -7.202 -7.393 17.743 1.00 91.38 371 ASN A O 1
ATOM 3061 N N . MET A 1 372 ? -6.415 -5.407 17.020 1.00 94.00 372 MET A N 1
ATOM 3062 C CA . MET A 1 372 ? -6.960 -5.507 15.660 1.00 94.00 372 MET A CA 1
ATOM 3063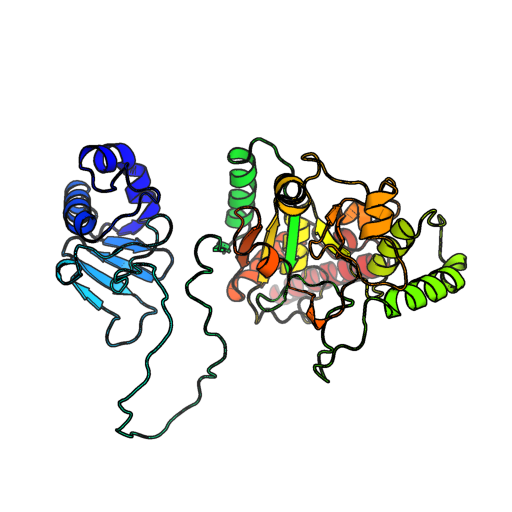 C C . MET A 1 372 ? -6.312 -6.650 14.860 1.00 94.00 372 MET A C 1
ATOM 3065 O O . MET A 1 372 ? -6.998 -7.380 14.146 1.00 94.00 372 MET A O 1
ATOM 3069 N N . ARG A 1 373 ? -5.004 -6.858 15.029 1.00 93.62 373 ARG A N 1
ATOM 3070 C CA . ARG A 1 373 ? -4.215 -7.959 14.462 1.00 93.62 373 ARG A CA 1
ATOM 3071 C C . ARG A 1 373 ? -4.773 -9.315 14.890 1.00 93.62 373 ARG A C 1
ATOM 3073 O O . ARG A 1 373 ? -5.038 -10.165 14.041 1.00 93.62 373 ARG A O 1
ATOM 3080 N N . ARG A 1 374 ? -5.021 -9.500 16.191 1.00 90.88 374 ARG A N 1
ATOM 3081 C CA . ARG A 1 374 ? -5.626 -10.719 16.746 1.00 90.88 374 ARG A CA 1
ATOM 3082 C C . ARG A 1 374 ? -7.052 -10.947 16.233 1.00 90.88 374 ARG A C 1
ATOM 3084 O O . ARG A 1 374 ? -7.412 -12.084 15.936 1.00 90.88 374 ARG A O 1
ATOM 3091 N N . GLN A 1 375 ? -7.853 -9.886 16.087 1.00 94.00 375 GLN A N 1
ATOM 3092 C CA . GLN A 1 375 ? -9.187 -9.966 15.474 1.00 94.00 375 GLN A CA 1
ATOM 3093 C C . GLN A 1 375 ? -9.111 -10.459 14.019 1.00 94.00 375 GLN A C 1
ATOM 3095 O O . GLN A 1 375 ? -9.798 -11.417 13.672 1.00 94.00 375 GLN A O 1
ATOM 3100 N N . LEU A 1 376 ? -8.224 -9.888 13.197 1.00 94.38 376 LEU A N 1
ATOM 3101 C CA . LEU A 1 376 ? -8.011 -10.323 11.811 1.00 94.38 376 LEU A CA 1
ATOM 3102 C C . LEU A 1 376 ? -7.532 -11.776 11.706 1.00 94.38 376 LEU A C 1
ATOM 3104 O O . LEU A 1 376 ? -8.084 -12.539 10.911 1.00 94.38 376 LEU A O 1
ATOM 3108 N N . LYS A 1 377 ? -6.560 -12.191 12.531 1.00 91.75 377 LYS A N 1
ATOM 3109 C CA . LYS A 1 377 ? -6.100 -13.590 12.580 1.00 91.75 377 LYS A CA 1
ATOM 3110 C C . LYS A 1 377 ? -7.252 -14.549 12.910 1.00 91.75 377 LYS A C 1
ATOM 3112 O O . LYS A 1 377 ? -7.411 -15.553 12.221 1.00 91.75 377 LYS A O 1
ATOM 3117 N N . ASN A 1 378 ? -8.106 -14.211 13.883 1.00 89.94 378 ASN A N 1
ATOM 3118 C CA . ASN A 1 378 ? -9.307 -14.996 14.208 1.00 89.94 378 ASN A CA 1
ATOM 3119 C C . ASN A 1 378 ? -10.338 -15.035 13.057 1.00 89.94 378 ASN A C 1
ATOM 3121 O O . ASN A 1 378 ? -11.074 -16.009 12.943 1.00 89.94 378 ASN A O 1
ATOM 3125 N N . MET A 1 379 ? -10.384 -14.013 12.195 1.00 91.81 379 MET A N 1
ATOM 3126 C CA . MET A 1 379 ? -11.216 -13.973 10.979 1.00 91.81 379 MET A CA 1
ATOM 3127 C C . MET A 1 379 ? -10.575 -14.687 9.769 1.00 91.81 379 MET A C 1
ATOM 3129 O O . MET A 1 379 ? -11.106 -14.613 8.662 1.00 91.81 379 MET A O 1
ATOM 3133 N N . GLY A 1 380 ? -9.432 -15.361 9.944 1.00 90.56 380 GLY A N 1
ATOM 3134 C CA . GLY A 1 380 ? -8.741 -16.092 8.876 1.00 90.56 380 GLY A CA 1
ATOM 3135 C C . GLY A 1 380 ? -7.813 -15.244 7.997 1.00 90.56 380 GLY A C 1
ATOM 3136 O O . GLY A 1 380 ? -7.331 -15.736 6.978 1.00 90.56 380 GLY A O 1
ATOM 3137 N N . TYR A 1 381 ? -7.514 -13.996 8.372 1.00 93.00 381 TYR A N 1
ATOM 3138 C CA . TYR A 1 381 ? -6.511 -13.158 7.698 1.00 93.00 381 TYR A CA 1
ATOM 3139 C C . TYR A 1 381 ? -5.098 -13.467 8.225 1.00 93.00 381 TYR A C 1
ATOM 3141 O O . TYR A 1 381 ? -4.458 -12.670 8.915 1.00 93.00 381 TYR A O 1
ATOM 3149 N N . ASN A 1 382 ? -4.652 -14.686 7.925 1.00 89.31 382 ASN A N 1
ATOM 3150 C CA . ASN A 1 382 ? -3.438 -15.330 8.427 1.00 89.31 382 ASN A CA 1
ATOM 3151 C C . ASN A 1 382 ? -2.324 -15.425 7.353 1.00 89.31 382 ASN A C 1
ATOM 3153 O O . ASN A 1 382 ? -2.440 -14.823 6.280 1.00 89.31 382 ASN A O 1
ATOM 3157 N N . ASN A 1 383 ? -1.240 -16.168 7.623 1.00 88.88 383 ASN A N 1
ATOM 3158 C CA . ASN A 1 383 ? -0.106 -16.283 6.696 1.00 88.88 383 ASN A CA 1
ATOM 3159 C C . ASN A 1 383 ? -0.552 -16.862 5.353 1.00 88.88 383 ASN A C 1
ATOM 3161 O O . ASN A 1 383 ? -0.235 -16.303 4.310 1.00 88.88 383 ASN A O 1
ATOM 3165 N N . THR A 1 384 ? -1.312 -17.957 5.369 1.00 90.94 384 THR A N 1
ATOM 3166 C CA . THR A 1 384 ? -1.750 -18.677 4.164 1.00 90.94 384 THR A CA 1
ATOM 3167 C C . THR A 1 384 ? -2.708 -17.835 3.327 1.00 90.94 384 THR A C 1
ATOM 3169 O O . THR A 1 384 ? -2.684 -17.913 2.099 1.00 90.94 384 THR A O 1
ATOM 3172 N N . LYS A 1 385 ? -3.518 -16.979 3.966 1.00 91.69 385 LYS A N 1
ATOM 3173 C CA . LYS A 1 385 ? -4.403 -16.035 3.275 1.00 91.69 385 LYS A CA 1
ATOM 3174 C C . LYS A 1 385 ? -3.631 -14.970 2.493 1.00 91.69 385 LYS A C 1
ATOM 3176 O O . LYS A 1 385 ? -4.050 -14.626 1.391 1.00 91.69 385 LYS A O 1
ATOM 3181 N N . LEU A 1 386 ? -2.528 -14.457 3.043 1.00 89.00 386 LEU A N 1
ATOM 3182 C CA . LEU A 1 386 ? -1.681 -13.452 2.386 1.00 89.00 386 LEU A CA 1
ATOM 3183 C C . LEU A 1 386 ? -0.657 -14.074 1.428 1.00 89.00 386 LEU A C 1
ATOM 3185 O O . LEU A 1 386 ? -0.357 -13.504 0.381 1.00 89.00 386 LEU A O 1
ATOM 3189 N N . PHE A 1 387 ? -0.116 -15.235 1.782 1.00 89.56 387 PHE A N 1
ATOM 3190 C CA . PHE A 1 387 ? 0.986 -15.909 1.106 1.00 89.56 387 PHE A CA 1
ATOM 3191 C C . PHE A 1 387 ? 0.694 -17.417 0.974 1.00 89.56 387 PHE A C 1
ATOM 3193 O O . PHE A 1 387 ? 1.255 -18.211 1.730 1.00 89.56 387 PHE A O 1
ATOM 3200 N N . PRO A 1 388 ? -0.171 -17.843 0.035 1.00 86.69 388 PRO A N 1
ATOM 3201 C CA . PRO A 1 388 ? -0.430 -19.257 -0.233 1.00 86.69 388 PRO A CA 1
ATOM 3202 C C . PRO A 1 388 ? 0.850 -20.080 -0.437 1.00 86.69 388 PRO A C 1
ATOM 3204 O O . PRO A 1 388 ? 1.630 -19.808 -1.348 1.00 86.69 388 PRO A O 1
ATOM 3207 N N . GLY A 1 389 ? 1.045 -21.106 0.392 1.00 87.69 389 GLY A N 1
ATOM 3208 C CA . GLY A 1 389 ? 2.219 -21.979 0.363 1.00 87.69 389 GLY A CA 1
ATOM 3209 C C . GLY A 1 389 ? 2.297 -22.870 1.604 1.00 87.69 389 GLY A C 1
ATOM 3210 O O . GLY A 1 389 ? 1.637 -22.596 2.608 1.00 87.69 389 GLY A O 1
ATOM 3211 N N . LEU A 1 390 ? 3.099 -23.938 1.540 1.00 89.12 390 LEU A N 1
ATOM 3212 C CA . LEU A 1 390 ? 3.255 -24.881 2.656 1.00 89.12 390 LEU A CA 1
ATOM 3213 C C . LEU A 1 390 ? 3.951 -24.239 3.864 1.00 89.12 390 LEU A C 1
ATOM 3215 O O . LEU A 1 390 ? 3.550 -24.498 4.995 1.00 89.12 390 LEU A O 1
ATOM 3219 N N . ASP A 1 391 ? 4.914 -23.342 3.639 1.00 88.50 391 ASP A N 1
ATOM 3220 C CA . ASP A 1 391 ? 5.605 -22.604 4.704 1.00 88.50 391 ASP A CA 1
ATOM 3221 C C . ASP A 1 391 ? 4.640 -21.737 5.524 1.00 88.50 391 ASP A C 1
ATOM 3223 O O . ASP A 1 391 ? 4.694 -21.702 6.753 1.00 88.50 391 ASP A O 1
ATOM 3227 N N . SER A 1 392 ? 3.709 -21.064 4.847 1.00 90.25 392 SER A N 1
ATOM 3228 C CA . SER A 1 392 ? 2.666 -20.264 5.491 1.00 90.25 392 SER A CA 1
ATOM 3229 C C . SER A 1 392 ? 1.645 -21.127 6.229 1.00 90.25 392 SER A C 1
ATOM 3231 O O . SER A 1 392 ? 1.247 -20.780 7.340 1.00 90.25 392 SER A O 1
ATOM 3233 N N . LEU A 1 393 ? 1.272 -22.277 5.658 1.00 90.19 393 LEU A N 1
ATOM 3234 C CA . LEU A 1 393 ? 0.378 -23.232 6.312 1.00 90.19 393 LEU A CA 1
ATOM 3235 C C . LEU A 1 393 ? 1.006 -23.778 7.602 1.00 90.19 393 LEU A C 1
ATOM 3237 O O . LEU A 1 393 ? 0.342 -23.822 8.636 1.00 90.19 393 LEU A O 1
ATOM 3241 N N . ALA A 1 394 ? 2.296 -24.122 7.573 1.00 90.56 394 ALA A N 1
ATOM 3242 C CA . ALA A 1 394 ? 3.034 -24.555 8.755 1.00 90.56 394 ALA A CA 1
ATOM 3243 C C . ALA A 1 394 ? 3.051 -23.468 9.847 1.00 90.56 394 ALA A C 1
ATOM 3245 O O . ALA A 1 394 ? 2.770 -23.767 11.010 1.00 90.56 394 ALA A O 1
ATOM 3246 N N . LYS A 1 395 ? 3.293 -22.199 9.482 1.00 88.94 395 LYS A N 1
ATOM 3247 C CA . LYS A 1 395 ? 3.212 -21.057 10.414 1.00 88.94 395 LYS A CA 1
ATOM 3248 C C . LYS A 1 395 ? 1.826 -20.912 11.049 1.00 88.94 395 LYS A C 1
ATOM 3250 O O . LYS A 1 395 ? 1.738 -20.709 12.259 1.00 88.94 395 LYS A O 1
ATOM 3255 N N . ASP A 1 396 ? 0.754 -21.044 10.270 1.00 89.31 396 ASP A N 1
ATOM 3256 C CA . ASP A 1 396 ? -0.619 -20.916 10.779 1.00 89.31 396 ASP A CA 1
ATOM 3257 C C . ASP A 1 396 ? -1.020 -22.078 11.702 1.00 89.31 396 ASP A C 1
ATOM 3259 O O . ASP A 1 396 ? -1.678 -21.860 12.721 1.00 89.31 396 ASP A O 1
ATOM 3263 N N . ILE A 1 397 ? -0.581 -23.306 11.401 1.00 88.75 397 ILE A N 1
ATOM 3264 C CA . ILE A 1 397 ? -0.771 -24.466 12.285 1.00 88.75 397 ILE A CA 1
ATOM 3265 C C . ILE A 1 397 ? -0.044 -24.232 13.616 1.00 88.75 397 ILE A C 1
ATOM 3267 O O . ILE A 1 397 ? -0.661 -24.332 14.679 1.00 88.75 397 ILE A O 1
ATOM 3271 N N . LEU A 1 398 ? 1.240 -23.858 13.576 1.00 87.44 398 LEU A N 1
ATOM 3272 C CA . LEU A 1 398 ? 2.032 -23.566 14.777 1.00 87.44 398 LEU A CA 1
ATOM 3273 C C . LEU A 1 398 ? 1.406 -22.447 15.622 1.00 87.44 398 LEU A C 1
ATOM 3275 O O . LEU A 1 398 ? 1.363 -22.559 16.848 1.00 87.44 398 LEU A O 1
ATOM 3279 N N . TYR A 1 399 ? 0.879 -21.402 14.978 1.00 84.62 399 TYR A N 1
ATOM 3280 C CA . TYR A 1 399 ? 0.170 -20.313 15.646 1.00 84.62 399 TYR A CA 1
ATOM 3281 C C . TYR A 1 399 ? -1.042 -20.810 16.445 1.00 84.62 399 TYR A C 1
ATOM 3283 O O . TYR A 1 399 ? -1.167 -20.526 17.638 1.00 84.62 399 TYR A O 1
ATOM 3291 N N . ASN A 1 400 ? -1.907 -21.599 15.802 1.00 84.00 400 ASN A N 1
ATOM 3292 C CA . ASN A 1 400 ? -3.124 -22.114 16.422 1.00 84.00 400 ASN A CA 1
ATOM 3293 C C . ASN A 1 400 ? -2.817 -23.037 17.613 1.00 84.00 400 ASN A C 1
ATOM 3295 O O . ASN A 1 400 ? -3.414 -22.875 18.675 1.00 84.00 400 ASN A O 1
ATOM 3299 N N . TYR A 1 401 ? -1.847 -23.949 17.485 1.00 84.75 401 TYR A N 1
ATOM 3300 C CA . TYR A 1 401 ? -1.481 -24.863 18.576 1.00 84.75 401 TYR A CA 1
ATOM 3301 C C . TYR A 1 401 ? -0.786 -24.163 19.756 1.00 84.75 401 TYR A C 1
ATOM 3303 O O . TYR A 1 401 ? -1.050 -24.521 20.905 1.00 84.75 401 TYR A O 1
ATOM 3311 N N . ARG A 1 402 ? 0.056 -23.143 19.510 1.00 82.62 402 ARG A N 1
ATOM 3312 C CA . ARG A 1 402 ? 0.625 -22.302 20.585 1.00 82.62 402 ARG A CA 1
ATOM 3313 C C . ARG A 1 402 ? -0.486 -21.613 21.386 1.00 82.62 402 ARG A C 1
ATOM 3315 O O . ARG A 1 402 ? -0.455 -21.636 22.612 1.00 82.62 402 ARG A O 1
ATOM 3322 N N . LYS A 1 403 ? -1.486 -21.053 20.695 1.00 74.81 403 LYS A N 1
ATOM 3323 C CA . LYS A 1 403 ? -2.642 -20.384 21.312 1.00 74.81 403 LYS A CA 1
ATOM 3324 C C . LYS A 1 403 ? -3.461 -21.332 22.197 1.00 74.81 403 LYS A C 1
ATOM 3326 O O . LYS A 1 403 ? -3.809 -20.942 23.305 1.00 74.81 403 LYS A O 1
ATOM 3331 N N . THR A 1 404 ? -3.730 -22.562 21.751 1.00 74.94 404 THR A N 1
ATOM 3332 C CA . THR A 1 404 ? -4.461 -23.558 22.558 1.00 74.94 404 THR A CA 1
ATOM 3333 C C . THR A 1 404 ? -3.705 -23.924 23.837 1.00 74.94 404 THR A C 1
ATOM 3335 O O . THR A 1 404 ? -4.279 -23.840 24.918 1.00 74.94 404 THR A O 1
ATOM 3338 N N . LYS A 1 405 ? -2.402 -24.232 23.744 1.00 75.94 405 LYS A N 1
ATOM 3339 C CA . LYS A 1 405 ? -1.597 -24.615 24.920 1.00 75.94 405 LYS A CA 1
ATOM 3340 C C . LYS A 1 405 ? -1.443 -23.509 25.965 1.00 75.94 405 LYS A C 1
ATOM 3342 O O . LYS A 1 405 ? -1.325 -23.807 27.147 1.00 75.94 405 LYS A O 1
ATOM 3347 N N . LEU A 1 406 ? -1.429 -22.241 25.550 1.00 71.38 406 LEU A N 1
ATOM 3348 C CA . LEU A 1 406 ? -1.414 -21.119 26.494 1.00 71.38 406 LEU A CA 1
ATOM 3349 C C . LEU A 1 406 ? -2.708 -21.069 27.319 1.00 71.38 406 LEU A C 1
ATOM 3351 O O . LEU A 1 406 ? -2.636 -20.915 28.530 1.00 71.38 406 LEU A O 1
ATOM 3355 N N . ILE A 1 407 ? -3.865 -21.290 26.684 1.00 68.88 407 ILE A N 1
ATOM 3356 C CA . ILE A 1 407 ? -5.166 -21.340 27.371 1.00 68.88 407 ILE A CA 1
ATOM 3357 C C . ILE A 1 407 ? -5.229 -22.533 28.338 1.00 68.88 407 ILE A C 1
ATOM 3359 O O . ILE A 1 407 ? -5.715 -22.384 29.452 1.00 68.88 407 ILE A O 1
ATOM 3363 N N . GLU A 1 408 ? -4.714 -23.702 27.944 1.00 65.88 408 GLU A N 1
ATOM 3364 C CA . GLU A 1 408 ? -4.643 -24.887 28.817 1.00 65.88 408 GLU A CA 1
ATOM 3365 C C . GLU A 1 408 ? -3.780 -24.640 30.069 1.00 65.88 408 GLU A C 1
ATOM 3367 O O . GLU A 1 408 ? -4.153 -25.065 31.159 1.00 65.88 408 GLU A O 1
ATOM 3372 N N . ASN A 1 409 ? -2.669 -23.907 29.934 1.00 63.41 409 ASN A N 1
ATOM 3373 C CA . ASN A 1 409 ? -1.771 -23.572 31.045 1.00 63.41 409 ASN A CA 1
ATOM 3374 C C . ASN A 1 409 ? -2.277 -22.427 31.947 1.00 63.41 409 ASN A C 1
ATOM 3376 O O . ASN A 1 409 ? -1.783 -22.292 33.059 1.00 63.41 409 ASN A O 1
ATOM 3380 N N . GLU A 1 410 ? -3.214 -21.590 31.488 1.00 60.22 410 GLU A N 1
ATOM 3381 C CA . GLU A 1 410 ? -3.862 -20.541 32.303 1.00 60.22 410 GLU A CA 1
ATOM 3382 C C . GLU A 1 410 ? -5.071 -21.069 33.108 1.00 60.22 410 GLU A C 1
ATOM 3384 O O . GLU A 1 410 ? -5.651 -20.335 33.908 1.00 60.22 410 GLU A O 1
ATOM 3389 N N . LEU A 1 411 ? -5.467 -22.330 32.889 1.00 51.56 411 LEU A N 1
ATOM 3390 C CA . LEU A 1 411 ? -6.610 -23.000 33.529 1.00 51.56 411 LEU A CA 1
ATOM 3391 C C . LEU A 1 411 ? -6.204 -24.059 34.578 1.00 51.56 411 LEU A C 1
ATOM 3393 O O . LEU A 1 411 ? -7.082 -24.743 35.111 1.00 51.56 411 LEU A O 1
ATOM 3397 N N . LEU A 1 412 ? -4.901 -24.191 34.857 1.00 43.47 412 LEU A N 1
ATOM 3398 C CA . LEU A 1 412 ? -4.286 -25.088 35.847 1.00 43.47 412 LEU A CA 1
ATOM 3399 C C . LEU A 1 412 ? -3.617 -24.285 36.974 1.00 43.47 412 LEU A C 1
ATOM 3401 O O . LEU A 1 412 ? -3.710 -24.756 38.129 1.00 43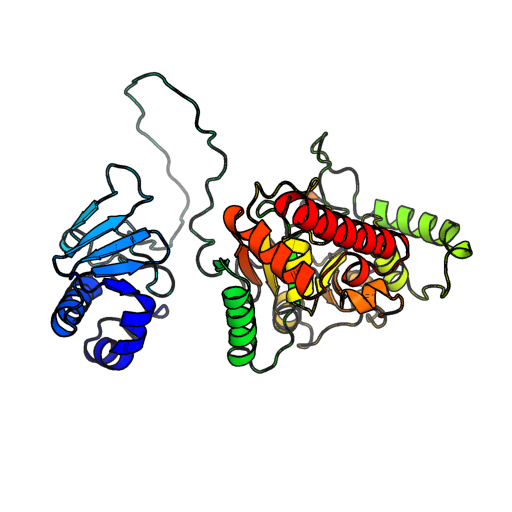.47 412 LEU A O 1
#

Foldseek 3Di:
DQQEDEPLVLCVVCVVVCVVVPLFPPPPPVRAGALVNLLVVLVSCVVVSHQWYDAPQQWIAGSQQKIARPPDDPVPGIDGSNVADRPFRCADASSRRGDSPGDDPPDDDDDDDDDDDDDDDDDDDDDDDDPDDDDDPLPPHFEAEDQAPVSLVVVVVVCCVPVPNAQKKKAKDQAPPDFQFFQQLAADPPPSDRPHALQVLVVVLVVCLVPCVVVDPDRDPDSLSSQVVCVVVPNTARKGKIASDHLLNLCNQLVLLDDPVPDQLQHKMKMKIFRQQVCCCVQVVDHSDAAESVPDDPVSCVQANRDDDFHPGQAWHWHAYPPPDPLCVLRNITITRGTRDDSVSHDGVCVVPSPDPGMHMYIYHSVRSVVNSVVSVVVVSHNCSNPPDPVRVVVNVVNVVVVVVVVVVVVD

Radius of gyration: 25.89 Å; Cα contacts (8 Å, |Δi|>4): 617; chains: 1; bounding box: 55×67×64 Å

InterPro domains:
  IPR014966 FRG domain [PF08867] (168-260)
  IPR014966 FRG domain [SM00901] (164-272)

Sequence (412 aa):
MEKIQDIRKFLKDNKNIIFNRKIINPKSQNKYLNGHSVELLVELMKEKKVEKLICSSGWYLKDNYDYYNSYAKKVYKTGNAKDLDRKGYVFVGQNTFLNPFYENYSGTTSTKDRANEEIAVTLENDASVNIGDLIDIKEIENIDYISTLDMYVKRINSLQDDNCNRIVWYRGQSNIKYELIPSIYRKDKQTKKYLLDYKTEKDYLSFFKAQSFPFLKNIPQSDWEWLILMQHYGLQTRLLDFTIDPLIALSFALRTDMPDDEYNCSNNAVVWIFDPYNYNKESINQDASIVNLVTLDDQQTLLYGVGDKPSRISEPLACIGTLNNSRIVSQKGTFLLFPRLPIERVRPFEKICDDKAILQKLIIPSSKIENMRRQLKNMGYNNTKLFPGLDSLAKDILYNYRKTKLIENELL

Organism: NCBI:txid1353534

pLDDT: mean 75.38, std 20.13, range [20.81, 97.5]

Secondary structure (DSSP, 8-state):
---EEEHHHHHHHTHHHHHHTTSS-TTSTT----TTHHHHHHHHHHHTT--EEE-TTSEEEETTSEEEETTS-GGGSEEEGGGS-TTS-SEETTTTEE-TT-----------------------------------TTGGGGEEE--SHHHHHHHHHHHHHHTTT---EEEEESSTT--S--GGGPBPTTT-SB---TTHHHHHHHHHHHHHGGG-SS---SHHHHHHHHHHTT---SEEEEES-HHHHHHHHTTTTS-TTT----SPEEEEEE-HHHHHHHHH---SSPEEGGG--HHHHHHHSSSSSPPS--SPEEEE----SHHHHHHTEEEEE-----GGG---HHHHSTT-TTEEEEEE-HHHHHHHHHHHHHTT-SHHHHS-SHHHHHHHHHHHHHHHHHHHHT--

Mean predicted aligned error: 16.6 Å

Solvent-accessible surface area (backbone atoms only — not comparable to full-atom values): 23747 Å² total; per-residue (Å²): 129,85,37,70,44,49,40,61,57,54,50,61,79,38,45,70,60,38,53,74,70,48,32,34,44,86,84,46,95,78,57,44,34,29,33,72,18,51,62,55,48,32,52,52,26,52,78,70,62,32,45,29,36,37,34,95,75,47,31,37,42,32,50,85,38,42,33,37,30,81,80,48,61,85,92,70,20,56,52,53,64,80,82,43,61,54,89,20,41,37,23,41,67,95,48,45,39,76,32,86,79,43,71,86,85,78,90,75,94,73,86,83,86,88,82,90,85,88,90,89,86,89,84,82,87,82,85,94,74,86,92,80,83,86,78,68,91,79,66,64,85,45,61,43,83,38,74,46,61,68,54,44,53,53,55,56,51,52,51,43,71,74,55,72,78,59,81,49,34,19,33,35,31,55,34,68,87,63,70,61,55,27,59,25,76,41,54,43,89,84,82,64,42,71,83,50,49,54,62,53,43,57,54,52,51,52,53,46,60,74,67,43,61,92,78,52,93,68,83,69,90,43,76,52,50,44,49,56,51,38,45,72,77,65,46,60,32,51,53,34,76,30,13,67,37,63,68,56,15,47,34,47,15,49,43,38,74,50,59,80,92,75,56,82,53,85,43,34,18,26,35,38,39,34,38,45,36,63,42,28,28,75,71,69,71,42,70,76,46,75,43,45,55,86,72,56,50,74,66,54,39,66,46,52,46,91,67,91,72,66,33,88,62,81,64,56,43,45,29,35,65,82,73,85,42,71,41,44,53,55,42,42,51,31,33,34,42,44,35,37,47,60,73,92,71,61,68,37,47,60,76,76,34,76,93,43,100,44,58,38,39,35,37,31,50,29,96,34,38,67,65,43,31,54,52,38,41,76,72,58,46,30,27,37,48,58,41,63,49,70,72,24,45,53,51,46,51,52,51,54,54,53,53,52,53,52,56,59,64,75,75,112